Protein AF-A0A5U7RI33-F1 (afdb_monomer)

Organism: Salmonella enterica (NCBI:txid28901)

Mean predicted aligned error: 14.71 Å

Foldseek 3Di:
DPDDPLLVLLLVLVVVLCVVLVHDPDDPVLSVVLSVLLVQQLQLQLVVDCVQVSDSNSCSVPPLQSSLVSLLSNLLSCVVVVNNVSSVVSQVVSCVSRQEHARNQEAEEGNEEEECAHLEHHDNQEYYYEQEYEYYNEYQEFQDPDPDDPDAGTDYEYYNEYYEYNEYGYTHEYEEANEYEYHNHYDPYHDYYDDYHDDDDDDFDDDPNHGPDDLQALLNLLQVLLQQQLVVLVVAVLVVLLVCLLVLCPPPQQAQWEEEEEQCQLVSSVVSSVVNHYVAYEYEHQHPNSVVNNCVVCVPHHYDRDQLLDDPAAFQQGLEYEYRQCLVSRQDNLSSLLSVLRNHHAQRKYKYKDFADCVQFVLVVLLVVLCVVLVQDLVSHHDGDDPCCVVDLVSVLVSQVSNQWDSVPKDKDKDKDKAADPDLQSSVCCQCRNDRRSVVSLVPDDPVSNVSSSVSSSVVCVVVVDRITMTMMMIIMITGHD

Structure (mmCIF, N/CA/C/O backbone):
data_AF-A0A5U7RI33-F1
#
_entry.id   AF-A0A5U7RI33-F1
#
loop_
_atom_site.group_PDB
_atom_site.id
_atom_site.type_symbol
_atom_site.label_atom_id
_atom_site.label_alt_id
_atom_site.label_comp_id
_atom_site.label_asym_id
_atom_site.label_entity_id
_atom_site.label_seq_id
_atom_site.pdbx_PDB_ins_code
_atom_site.Cartn_x
_atom_site.Cartn_y
_atom_site.Cartn_z
_atom_site.occupancy
_atom_site.B_iso_or_equiv
_atom_site.auth_seq_id
_atom_site.auth_comp_id
_atom_site.auth_asym_id
_atom_site.auth_atom_id
_atom_site.pdbx_PDB_model_num
ATOM 1 N N . MET A 1 1 ? 19.772 30.987 -36.806 1.00 50.84 1 MET A N 1
ATOM 2 C CA . MET A 1 1 ? 19.695 29.946 -37.855 1.00 50.84 1 MET A CA 1
ATOM 3 C C . MET A 1 1 ? 18.238 29.815 -38.254 1.00 50.84 1 MET A C 1
ATOM 5 O O . MET A 1 1 ? 17.425 29.581 -37.369 1.00 50.84 1 MET A O 1
ATOM 9 N N . ASN A 1 2 ? 17.891 30.019 -39.528 1.00 52.44 2 ASN A N 1
ATOM 10 C CA . ASN A 1 2 ? 16.552 29.671 -40.018 1.00 52.44 2 ASN A CA 1
ATOM 11 C C . ASN A 1 2 ? 16.287 28.202 -39.658 1.00 52.44 2 ASN A C 1
ATOM 13 O O . ASN A 1 2 ? 17.152 27.362 -39.913 1.00 52.44 2 ASN A O 1
ATOM 17 N N . LYS A 1 3 ? 15.158 27.905 -38.998 1.00 68.94 3 LYS A N 1
ATOM 18 C CA . LYS A 1 3 ? 14.823 26.537 -38.578 1.00 68.94 3 LYS A CA 1
ATOM 19 C C . LYS A 1 3 ? 14.717 25.671 -39.835 1.00 68.94 3 LYS A C 1
ATOM 21 O O . LYS A 1 3 ? 13.776 25.824 -40.606 1.00 68.94 3 LYS A O 1
ATOM 26 N N . MET A 1 4 ? 15.708 24.807 -40.067 1.00 81.38 4 MET A N 1
ATOM 27 C CA . MET A 1 4 ? 15.623 23.794 -41.120 1.00 81.38 4 MET A CA 1
ATOM 28 C C . MET A 1 4 ? 14.381 22.930 -40.863 1.00 81.38 4 MET A C 1
ATOM 30 O O . MET A 1 4 ? 14.074 22.682 -39.689 1.00 81.38 4 MET A O 1
ATOM 34 N N . PRO A 1 5 ? 13.671 22.477 -41.913 1.00 91.50 5 PRO A N 1
ATOM 35 C CA . PRO A 1 5 ? 12.555 21.556 -41.750 1.00 91.50 5 PRO A CA 1
ATOM 36 C C . PRO A 1 5 ? 12.995 20.344 -40.932 1.00 91.50 5 PRO A C 1
ATOM 38 O O . PRO A 1 5 ? 14.024 19.737 -41.223 1.00 91.50 5 PRO A O 1
ATOM 41 N N . ILE A 1 6 ? 12.228 19.979 -39.909 1.00 94.25 6 ILE A N 1
ATOM 42 C CA . ILE A 1 6 ? 12.614 18.887 -39.009 1.00 94.25 6 ILE A CA 1
ATOM 43 C C . ILE A 1 6 ? 12.770 17.546 -39.744 1.00 94.25 6 ILE A C 1
ATOM 45 O O . ILE A 1 6 ? 13.674 16.776 -39.435 1.00 94.25 6 ILE A O 1
ATOM 49 N N . SER A 1 7 ? 11.981 17.311 -40.796 1.00 92.75 7 SER A N 1
ATOM 50 C CA . SER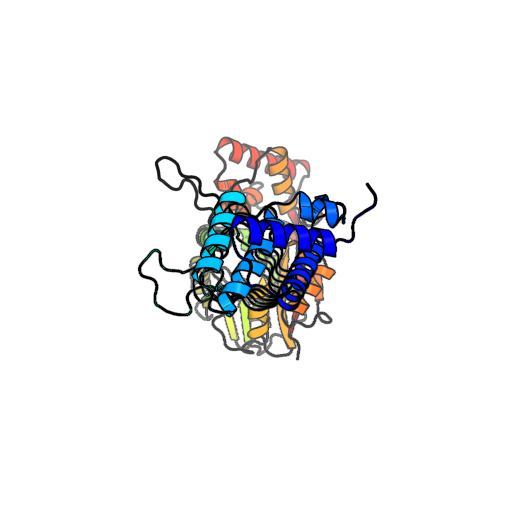 A 1 7 ? 12.137 16.151 -41.681 1.00 92.75 7 SER A CA 1
ATOM 51 C C . SER A 1 7 ? 13.516 16.093 -42.349 1.00 92.75 7 SER A C 1
ATOM 53 O O . SER A 1 7 ? 14.081 15.009 -42.474 1.00 92.75 7 SER A O 1
ATOM 55 N N . PHE A 1 8 ? 14.091 17.244 -42.720 1.00 94.31 8 PHE A N 1
ATOM 56 C CA . PHE A 1 8 ? 15.445 17.336 -43.270 1.00 94.31 8 PHE A CA 1
ATOM 57 C C . PHE A 1 8 ? 16.499 16.959 -42.222 1.00 94.31 8 PHE A C 1
ATOM 59 O O . PHE A 1 8 ? 17.432 16.224 -42.533 1.00 94.31 8 PHE A O 1
ATOM 66 N N . ILE A 1 9 ? 16.330 17.411 -40.974 1.00 96.06 9 ILE A N 1
ATOM 67 C CA . ILE A 1 9 ? 17.240 17.073 -39.867 1.00 96.06 9 ILE A CA 1
ATOM 68 C C . ILE A 1 9 ? 17.204 15.568 -39.587 1.00 96.06 9 ILE A C 1
ATOM 70 O O . ILE A 1 9 ? 18.256 14.937 -39.525 1.00 96.06 9 ILE A O 1
ATOM 74 N N . ILE A 1 10 ? 16.008 14.980 -39.473 1.00 97.88 10 ILE A N 1
ATOM 75 C CA . ILE A 1 10 ? 15.846 13.539 -39.241 1.00 97.88 10 ILE A CA 1
ATOM 76 C C . ILE A 1 10 ? 16.467 12.734 -40.391 1.00 97.88 10 ILE A C 1
ATOM 78 O O . ILE A 1 10 ? 17.224 11.803 -40.129 1.00 97.88 10 ILE A O 1
ATOM 82 N N . ASN A 1 11 ? 16.237 13.123 -41.652 1.00 97.44 11 ASN A N 1
ATOM 83 C CA . ASN A 1 11 ? 16.893 12.486 -42.799 1.00 97.44 11 ASN A CA 1
ATOM 84 C C . ASN A 1 11 ? 18.417 12.583 -42.706 1.00 97.44 11 ASN A C 1
ATOM 86 O O . ASN A 1 11 ? 19.095 11.581 -42.905 1.00 97.44 11 ASN A O 1
ATOM 90 N N . GLY A 1 12 ? 18.962 13.751 -42.361 1.00 97.25 12 GLY A N 1
ATOM 91 C CA . GLY A 1 12 ? 20.401 13.925 -42.160 1.00 97.25 12 GLY A CA 1
ATOM 92 C C . GLY A 1 12 ? 20.972 12.987 -41.092 1.00 97.25 12 GLY A C 1
ATOM 93 O O . GLY A 1 12 ? 22.015 12.374 -41.314 1.00 97.25 12 GLY A O 1
ATOM 94 N N . LEU A 1 13 ? 20.269 12.813 -39.966 1.00 97.88 13 LEU A N 1
ATOM 95 C CA . LEU A 1 13 ? 20.656 11.871 -38.909 1.00 97.88 13 LEU A CA 1
ATOM 96 C C . LEU A 1 13 ? 20.609 10.413 -39.390 1.00 97.88 13 LEU A C 1
ATOM 98 O O . LEU A 1 13 ? 21.551 9.659 -39.139 1.00 97.88 13 LEU A O 1
ATOM 102 N N . ILE A 1 14 ? 19.552 10.030 -40.116 1.00 98.38 14 ILE A N 1
ATOM 103 C CA . ILE A 1 14 ? 19.417 8.693 -40.712 1.00 98.38 14 ILE A CA 1
ATOM 104 C C . ILE A 1 14 ? 20.569 8.433 -41.691 1.00 98.38 14 ILE A C 1
ATOM 106 O O . ILE A 1 14 ? 21.276 7.437 -41.546 1.00 98.38 14 ILE A O 1
ATOM 110 N N . PHE A 1 15 ? 20.813 9.341 -42.640 1.00 97.56 15 PHE A N 1
ATOM 111 C CA . PHE A 1 15 ? 21.903 9.212 -43.610 1.00 97.56 15 PHE A CA 1
ATOM 112 C C . PHE A 1 15 ? 23.268 9.123 -42.936 1.00 97.56 15 PHE A C 1
ATOM 114 O O . PHE A 1 15 ? 24.087 8.312 -43.359 1.00 97.56 15 PHE A O 1
ATOM 121 N N . ASN A 1 16 ? 23.510 9.898 -41.876 1.00 97.44 16 ASN A N 1
ATOM 122 C CA . ASN A 1 16 ? 24.768 9.825 -41.142 1.00 97.44 16 ASN A CA 1
ATOM 123 C C . ASN A 1 16 ? 24.981 8.437 -40.517 1.00 97.44 16 ASN A C 1
ATOM 125 O O . ASN A 1 16 ? 26.052 7.856 -40.674 1.00 97.44 16 ASN A O 1
ATOM 129 N N . ILE A 1 17 ? 23.955 7.866 -39.873 1.00 98.06 17 ILE A N 1
ATOM 130 C CA . ILE A 1 17 ? 24.036 6.509 -39.308 1.00 98.06 17 ILE A CA 1
ATOM 131 C C . ILE A 1 17 ? 24.278 5.477 -40.412 1.00 98.06 17 ILE A C 1
ATOM 133 O O . ILE A 1 17 ? 25.154 4.628 -40.270 1.00 98.06 17 ILE A O 1
ATOM 137 N N . LEU A 1 18 ? 23.541 5.542 -41.521 1.00 97.94 18 LEU A N 1
ATOM 138 C CA . LEU A 1 18 ? 23.709 4.595 -42.626 1.00 97.94 18 LEU A CA 1
ATOM 139 C C . LEU A 1 18 ? 25.110 4.693 -43.249 1.00 97.94 18 LEU A C 1
ATOM 141 O O . LEU A 1 18 ? 25.767 3.673 -43.448 1.00 97.94 18 LEU A O 1
ATOM 145 N N . TYR A 1 19 ? 25.602 5.913 -43.477 1.00 97.44 19 TYR A N 1
ATOM 146 C CA . TYR A 1 19 ? 26.925 6.174 -44.041 1.00 97.44 19 TYR A CA 1
ATOM 147 C C . TYR A 1 19 ? 28.055 5.672 -43.133 1.00 97.44 19 TYR A C 1
ATOM 149 O O . TYR A 1 19 ? 28.943 4.960 -43.605 1.00 97.44 19 TYR A O 1
ATOM 157 N N . GLU A 1 20 ? 28.006 5.975 -41.829 1.00 96.31 20 GLU A N 1
ATOM 158 C CA . GLU A 1 20 ? 28.987 5.492 -40.840 1.00 96.31 20 GLU A CA 1
ATOM 159 C C . GLU A 1 20 ? 29.087 3.959 -40.824 1.00 96.31 20 GLU A C 1
ATOM 161 O O . GLU A 1 20 ? 30.165 3.406 -40.607 1.00 96.31 20 GLU A O 1
ATOM 166 N N . ASN A 1 21 ? 27.975 3.272 -41.100 1.00 95.56 21 ASN A N 1
ATOM 167 C CA . ASN A 1 21 ? 27.889 1.813 -41.124 1.00 95.56 21 ASN A CA 1
ATOM 168 C C . ASN A 1 21 ? 28.003 1.213 -42.540 1.00 95.56 21 ASN A C 1
ATOM 170 O O . ASN A 1 21 ? 27.857 0.005 -42.696 1.00 95.56 21 ASN A O 1
ATOM 174 N N . LYS A 1 22 ? 28.314 2.025 -43.563 1.00 96.38 22 LYS A N 1
ATOM 175 C CA . LYS A 1 22 ? 28.472 1.617 -44.975 1.00 96.38 22 LYS A CA 1
ATOM 176 C C . LYS A 1 22 ? 27.233 0.940 -45.583 1.00 96.38 22 LYS A C 1
ATOM 178 O O . LYS A 1 22 ? 27.353 0.024 -46.397 1.00 96.38 22 LYS A O 1
ATOM 183 N N . ILE A 1 23 ? 26.048 1.409 -45.208 1.00 96.38 23 ILE A N 1
ATOM 184 C CA . ILE A 1 23 ? 24.759 0.910 -45.695 1.00 96.38 23 ILE A CA 1
ATOM 185 C C . ILE A 1 23 ? 24.227 1.860 -46.777 1.00 96.38 23 ILE A C 1
ATOM 187 O O . ILE A 1 23 ? 23.915 3.013 -46.493 1.00 96.38 23 ILE A O 1
ATOM 191 N N . PHE A 1 24 ? 24.109 1.371 -48.018 1.00 94.88 24 PHE A N 1
ATOM 192 C CA . PHE A 1 24 ? 23.787 2.200 -49.200 1.00 94.88 24 PHE A CA 1
ATOM 193 C C . PHE A 1 24 ? 22.656 1.655 -50.081 1.00 94.88 24 PHE A C 1
ATOM 195 O O . PHE A 1 24 ? 22.415 2.166 -51.169 1.00 94.88 24 PHE A O 1
ATOM 202 N N . TYR A 1 25 ? 21.983 0.595 -49.642 1.00 95.12 25 TYR A N 1
ATOM 203 C CA . TYR A 1 25 ? 20.991 -0.128 -50.445 1.00 95.12 25 TYR A CA 1
ATOM 204 C C . TYR A 1 25 ? 19.535 0.226 -50.083 1.00 95.12 25 TYR A C 1
ATOM 206 O O . TYR A 1 25 ? 18.616 -0.360 -50.651 1.00 95.12 25 TYR A O 1
ATOM 214 N N . LEU A 1 26 ? 19.309 1.141 -49.130 1.00 96.12 26 LEU A N 1
ATOM 215 C CA . LEU A 1 26 ? 17.964 1.610 -48.783 1.00 96.12 26 LEU A CA 1
ATOM 216 C C . LEU A 1 26 ? 17.453 2.609 -49.824 1.00 96.12 26 LEU A C 1
ATOM 218 O O . LEU A 1 26 ? 18.189 3.492 -50.261 1.00 96.12 26 LEU A O 1
ATOM 222 N N . THR A 1 27 ? 16.185 2.472 -50.206 1.00 96.81 27 THR A N 1
ATOM 223 C CA . THR A 1 27 ? 15.519 3.372 -51.156 1.00 96.81 27 THR A CA 1
ATOM 224 C C . THR A 1 27 ? 14.996 4.628 -50.460 1.00 96.81 27 THR A C 1
ATOM 226 O O . THR A 1 27 ? 14.758 4.626 -49.252 1.00 96.81 27 THR A O 1
ATOM 229 N N . ASP A 1 28 ? 14.702 5.686 -51.220 1.00 95.44 28 ASP A N 1
ATOM 230 C CA . ASP A 1 28 ? 14.043 6.884 -50.674 1.00 95.44 28 ASP A CA 1
ATOM 231 C C . ASP A 1 28 ? 12.704 6.556 -49.992 1.00 95.44 28 ASP A C 1
ATOM 233 O O . ASP A 1 28 ? 12.331 7.178 -48.998 1.00 95.44 28 ASP A O 1
ATOM 237 N N . GLY A 1 29 ? 11.978 5.552 -50.499 1.00 97.31 29 GLY A N 1
ATOM 238 C CA . GLY A 1 29 ? 10.741 5.064 -49.888 1.00 97.31 29 GLY A CA 1
ATOM 239 C C . GLY A 1 29 ? 10.967 4.479 -48.492 1.00 97.31 29 GLY A C 1
ATOM 240 O O . GLY A 1 29 ? 10.206 4.780 -47.571 1.00 97.31 29 GLY A O 1
ATOM 241 N N . ASP A 1 30 ? 12.044 3.711 -48.322 1.00 97.62 30 ASP A N 1
ATOM 242 C CA . ASP A 1 30 ? 12.437 3.141 -47.030 1.00 97.62 30 ASP A CA 1
ATOM 243 C C . ASP A 1 30 ? 12.826 4.251 -46.042 1.00 97.62 30 ASP A C 1
ATOM 245 O O . ASP A 1 30 ? 12.346 4.278 -44.906 1.00 97.62 30 ASP A O 1
ATOM 249 N N . ILE A 1 31 ? 13.631 5.221 -46.494 1.00 97.81 31 ILE A N 1
ATOM 250 C CA . ILE A 1 31 ? 14.044 6.374 -45.679 1.00 97.81 31 ILE A CA 1
ATOM 251 C C . ILE A 1 31 ? 12.832 7.190 -45.222 1.00 97.81 31 ILE A C 1
ATOM 253 O O . ILE A 1 31 ? 12.743 7.553 -44.049 1.00 97.81 31 ILE A O 1
ATOM 257 N N . ASN A 1 32 ? 11.864 7.433 -46.108 1.00 97.44 32 ASN A N 1
ATOM 258 C CA . ASN A 1 32 ? 10.642 8.164 -45.771 1.00 97.44 32 ASN A CA 1
ATOM 259 C C . ASN A 1 32 ? 9.791 7.438 -44.717 1.00 97.44 32 ASN A C 1
ATOM 261 O O . ASN A 1 32 ? 9.208 8.089 -43.846 1.00 97.44 32 ASN A O 1
ATOM 265 N N . LEU A 1 33 ? 9.728 6.102 -44.760 1.00 97.25 33 LEU A N 1
ATOM 266 C CA . LEU A 1 33 ? 9.005 5.320 -43.757 1.00 97.25 33 LEU A CA 1
ATOM 267 C C . LEU A 1 33 ? 9.669 5.422 -42.378 1.00 97.25 33 LEU A C 1
ATOM 269 O O . LEU A 1 33 ? 8.982 5.673 -41.386 1.00 97.25 33 LEU A O 1
ATOM 273 N N . ILE A 1 34 ? 10.996 5.274 -42.322 1.00 98.38 34 ILE A N 1
ATOM 274 C CA . ILE A 1 34 ? 11.773 5.409 -41.082 1.00 98.38 34 ILE A CA 1
ATOM 275 C C . ILE A 1 34 ? 11.627 6.829 -40.524 1.00 98.38 34 ILE A C 1
ATOM 277 O O . ILE A 1 34 ? 11.328 6.995 -39.342 1.00 98.38 34 ILE A O 1
ATOM 281 N N . ASN A 1 35 ? 11.768 7.850 -41.377 1.00 98.25 35 ASN A N 1
ATOM 282 C CA . ASN A 1 35 ? 11.649 9.256 -40.992 1.00 98.25 35 ASN A CA 1
ATOM 283 C C . ASN A 1 35 ? 10.320 9.543 -40.289 1.00 98.25 35 ASN A C 1
ATOM 285 O O . ASN A 1 35 ? 10.316 10.184 -39.241 1.00 98.25 35 ASN A O 1
ATOM 289 N N . ARG A 1 36 ? 9.209 9.018 -40.822 1.00 97.88 36 ARG A N 1
ATOM 290 C CA . ARG A 1 36 ? 7.880 9.209 -40.234 1.00 97.88 36 ARG A CA 1
ATOM 291 C C . ARG A 1 36 ? 7.793 8.663 -38.808 1.00 97.88 36 ARG A C 1
ATOM 293 O O . ARG A 1 36 ? 7.265 9.347 -37.940 1.00 97.88 36 ARG A O 1
ATOM 300 N N . LEU A 1 37 ? 8.333 7.469 -38.560 1.00 98.12 37 LEU A N 1
ATOM 301 C CA . LEU A 1 37 ? 8.358 6.885 -37.214 1.00 98.12 37 LEU A CA 1
ATOM 302 C C . LEU A 1 37 ? 9.240 7.702 -36.264 1.00 98.12 37 LEU A C 1
ATOM 304 O O . LEU A 1 37 ? 8.819 8.014 -35.154 1.00 98.12 37 LEU A O 1
ATOM 308 N N . CYS A 1 38 ? 10.432 8.102 -36.716 1.00 98.50 38 CYS A N 1
ATOM 309 C CA . CYS A 1 38 ? 11.328 8.946 -35.927 1.00 98.50 38 CYS A CA 1
ATOM 310 C C . CYS A 1 38 ? 10.703 10.308 -35.598 1.00 98.50 38 CYS A C 1
ATOM 312 O O . CYS A 1 38 ? 10.888 10.815 -34.495 1.00 98.50 38 CYS A O 1
ATOM 314 N N . TYR A 1 39 ? 9.946 10.889 -36.529 1.00 98.44 39 TYR A N 1
ATOM 315 C CA . TYR A 1 39 ? 9.216 12.130 -36.300 1.00 98.44 39 TYR A CA 1
ATOM 316 C C . TYR A 1 39 ? 8.152 11.967 -35.209 1.00 98.44 39 TYR A C 1
ATOM 318 O O . TYR A 1 39 ? 8.103 12.794 -34.301 1.00 98.44 39 TYR A O 1
ATOM 326 N N . ASP A 1 40 ? 7.350 10.898 -35.260 1.00 98.38 40 ASP A N 1
ATOM 327 C CA . ASP A 1 40 ? 6.321 10.623 -34.249 1.00 98.38 40 ASP A CA 1
ATOM 328 C C . ASP A 1 40 ? 6.945 10.436 -32.847 1.00 98.38 40 ASP A C 1
ATOM 330 O O . ASP A 1 40 ? 6.427 10.964 -31.861 1.00 98.38 40 ASP A O 1
ATOM 334 N N . ASP A 1 41 ? 8.087 9.743 -32.752 1.00 98.50 41 ASP A N 1
ATOM 335 C CA . ASP A 1 41 ? 8.829 9.562 -31.492 1.00 98.50 41 ASP A CA 1
ATOM 336 C C . ASP A 1 41 ? 9.410 10.885 -30.961 1.00 98.50 41 ASP A C 1
ATOM 338 O O . ASP A 1 41 ? 9.286 11.196 -29.774 1.00 98.50 41 ASP A O 1
ATOM 342 N N . LEU A 1 42 ? 10.012 11.696 -31.841 1.00 97.75 42 LEU A N 1
ATOM 343 C CA . LEU A 1 42 ? 10.561 13.008 -31.489 1.00 97.75 42 LEU A CA 1
ATOM 344 C C . LEU A 1 42 ? 9.473 13.960 -30.995 1.00 97.75 42 LEU A C 1
ATOM 346 O O . LEU A 1 42 ? 9.661 14.674 -30.009 1.00 97.75 42 LEU A O 1
ATOM 350 N N . TYR A 1 43 ? 8.346 13.981 -31.704 1.00 96.75 43 TYR A N 1
ATOM 351 C CA . TYR A 1 43 ? 7.212 14.822 -31.370 1.00 96.75 43 TYR A CA 1
ATOM 352 C C . TYR A 1 43 ? 6.667 14.450 -29.988 1.00 96.75 43 TYR A C 1
ATOM 354 O O . TYR A 1 43 ? 6.547 15.323 -29.129 1.00 96.75 43 TYR A O 1
ATOM 362 N N . ALA A 1 44 ? 6.467 13.155 -29.722 1.00 97.19 44 ALA A N 1
ATOM 363 C CA . ALA A 1 44 ? 6.023 12.672 -28.416 1.00 97.19 44 ALA A CA 1
ATOM 364 C C . ALA A 1 44 ? 6.998 13.022 -27.277 1.00 97.19 44 ALA A C 1
ATOM 366 O O . ALA A 1 44 ? 6.557 13.416 -26.196 1.00 97.19 44 ALA A O 1
ATOM 367 N N . LEU A 1 45 ? 8.314 12.925 -27.507 1.00 95.88 45 LEU A N 1
ATOM 368 C CA . LEU A 1 45 ? 9.319 13.358 -26.529 1.00 95.88 45 LEU A CA 1
ATOM 369 C C . LEU A 1 45 ? 9.217 14.869 -26.261 1.00 95.88 45 LEU A C 1
ATOM 371 O O . LEU A 1 45 ? 9.244 15.284 -25.106 1.00 95.88 45 LEU A O 1
ATOM 375 N N . SER A 1 46 ? 9.020 15.684 -27.301 1.00 95.06 46 SER A N 1
ATOM 376 C CA . SER A 1 46 ? 8.889 17.141 -27.158 1.00 95.06 46 SER A CA 1
ATOM 377 C C . SER A 1 46 ? 7.631 17.598 -26.415 1.00 95.06 46 SER A C 1
ATOM 379 O O . SER A 1 46 ? 7.654 18.648 -25.775 1.00 95.06 46 SER A O 1
ATOM 381 N N . GLU A 1 47 ? 6.543 16.822 -26.484 1.00 94.00 47 GLU A N 1
ATOM 382 C CA . GLU A 1 47 ? 5.313 17.092 -25.730 1.00 94.00 47 GLU A CA 1
ATOM 383 C C . GLU A 1 47 ? 5.484 16.788 -24.237 1.00 94.00 47 GLU A C 1
ATOM 385 O O . GLU A 1 47 ? 4.880 17.459 -23.398 1.00 94.00 47 GLU A O 1
ATOM 390 N N . LYS A 1 48 ? 6.288 15.769 -23.905 1.00 88.50 48 LYS A N 1
ATOM 391 C CA . LYS A 1 48 ? 6.429 15.250 -22.538 1.00 88.50 48 LYS A CA 1
ATOM 392 C C . LYS A 1 48 ? 7.577 15.892 -21.756 1.00 88.50 48 LYS A C 1
ATOM 394 O O . LYS A 1 48 ? 7.453 16.022 -20.541 1.00 88.50 48 LYS A O 1
ATOM 399 N N . ASP A 1 49 ? 8.657 16.308 -22.418 1.00 86.62 49 ASP A N 1
ATOM 400 C CA . ASP A 1 49 ? 9.806 16.927 -21.755 1.00 86.62 49 ASP A CA 1
ATOM 401 C C . ASP A 1 49 ? 9.807 18.471 -21.867 1.00 86.62 49 ASP A C 1
ATOM 403 O O . ASP A 1 49 ? 10.076 19.033 -22.937 1.00 86.62 49 ASP A O 1
ATOM 407 N N . PRO A 1 50 ? 9.573 19.203 -20.758 1.00 84.56 50 PRO A N 1
ATOM 408 C CA . PRO A 1 50 ? 9.628 20.661 -20.758 1.00 84.56 50 PRO A CA 1
ATOM 409 C C . PRO A 1 50 ? 11.047 21.223 -20.955 1.00 84.56 50 PRO A C 1
ATOM 411 O O . PRO A 1 50 ? 11.183 22.370 -21.395 1.00 84.56 50 PRO A O 1
ATOM 414 N N . ALA A 1 51 ? 12.110 20.463 -20.654 1.00 86.69 51 ALA A N 1
ATOM 415 C CA . ALA A 1 51 ? 13.492 20.933 -20.778 1.00 86.69 51 ALA A CA 1
ATOM 416 C C . ALA A 1 51 ? 13.892 21.168 -22.242 1.00 86.69 51 ALA A C 1
ATOM 418 O O . ALA A 1 51 ? 14.643 22.103 -22.540 1.00 86.69 51 ALA A O 1
ATOM 419 N N . GLY A 1 52 ? 13.318 20.392 -23.164 1.00 84.44 52 GLY A N 1
ATOM 420 C CA . GLY A 1 52 ? 13.439 20.578 -24.607 1.00 84.44 52 GLY A CA 1
ATOM 421 C C . GLY A 1 52 ? 12.766 21.840 -25.164 1.00 84.44 52 GLY A C 1
ATOM 422 O O . GLY A 1 52 ? 12.925 22.135 -26.349 1.00 84.44 52 GLY A O 1
ATOM 423 N N . ARG A 1 53 ? 12.028 22.609 -24.342 1.00 87.56 53 ARG A N 1
ATOM 424 C CA . ARG A 1 53 ? 11.332 23.860 -24.725 1.00 87.56 53 ARG A CA 1
ATOM 425 C C . ARG A 1 53 ? 10.396 23.703 -25.932 1.00 87.56 53 ARG A C 1
ATOM 427 O O . ARG A 1 53 ? 10.210 24.659 -26.685 1.00 87.56 53 ARG A O 1
ATOM 434 N N . GLN A 1 54 ? 9.853 22.499 -26.134 1.00 87.19 54 GLN A N 1
ATOM 435 C CA . GLN A 1 54 ? 9.063 22.117 -27.315 1.00 87.19 54 GLN A CA 1
ATOM 436 C C . GLN A 1 54 ? 9.787 22.374 -28.657 1.00 87.19 54 GLN A C 1
ATOM 438 O O . GLN A 1 54 ? 9.158 22.490 -29.710 1.00 87.19 54 GLN A O 1
ATOM 443 N N . ASP A 1 55 ? 11.120 22.481 -28.651 1.00 92.56 55 ASP A N 1
ATOM 444 C CA . ASP A 1 55 ? 11.907 22.708 -29.858 1.00 92.56 55 ASP A CA 1
ATOM 445 C C . ASP A 1 55 ? 12.420 21.376 -30.412 1.00 92.56 55 ASP A C 1
ATOM 447 O O . ASP A 1 55 ? 13.441 20.839 -29.978 1.00 92.56 55 ASP A O 1
ATOM 451 N N . LEU A 1 56 ? 11.709 20.858 -31.418 1.00 94.44 56 LEU A N 1
ATOM 452 C CA . LEU A 1 56 ? 12.055 19.607 -32.098 1.00 94.44 56 LEU A CA 1
ATOM 453 C C . LEU A 1 56 ? 13.501 19.594 -32.616 1.00 94.44 56 LEU A C 1
ATOM 455 O O . LEU A 1 56 ? 14.168 18.568 -32.526 1.00 94.44 56 LEU A O 1
ATOM 459 N N . ASN A 1 57 ? 14.007 20.719 -33.135 1.00 94.00 57 ASN A N 1
ATOM 460 C CA . ASN A 1 57 ? 15.360 20.780 -33.689 1.00 94.00 57 ASN A CA 1
ATOM 461 C C . ASN A 1 57 ? 16.401 20.671 -32.569 1.00 94.00 57 ASN A C 1
ATOM 463 O O . ASN A 1 57 ? 17.409 19.986 -32.730 1.00 94.00 57 ASN A O 1
ATOM 467 N N . TYR A 1 58 ? 16.151 21.329 -31.434 1.00 93.75 58 TYR A N 1
ATOM 468 C CA . TYR A 1 58 ? 17.014 21.241 -30.258 1.00 93.75 58 TYR A CA 1
ATOM 469 C C . TYR A 1 58 ? 17.082 19.807 -29.727 1.00 93.75 58 TYR A C 1
ATOM 471 O O . TYR A 1 58 ? 18.180 19.272 -29.568 1.00 93.75 58 TYR A O 1
ATOM 479 N N . ILE A 1 59 ? 15.928 19.167 -29.521 1.00 95.12 59 ILE A N 1
ATOM 480 C CA . ILE A 1 59 ? 15.848 17.797 -28.998 1.00 95.12 59 ILE A CA 1
ATOM 481 C C . ILE A 1 59 ? 16.522 16.821 -29.968 1.00 95.12 59 ILE A C 1
ATOM 483 O O . ILE A 1 59 ? 17.398 16.061 -29.559 1.00 95.12 59 ILE A O 1
ATOM 487 N N . ALA A 1 60 ? 16.200 16.898 -31.265 1.00 95.94 60 ALA A N 1
ATOM 488 C CA . ALA A 1 60 ? 16.743 15.992 -32.278 1.00 95.94 60 ALA A CA 1
ATOM 489 C C . ALA A 1 60 ? 18.277 15.992 -32.338 1.00 95.94 60 ALA A C 1
ATOM 491 O O . ALA A 1 60 ? 18.883 14.954 -32.596 1.00 95.94 60 ALA A O 1
ATOM 492 N N . ILE A 1 61 ? 18.898 17.154 -32.120 1.00 93.69 61 ILE A N 1
ATOM 493 C CA . ILE A 1 61 ? 20.351 17.331 -32.222 1.00 93.69 61 ILE A CA 1
ATOM 494 C C . ILE A 1 61 ? 21.055 17.010 -30.898 1.00 93.69 61 ILE A C 1
ATOM 496 O O . ILE A 1 61 ? 22.189 16.537 -30.915 1.00 93.69 61 ILE A O 1
ATOM 500 N N . THR A 1 62 ? 20.424 17.292 -29.755 1.00 93.69 62 THR A N 1
ATOM 501 C CA . THR A 1 62 ? 21.117 17.282 -28.454 1.00 93.69 62 THR A CA 1
ATOM 502 C C . THR A 1 62 ? 20.797 16.077 -27.568 1.00 93.69 62 THR A C 1
ATOM 504 O O . THR A 1 62 ? 21.576 15.785 -26.662 1.00 93.69 62 THR A O 1
ATOM 507 N N . TYR A 1 63 ? 19.702 15.346 -27.814 1.00 95.50 63 TYR A N 1
ATOM 508 C CA . TYR A 1 63 ? 19.244 14.289 -26.907 1.00 95.50 63 TYR A CA 1
ATOM 509 C C . TYR A 1 63 ? 19.775 12.930 -27.362 1.00 95.50 63 TYR A C 1
ATOM 511 O O . TYR A 1 63 ? 19.329 12.359 -28.360 1.00 95.50 63 TYR A O 1
ATOM 519 N N . SER A 1 64 ? 20.705 12.367 -26.588 1.00 95.50 64 SER A N 1
ATOM 520 C CA . SER A 1 64 ? 21.246 11.027 -26.845 1.00 95.50 64 SER A CA 1
ATOM 521 C C . SER A 1 64 ? 20.180 9.931 -26.738 1.00 95.50 64 SER A C 1
ATOM 523 O O . SER A 1 64 ? 20.259 8.930 -27.448 1.00 95.50 64 SER A O 1
ATOM 525 N N . SER A 1 65 ? 19.155 10.122 -25.902 1.00 96.06 65 SER A N 1
ATOM 526 C CA . SER A 1 65 ? 18.047 9.173 -25.776 1.00 96.06 65 SER A CA 1
ATOM 527 C C . SER A 1 65 ? 17.186 9.112 -27.039 1.00 96.06 65 SER A C 1
ATOM 529 O O . SER A 1 65 ? 16.826 8.021 -27.480 1.00 96.06 65 SER A O 1
ATOM 531 N N . TYR A 1 66 ? 16.945 10.254 -27.691 1.00 97.94 66 TYR A N 1
ATOM 532 C CA . TYR A 1 66 ? 16.296 10.286 -28.999 1.00 97.94 66 TYR A CA 1
ATOM 533 C C . TYR A 1 66 ? 17.153 9.600 -30.070 1.00 97.94 66 TYR A C 1
ATOM 535 O O . TYR A 1 66 ? 16.640 8.797 -30.848 1.00 97.94 66 TYR A O 1
ATOM 543 N N . PHE A 1 67 ? 18.470 9.840 -30.073 1.00 98.31 67 PHE A N 1
ATOM 544 C CA . PHE A 1 67 ? 19.389 9.153 -30.987 1.00 98.31 67 PHE A CA 1
ATOM 545 C C . PHE A 1 67 ? 19.323 7.619 -30.847 1.00 98.31 67 PHE A C 1
ATOM 547 O O . PHE A 1 67 ? 19.391 6.910 -31.855 1.00 98.31 67 PHE A O 1
ATOM 554 N N . ALA A 1 68 ? 19.140 7.093 -29.628 1.00 98.50 68 ALA A N 1
ATOM 555 C CA . ALA A 1 68 ? 18.952 5.659 -29.397 1.00 98.50 68 ALA A CA 1
ATOM 556 C C . ALA A 1 68 ? 17.663 5.127 -30.046 1.00 98.50 68 ALA A C 1
ATOM 558 O O . ALA A 1 68 ? 17.706 4.118 -30.750 1.00 98.50 68 ALA A O 1
ATOM 559 N N . VAL A 1 69 ? 16.531 5.821 -29.865 1.00 98.69 69 VAL A N 1
ATOM 560 C CA . VAL A 1 69 ? 15.241 5.436 -30.470 1.00 98.69 69 VAL A CA 1
ATOM 561 C C . VAL A 1 69 ? 15.295 5.533 -31.997 1.00 98.69 69 VAL A C 1
ATOM 563 O O . VAL A 1 69 ? 14.878 4.605 -32.688 1.00 98.69 69 VAL A O 1
ATOM 566 N N . LEU A 1 70 ? 15.889 6.598 -32.542 1.00 98.69 70 LEU A N 1
ATOM 567 C CA . LEU A 1 70 ? 16.098 6.765 -33.982 1.00 98.69 70 LEU A CA 1
ATOM 568 C C . LEU A 1 70 ? 16.952 5.628 -34.565 1.00 98.69 70 LEU A C 1
ATOM 570 O O . LEU A 1 70 ? 16.587 5.033 -35.580 1.00 98.69 70 LEU A O 1
ATOM 574 N N . SER A 1 71 ? 18.055 5.272 -33.901 1.00 98.81 71 SER A N 1
ATOM 575 C CA . SER A 1 71 ? 18.904 4.143 -34.309 1.00 98.81 71 SER A CA 1
ATOM 576 C C . SER A 1 71 ? 18.154 2.809 -34.233 1.00 98.81 71 SER A C 1
ATOM 578 O O . SER A 1 71 ? 18.308 1.951 -35.107 1.00 98.81 71 SER A O 1
ATOM 580 N N . TYR A 1 72 ? 17.291 2.641 -33.224 1.00 98.88 72 TYR A N 1
ATOM 581 C CA . TYR A 1 72 ? 16.389 1.499 -33.141 1.00 98.88 72 TYR A CA 1
ATOM 582 C C . TYR A 1 72 ? 15.442 1.436 -34.348 1.00 98.88 72 TYR A C 1
ATOM 584 O O . TYR A 1 72 ? 15.349 0.379 -34.959 1.00 98.88 72 TYR A O 1
ATOM 592 N N . ARG A 1 73 ? 14.808 2.540 -34.771 1.00 98.75 73 ARG A N 1
ATOM 593 C CA . ARG A 1 73 ? 13.915 2.527 -35.950 1.00 98.75 73 ARG A CA 1
ATOM 594 C C . ARG A 1 73 ? 14.621 2.057 -37.220 1.00 98.75 73 ARG A C 1
ATOM 596 O O . ARG A 1 73 ? 14.062 1.244 -37.952 1.00 98.75 73 ARG A O 1
ATOM 603 N N . ILE A 1 74 ? 15.855 2.508 -37.448 1.00 98.81 74 ILE A N 1
ATOM 604 C CA . ILE A 1 74 ? 16.670 2.062 -38.589 1.00 98.81 74 ILE A CA 1
ATOM 605 C C . ILE A 1 74 ? 17.012 0.572 -38.454 1.00 98.81 74 ILE A C 1
ATOM 607 O O . ILE A 1 74 ? 16.800 -0.207 -39.381 1.00 98.81 74 ILE A O 1
ATOM 611 N N . SER A 1 75 ? 17.533 0.161 -37.296 1.00 98.69 75 SER A N 1
ATOM 612 C CA . SER A 1 75 ? 17.947 -1.229 -37.073 1.00 98.69 75 SER A CA 1
ATOM 613 C C . SER A 1 75 ? 16.779 -2.218 -37.114 1.00 98.69 75 SER A C 1
ATOM 615 O O . SER A 1 75 ? 16.920 -3.285 -37.703 1.00 98.69 75 SER A O 1
ATOM 617 N N . HIS A 1 76 ? 15.616 -1.863 -36.568 1.00 98.81 76 HIS A N 1
ATOM 618 C CA . HIS A 1 76 ? 14.398 -2.665 -36.647 1.00 98.81 76 HIS A CA 1
ATOM 619 C C . HIS A 1 76 ? 13.919 -2.813 -38.091 1.00 98.81 76 HIS A C 1
ATOM 621 O O . HIS A 1 76 ? 13.610 -3.920 -38.523 1.00 98.81 76 HIS A O 1
ATOM 627 N N . PHE A 1 77 ? 13.938 -1.724 -38.866 1.00 98.62 77 PHE A N 1
ATOM 628 C CA . PHE A 1 77 ? 13.588 -1.769 -40.283 1.00 98.62 77 PHE A CA 1
ATOM 629 C C . PHE A 1 77 ? 14.492 -2.732 -41.071 1.00 98.62 77 PHE A C 1
ATOM 631 O O . PHE A 1 77 ? 14.009 -3.567 -41.833 1.00 98.62 77 PHE A O 1
ATOM 638 N N . LEU A 1 78 ? 15.809 -2.662 -40.855 1.00 98.62 78 LEU A N 1
ATOM 639 C CA . LEU A 1 78 ? 16.767 -3.591 -41.465 1.00 98.62 78 LEU A CA 1
ATOM 640 C C . LEU A 1 78 ? 16.537 -5.038 -41.010 1.00 98.62 78 LEU A C 1
ATOM 642 O O . LEU A 1 78 ? 16.614 -5.960 -41.821 1.00 98.62 78 LEU A O 1
ATOM 646 N N . TYR A 1 79 ? 16.227 -5.239 -39.728 1.00 98.56 79 TYR A N 1
ATOM 647 C CA . TYR A 1 79 ? 15.934 -6.557 -39.171 1.00 98.56 79 TYR A CA 1
ATOM 648 C C . TYR A 1 79 ? 14.709 -7.191 -39.843 1.00 98.56 79 TYR A C 1
ATOM 650 O O . TYR A 1 79 ? 14.775 -8.349 -40.247 1.00 98.56 79 TYR A O 1
ATOM 658 N N . ASP A 1 80 ? 13.632 -6.426 -40.034 1.00 97.56 80 ASP A N 1
ATOM 659 C CA . ASP A 1 80 ? 12.403 -6.877 -40.705 1.00 97.56 80 ASP A CA 1
ATOM 660 C C . ASP A 1 80 ? 12.637 -7.236 -42.186 1.00 97.56 80 ASP A C 1
ATOM 662 O O . ASP A 1 80 ? 12.034 -8.160 -42.729 1.00 97.56 80 ASP A O 1
ATOM 666 N N . LYS A 1 81 ? 13.610 -6.582 -42.833 1.00 97.00 81 LYS A N 1
ATOM 667 C CA . LYS A 1 81 ? 14.082 -6.917 -44.190 1.00 97.00 81 LYS A CA 1
ATOM 668 C C . LYS A 1 81 ? 15.024 -8.131 -44.244 1.00 97.00 81 LYS A C 1
ATOM 670 O O . LYS A 1 81 ? 15.521 -8.463 -45.319 1.00 97.00 81 LYS A O 1
ATOM 675 N N . GLY A 1 82 ? 15.299 -8.789 -43.116 1.00 97.38 82 GLY A N 1
ATOM 676 C CA . GLY A 1 82 ? 16.214 -9.933 -43.022 1.00 97.38 82 GLY A CA 1
ATOM 677 C C . GLY A 1 82 ? 17.699 -9.556 -42.959 1.00 97.38 82 GLY A C 1
ATOM 678 O O . GLY A 1 82 ? 18.569 -10.422 -43.046 1.00 97.38 82 GLY A O 1
ATOM 679 N N . MET A 1 83 ? 18.020 -8.272 -42.789 1.00 98.00 83 MET A N 1
ATOM 680 C CA . MET A 1 83 ? 19.388 -7.742 -42.785 1.00 98.00 83 MET A CA 1
ATOM 681 C C . MET A 1 83 ? 19.954 -7.730 -41.361 1.00 98.00 83 MET A C 1
ATOM 683 O O . MET A 1 83 ? 20.290 -6.692 -40.791 1.00 98.00 83 MET A O 1
ATOM 687 N N . PHE A 1 84 ? 20.018 -8.915 -40.751 1.00 97.94 84 PHE A N 1
ATOM 688 C CA . PHE A 1 84 ? 20.250 -9.069 -39.312 1.00 97.94 84 PHE A CA 1
ATOM 689 C C . PHE A 1 84 ? 21.610 -8.550 -38.834 1.00 97.94 84 PHE A C 1
ATOM 691 O O . PHE A 1 84 ? 21.698 -7.985 -37.743 1.00 97.94 84 PHE A O 1
ATOM 698 N N . LEU A 1 85 ? 22.665 -8.731 -39.636 1.00 97.88 85 LEU A N 1
ATOM 699 C CA . LEU A 1 85 ? 24.008 -8.263 -39.291 1.00 97.88 85 LEU A CA 1
ATOM 700 C C . LEU A 1 85 ? 24.053 -6.732 -39.216 1.00 97.88 85 LEU A C 1
ATOM 702 O O . LEU A 1 85 ? 24.468 -6.184 -38.197 1.00 97.88 85 LEU A O 1
ATOM 706 N N . ASP A 1 86 ? 23.558 -6.057 -40.252 1.00 98.38 86 ASP A N 1
ATOM 707 C CA . ASP A 1 86 ? 23.546 -4.594 -40.334 1.00 98.38 86 ASP A CA 1
ATOM 708 C C . ASP A 1 86 ? 22.659 -3.984 -39.240 1.00 98.38 86 ASP A C 1
ATOM 710 O O . ASP A 1 86 ? 23.063 -3.044 -38.551 1.00 98.38 86 ASP A O 1
ATOM 714 N N . ALA A 1 87 ? 21.491 -4.588 -38.991 1.00 98.56 87 ALA A N 1
ATOM 715 C CA . ALA A 1 87 ? 20.624 -4.228 -37.874 1.00 98.56 87 ALA A CA 1
ATOM 716 C C . ALA A 1 87 ? 21.355 -4.309 -36.523 1.00 98.56 87 ALA A C 1
ATOM 718 O O . ALA A 1 87 ? 21.264 -3.397 -35.695 1.00 98.56 87 ALA A O 1
ATOM 719 N N . LYS A 1 88 ? 22.108 -5.392 -36.291 1.00 98.25 88 LYS A N 1
ATOM 720 C CA . LYS A 1 88 ? 22.832 -5.596 -35.034 1.00 98.25 88 LYS A CA 1
ATOM 721 C C . LYS A 1 88 ? 24.014 -4.640 -34.886 1.00 98.25 88 LYS A C 1
ATOM 723 O O . LYS A 1 88 ? 24.212 -4.128 -33.789 1.00 98.25 88 LYS A O 1
ATOM 728 N N . ILE A 1 89 ? 24.745 -4.345 -35.962 1.00 98.38 89 ILE A N 1
ATOM 729 C CA . ILE A 1 89 ? 25.843 -3.365 -35.951 1.00 98.38 89 ILE A CA 1
ATOM 730 C C . ILE A 1 89 ? 25.326 -1.981 -35.535 1.00 98.38 89 ILE A C 1
ATOM 732 O O . ILE A 1 89 ? 25.895 -1.365 -34.632 1.00 98.38 89 ILE A O 1
ATOM 736 N N . ILE A 1 90 ? 24.220 -1.508 -36.125 1.00 98.62 90 ILE A N 1
ATOM 737 C CA . ILE A 1 90 ? 23.618 -0.217 -35.745 1.00 98.62 90 ILE A CA 1
ATOM 738 C C . ILE A 1 90 ? 23.186 -0.228 -34.272 1.00 98.62 90 ILE A C 1
ATOM 740 O O . ILE A 1 90 ? 23.479 0.721 -33.545 1.00 98.62 90 ILE A O 1
ATOM 744 N N . SER A 1 91 ? 22.522 -1.299 -33.823 1.00 98.50 91 SER A N 1
ATOM 745 C CA . SER A 1 91 ? 22.072 -1.450 -32.431 1.00 98.50 91 SER A CA 1
ATOM 746 C C . SER A 1 91 ? 23.241 -1.412 -31.430 1.00 98.50 91 SER A C 1
ATOM 748 O O . SER A 1 91 ? 23.179 -0.669 -30.451 1.00 98.50 91 SER A O 1
ATOM 750 N N . GLU A 1 92 ? 24.346 -2.123 -31.691 1.00 98.25 92 GLU A N 1
ATOM 751 C CA . GLU A 1 92 ? 25.539 -2.100 -30.825 1.00 98.25 92 GLU A CA 1
ATOM 752 C C . GLU A 1 92 ? 26.235 -0.731 -30.824 1.00 98.25 92 GLU A C 1
ATOM 754 O O . GLU A 1 92 ? 26.629 -0.229 -29.770 1.00 98.25 92 GLU A O 1
ATOM 759 N N . ASN A 1 93 ? 26.335 -0.074 -31.981 1.00 97.94 93 ASN A N 1
ATOM 760 C CA . ASN A 1 93 ? 26.914 1.266 -32.066 1.00 97.94 93 ASN A CA 1
ATOM 761 C C . ASN A 1 93 ? 26.075 2.299 -31.300 1.00 97.94 93 ASN A C 1
ATOM 763 O O . ASN A 1 93 ? 26.627 3.143 -30.589 1.00 97.94 93 ASN A O 1
ATOM 767 N N . ALA A 1 94 ? 24.745 2.217 -31.389 1.00 98.12 94 ALA A N 1
ATOM 768 C CA . ALA A 1 94 ? 23.841 3.057 -30.611 1.00 98.12 94 ALA A CA 1
ATOM 769 C C . ALA A 1 94 ? 23.991 2.796 -29.106 1.00 98.12 94 ALA A C 1
ATOM 771 O O . ALA A 1 94 ? 24.097 3.748 -28.329 1.00 98.12 94 ALA A O 1
ATOM 772 N N . LYS A 1 95 ? 24.104 1.527 -28.698 1.00 97.94 95 LYS A N 1
ATOM 773 C CA . LYS A 1 95 ? 24.359 1.134 -27.307 1.00 97.94 95 LYS A CA 1
ATOM 774 C C . LYS A 1 95 ? 25.643 1.752 -26.765 1.00 97.94 95 LYS A C 1
ATOM 776 O O . LYS A 1 95 ? 25.615 2.340 -25.688 1.00 97.94 95 LYS A O 1
ATOM 781 N N . ILE A 1 96 ? 26.748 1.680 -27.507 1.00 97.50 96 ILE A N 1
ATOM 782 C CA . ILE A 1 96 ? 28.031 2.263 -27.083 1.00 97.50 96 ILE A CA 1
ATOM 783 C C . ILE A 1 96 ? 27.928 3.789 -26.958 1.00 97.50 96 ILE A C 1
ATOM 785 O O . ILE A 1 96 ? 28.415 4.359 -25.984 1.00 97.50 96 ILE A O 1
ATOM 789 N N . LYS A 1 97 ? 27.278 4.458 -27.920 1.00 96.62 97 LYS A N 1
ATOM 790 C CA . LYS A 1 97 ? 27.162 5.926 -27.941 1.00 96.62 97 LYS A CA 1
ATOM 791 C C . LYS A 1 97 ? 26.225 6.479 -26.862 1.00 96.62 97 LYS A C 1
ATOM 793 O O . LYS A 1 97 ? 26.436 7.594 -26.395 1.00 96.62 97 LYS A O 1
ATOM 798 N N . THR A 1 98 ? 25.178 5.739 -26.499 1.00 97.81 98 THR A N 1
ATOM 799 C CA . THR A 1 98 ? 24.073 6.260 -25.670 1.00 97.81 98 THR A CA 1
ATOM 800 C C . THR A 1 98 ? 23.948 5.598 -24.301 1.00 97.81 98 THR A C 1
ATOM 802 O O . THR A 1 98 ? 23.318 6.160 -23.411 1.00 97.81 98 THR A O 1
ATOM 805 N N . GLY A 1 99 ? 24.522 4.406 -24.116 1.00 98.25 99 GLY A N 1
ATOM 806 C CA . GLY A 1 99 ? 24.305 3.580 -22.928 1.00 98.25 99 GLY A CA 1
ATOM 807 C C . GLY A 1 99 ? 22.908 2.952 -22.851 1.00 98.25 99 GLY A C 1
ATOM 808 O O . GLY A 1 99 ? 22.521 2.497 -21.775 1.00 98.25 99 GLY A O 1
ATOM 809 N N . ILE A 1 100 ? 22.146 2.951 -23.951 1.00 98.69 100 ILE A N 1
ATOM 810 C CA . ILE A 1 100 ? 20.784 2.411 -24.050 1.00 98.69 100 ILE A CA 1
ATOM 811 C C . ILE A 1 100 ? 20.806 1.225 -25.012 1.00 98.69 100 ILE A C 1
ATOM 813 O O . ILE A 1 100 ? 21.182 1.367 -26.174 1.00 98.69 100 ILE A O 1
ATOM 817 N N . GLU A 1 101 ? 20.395 0.052 -24.542 1.00 98.50 101 GLU A N 1
ATOM 818 C CA . GLU A 1 101 ? 20.357 -1.164 -25.349 1.00 98.50 101 GLU A CA 1
ATOM 819 C C . GLU A 1 101 ? 18.924 -1.473 -25.783 1.00 98.50 101 GLU A C 1
ATOM 821 O O . GLU A 1 101 ? 18.062 -1.774 -24.959 1.00 98.50 101 GLU A O 1
ATOM 826 N N . ILE A 1 102 ? 18.670 -1.432 -27.091 1.00 98.75 102 ILE A N 1
ATOM 827 C CA . ILE A 1 102 ? 17.392 -1.839 -27.682 1.00 98.75 102 ILE A CA 1
ATOM 828 C C . ILE A 1 102 ? 17.685 -2.888 -28.746 1.00 98.75 102 ILE A C 1
ATOM 830 O O . ILE A 1 102 ? 18.370 -2.612 -29.735 1.00 98.75 102 ILE A O 1
ATOM 834 N N . HIS A 1 103 ? 17.193 -4.107 -28.534 1.00 98.62 103 HIS A N 1
ATOM 835 C CA . HIS A 1 103 ? 17.396 -5.181 -29.493 1.00 98.62 103 HIS A CA 1
ATOM 836 C C . HIS A 1 103 ? 16.611 -4.906 -30.791 1.00 98.62 103 HIS A C 1
ATOM 838 O O . HIS A 1 103 ? 15.421 -4.598 -30.713 1.00 98.62 103 HIS A O 1
ATOM 844 N N . PRO A 1 104 ? 17.207 -5.079 -31.987 1.00 98.69 104 PRO A N 1
ATOM 845 C CA . PRO A 1 104 ? 16.551 -4.727 -33.252 1.00 98.69 104 PRO A CA 1
ATOM 846 C C . PRO A 1 104 ? 15.288 -5.553 -33.545 1.00 98.69 104 PRO A C 1
ATOM 848 O O . PRO A 1 104 ? 14.368 -5.066 -34.186 1.00 98.69 104 PRO A O 1
ATOM 851 N N . ALA A 1 105 ? 15.212 -6.785 -33.037 1.00 98.50 105 ALA A N 1
ATOM 852 C CA . ALA A 1 105 ? 14.025 -7.640 -33.165 1.00 98.50 105 ALA A CA 1
ATOM 853 C C . ALA A 1 105 ? 12.835 -7.238 -32.268 1.00 98.50 105 ALA A C 1
ATOM 855 O O . ALA A 1 105 ? 11.741 -7.770 -32.450 1.00 98.50 105 ALA A O 1
ATOM 856 N N . ALA A 1 106 ? 13.037 -6.353 -31.282 1.00 98.62 106 ALA A N 1
ATOM 857 C CA . ALA A 1 106 ? 11.943 -5.908 -30.425 1.00 98.62 106 ALA A CA 1
ATOM 858 C C . ALA A 1 106 ? 10.905 -5.158 -31.268 1.00 98.62 106 ALA A C 1
ATOM 860 O O . ALA A 1 106 ? 11.269 -4.406 -32.171 1.00 98.62 106 ALA A O 1
ATOM 861 N N . ILE A 1 107 ? 9.622 -5.337 -30.960 1.00 98.81 107 ILE A N 1
ATOM 862 C CA . ILE A 1 107 ? 8.521 -4.666 -31.659 1.00 98.81 107 ILE A CA 1
ATOM 863 C C . ILE A 1 107 ? 8.048 -3.515 -30.779 1.00 98.81 107 ILE A C 1
ATOM 865 O O . ILE A 1 107 ? 7.568 -3.754 -29.673 1.00 98.81 107 ILE A O 1
ATOM 869 N N . ILE A 1 108 ? 8.193 -2.278 -31.249 1.00 98.81 108 ILE A N 1
ATOM 870 C CA . ILE A 1 108 ? 7.851 -1.075 -30.483 1.00 98.81 108 ILE A CA 1
ATOM 871 C C . ILE A 1 108 ? 6.914 -0.197 -31.317 1.00 98.81 108 ILE A C 1
ATOM 873 O O . ILE A 1 108 ? 7.247 0.176 -32.445 1.00 98.81 108 ILE A O 1
ATOM 877 N N . GLY A 1 109 ? 5.754 0.143 -30.756 1.00 98.62 109 GLY A N 1
ATOM 878 C CA . GLY A 1 109 ? 4.764 1.035 -31.354 1.00 98.62 109 GLY A CA 1
ATOM 879 C C . GLY A 1 109 ? 5.279 2.463 -31.549 1.00 98.62 109 GLY A C 1
ATOM 880 O O . GLY A 1 109 ? 6.413 2.793 -31.200 1.00 98.62 109 GLY A O 1
ATOM 881 N N . LYS A 1 110 ? 4.464 3.321 -32.162 1.00 98.38 110 LYS A N 1
ATOM 882 C CA . LYS A 1 110 ? 4.805 4.731 -32.415 1.00 98.38 110 LYS A CA 1
ATOM 883 C C . LYS A 1 110 ? 4.818 5.552 -31.127 1.00 98.38 110 LYS A C 1
ATOM 885 O O . LYS A 1 110 ? 4.242 5.139 -30.121 1.00 98.38 110 LYS A O 1
ATOM 890 N N . ARG A 1 111 ? 5.405 6.753 -31.198 1.00 98.38 111 ARG A N 1
ATOM 891 C CA . ARG A 1 111 ? 5.432 7.719 -30.087 1.00 98.38 111 ARG A CA 1
ATOM 892 C C . ARG A 1 111 ? 6.126 7.136 -28.847 1.00 98.38 111 ARG A C 1
ATOM 894 O O . ARG A 1 111 ? 5.711 7.382 -27.716 1.00 98.38 111 ARG A O 1
ATOM 901 N N . PHE A 1 112 ? 7.171 6.338 -29.071 1.00 98.69 112 PHE A N 1
ATOM 902 C CA . PHE A 1 112 ? 7.955 5.711 -28.014 1.00 98.69 112 PHE A CA 1
ATOM 903 C C . PHE A 1 112 ? 9.019 6.675 -27.508 1.00 98.69 112 PHE A C 1
ATOM 905 O O . PHE A 1 112 ? 9.876 7.137 -28.263 1.00 98.69 112 PHE A O 1
ATOM 912 N N . VAL A 1 113 ? 8.978 6.950 -26.210 1.00 98.38 113 VAL A N 1
ATOM 913 C CA . VAL A 1 113 ? 9.863 7.917 -25.575 1.00 98.38 113 VAL A CA 1
ATOM 914 C C . VAL A 1 113 ? 10.771 7.226 -24.574 1.00 98.38 113 VAL A C 1
ATOM 916 O O . VAL A 1 113 ? 10.323 6.521 -23.670 1.00 98.38 113 VAL A O 1
ATOM 919 N N . VAL A 1 114 ? 12.064 7.496 -24.717 1.00 97.69 114 VAL A N 1
ATOM 920 C CA . VAL A 1 114 ? 13.076 7.194 -23.714 1.00 97.69 114 VAL A CA 1
ATOM 921 C C . VAL A 1 114 ? 13.609 8.521 -23.196 1.00 97.69 114 VAL A C 1
ATOM 923 O O . VAL A 1 114 ? 14.162 9.307 -23.968 1.00 97.69 114 VAL A O 1
ATOM 926 N N . ASP A 1 115 ? 13.470 8.764 -21.899 1.00 94.31 115 ASP A N 1
ATOM 927 C CA . ASP A 1 115 ? 13.974 9.972 -21.255 1.00 94.31 115 ASP A CA 1
ATOM 928 C C . ASP A 1 115 ? 15.002 9.626 -20.176 1.00 94.31 115 ASP A C 1
ATOM 930 O O . ASP A 1 115 ? 14.860 8.659 -19.425 1.00 94.31 115 ASP A O 1
ATOM 934 N N . HIS A 1 116 ? 16.107 10.369 -20.164 1.00 91.88 116 HIS A N 1
ATOM 935 C CA . HIS A 1 116 ? 17.289 10.071 -19.357 1.00 91.88 116 HIS A CA 1
ATOM 936 C C . HIS A 1 116 ? 17.772 8.609 -19.469 1.00 91.88 116 HIS A C 1
ATOM 938 O O . HIS A 1 116 ? 18.370 8.085 -18.543 1.00 91.88 116 HIS A O 1
ATOM 944 N N . GLY A 1 117 ? 17.540 7.931 -20.597 1.00 94.31 117 GLY A N 1
ATOM 945 C CA . GLY A 1 117 ? 17.490 6.464 -20.696 1.00 94.31 117 GLY A CA 1
ATOM 946 C C . GLY A 1 117 ? 18.712 5.624 -20.309 1.00 94.31 117 GLY A C 1
ATOM 947 O O . GLY A 1 117 ? 18.604 4.399 -20.364 1.00 94.31 117 GLY A O 1
ATOM 948 N N . THR A 1 118 ? 19.851 6.211 -19.943 1.00 96.94 118 THR A N 1
ATOM 949 C CA . THR A 1 118 ? 21.110 5.507 -19.657 1.00 96.94 118 THR A CA 1
ATOM 950 C C . THR A 1 118 ? 20.909 4.277 -18.761 1.00 96.94 118 THR A C 1
ATOM 952 O O . THR A 1 118 ? 20.243 4.327 -17.721 1.00 96.94 118 THR A O 1
ATOM 955 N N . GLY A 1 119 ? 21.495 3.151 -19.173 1.00 97.44 119 GLY A N 1
ATOM 956 C CA . GLY A 1 119 ? 21.414 1.868 -18.475 1.00 97.44 119 GLY A CA 1
ATOM 957 C C . GLY A 1 119 ? 20.149 1.057 -18.767 1.00 97.44 119 GLY A C 1
ATOM 958 O O . GLY A 1 119 ? 19.960 0.013 -18.147 1.00 97.44 119 GLY A O 1
ATOM 959 N N . SER A 1 120 ? 19.270 1.517 -19.664 1.00 98.50 120 SER A N 1
ATOM 960 C CA . SER A 1 120 ? 18.062 0.767 -20.033 1.00 98.50 120 SER A CA 1
ATOM 961 C C . SER A 1 120 ? 18.363 -0.346 -21.036 1.00 98.50 120 SER A C 1
ATOM 963 O O . SER A 1 120 ? 19.203 -0.182 -21.922 1.00 98.50 120 SER A O 1
ATOM 965 N N . VAL A 1 121 ? 17.652 -1.468 -20.904 1.00 98.62 121 VAL A N 1
ATOM 966 C CA . VAL A 1 121 ? 17.817 -2.671 -21.733 1.00 98.62 121 VAL A CA 1
ATOM 967 C C . VAL A 1 121 ? 16.450 -3.189 -22.172 1.00 98.62 121 VAL A C 1
ATOM 969 O O . VAL A 1 121 ? 15.618 -3.530 -21.332 1.00 98.62 121 VAL A O 1
ATOM 972 N N . ILE A 1 122 ? 16.231 -3.303 -23.482 1.00 98.75 122 ILE A N 1
ATOM 973 C CA . ILE A 1 122 ? 15.013 -3.850 -24.090 1.00 98.75 122 ILE A CA 1
ATOM 974 C C . ILE A 1 122 ? 15.368 -5.108 -24.878 1.00 98.75 122 ILE A C 1
ATOM 976 O O . ILE A 1 122 ? 16.053 -5.055 -25.902 1.00 98.75 122 ILE A O 1
ATOM 980 N N . GLY A 1 123 ? 14.906 -6.256 -24.383 1.00 97.75 123 GLY A N 1
ATOM 981 C CA . GLY A 1 123 ? 15.289 -7.558 -24.913 1.00 97.75 123 GLY A CA 1
ATOM 982 C C . GLY A 1 123 ? 14.614 -7.945 -26.230 1.00 97.75 123 GLY A C 1
ATOM 983 O O . GLY A 1 123 ? 13.568 -7.416 -26.600 1.00 97.75 123 GLY A O 1
ATOM 984 N N . GLU A 1 124 ? 15.202 -8.932 -26.909 1.00 97.75 124 GLU A N 1
ATOM 985 C CA . GLU A 1 124 ? 14.867 -9.370 -28.275 1.00 97.75 124 GLU A CA 1
ATOM 986 C C . GLU A 1 124 ? 13.381 -9.576 -28.556 1.00 97.75 124 GLU A C 1
ATOM 988 O O . GLU A 1 124 ? 12.886 -9.123 -29.576 1.00 97.75 124 GLU A O 1
ATOM 993 N N . THR A 1 125 ? 12.672 -10.271 -27.669 1.00 97.94 125 THR A N 1
ATOM 994 C CA . THR A 1 125 ? 11.266 -10.641 -27.897 1.00 97.94 125 THR A CA 1
ATOM 995 C C . THR A 1 125 ? 10.289 -9.698 -27.210 1.00 97.94 125 THR A C 1
ATOM 997 O O . THR A 1 125 ? 9.138 -10.072 -26.989 1.00 97.94 125 THR A O 1
ATOM 1000 N N . SER A 1 126 ? 10.737 -8.501 -26.824 1.00 98.69 126 SER A N 1
ATOM 1001 C CA . SER A 1 126 ? 9.879 -7.485 -26.211 1.00 98.69 126 SER A CA 1
ATOM 1002 C C . SER A 1 126 ? 8.859 -6.975 -27.222 1.00 98.69 126 SER A C 1
ATOM 1004 O O . SER A 1 126 ? 9.174 -6.797 -28.398 1.00 98.69 126 SER A O 1
ATOM 1006 N N . ILE A 1 127 ? 7.637 -6.747 -26.750 1.00 98.88 127 ILE A N 1
ATOM 1007 C CA . ILE A 1 127 ? 6.589 -6.069 -27.516 1.00 98.88 127 ILE A CA 1
ATOM 1008 C C . ILE A 1 127 ? 6.151 -4.876 -26.676 1.00 98.88 127 ILE A C 1
ATOM 1010 O O . ILE A 1 127 ? 5.832 -5.065 -25.505 1.00 98.88 127 ILE A O 1
ATOM 1014 N N . ILE A 1 128 ? 6.169 -3.678 -27.245 1.00 98.88 128 ILE A N 1
ATOM 1015 C CA . ILE A 1 128 ? 5.804 -2.423 -26.585 1.00 98.88 128 ILE A CA 1
ATOM 1016 C C . ILE A 1 128 ? 4.779 -1.713 -27.465 1.00 98.88 128 ILE A C 1
ATOM 1018 O O . ILE A 1 128 ? 5.006 -1.576 -28.667 1.00 98.88 128 ILE A O 1
ATOM 1022 N N . GLY A 1 129 ? 3.655 -1.307 -26.880 1.00 98.81 129 GLY A N 1
ATOM 1023 C CA . GLY A 1 129 ? 2.591 -0.578 -27.561 1.00 98.81 129 GLY A CA 1
ATOM 1024 C C . GLY A 1 129 ? 2.973 0.852 -27.942 1.00 98.81 129 GLY A C 1
ATOM 1025 O O . GLY A 1 129 ? 4.143 1.241 -27.951 1.00 98.81 129 GLY A O 1
ATOM 1026 N N . GLU A 1 130 ? 1.961 1.632 -28.298 1.00 98.75 130 GLU A N 1
ATOM 1027 C CA . GLU A 1 130 ? 2.098 3.045 -28.647 1.00 98.75 130 GLU A CA 1
ATOM 1028 C C . GLU A 1 130 ? 2.091 3.932 -27.392 1.00 98.75 130 GLU A C 1
ATOM 1030 O O . GLU A 1 130 ? 1.603 3.541 -26.328 1.00 98.75 130 GLU A O 1
ATOM 1035 N N . ASP A 1 131 ? 2.637 5.144 -27.506 1.00 98.50 131 ASP A N 1
ATOM 1036 C CA . ASP A 1 131 ? 2.604 6.177 -26.455 1.00 98.50 131 ASP A CA 1
ATOM 1037 C C . ASP A 1 131 ? 3.344 5.843 -25.148 1.00 98.50 131 ASP A C 1
ATOM 1039 O O . ASP A 1 131 ? 3.180 6.523 -24.126 1.00 98.50 131 ASP A O 1
ATOM 1043 N N . CYS A 1 132 ? 4.212 4.833 -25.170 1.00 98.69 132 CYS A N 1
ATOM 1044 C CA . CYS A 1 132 ? 5.007 4.450 -24.011 1.00 98.69 132 CYS A CA 1
ATOM 1045 C C . CYS A 1 132 ? 6.128 5.452 -23.707 1.00 98.69 132 CYS A C 1
ATOM 1047 O O . CYS A 1 132 ? 6.787 5.982 -24.602 1.00 98.69 132 CYS A O 1
ATOM 1049 N N . TYR A 1 133 ? 6.374 5.670 -22.417 1.00 98.50 133 TYR A N 1
ATOM 1050 C CA . TYR A 1 133 ? 7.423 6.551 -21.913 1.00 98.50 133 TYR A CA 1
ATOM 1051 C C . TYR A 1 133 ? 8.220 5.831 -20.827 1.00 98.50 133 TYR A C 1
ATOM 1053 O O . TYR A 1 133 ? 7.646 5.385 -19.831 1.00 98.50 133 TYR A O 1
ATOM 1061 N N . ILE A 1 134 ? 9.534 5.711 -21.005 1.00 98.25 134 ILE A N 1
ATOM 1062 C CA . ILE A 1 134 ? 10.415 5.026 -20.054 1.00 98.25 134 ILE A CA 1
ATOM 1063 C C . ILE A 1 134 ? 11.550 5.935 -19.585 1.00 98.25 134 ILE A C 1
ATOM 1065 O O . ILE A 1 134 ? 12.109 6.705 -20.365 1.00 98.25 134 ILE A O 1
ATOM 1069 N N . LEU A 1 135 ? 11.894 5.816 -18.303 1.00 98.12 135 LEU A N 1
ATOM 1070 C CA . LEU A 1 135 ? 13.013 6.526 -17.685 1.00 98.12 135 LEU A CA 1
ATOM 1071 C C . LEU A 1 135 ? 14.312 5.700 -17.686 1.00 98.12 135 LEU A C 1
ATOM 1073 O O . LEU A 1 135 ? 14.385 4.592 -18.214 1.00 98.12 135 LEU A O 1
ATOM 1077 N N . GLN A 1 136 ? 15.351 6.252 -17.059 1.00 97.38 136 GLN A N 1
ATOM 1078 C CA . GLN A 1 136 ? 16.671 5.640 -16.924 1.00 97.38 136 GLN A CA 1
ATOM 1079 C C . GLN A 1 136 ? 16.669 4.258 -16.257 1.00 97.38 136 GLN A C 1
ATOM 1081 O O . GLN A 1 136 ? 15.919 3.999 -15.307 1.00 97.38 136 GLN A O 1
ATOM 1086 N N . SER A 1 137 ? 17.610 3.410 -16.679 1.00 98.44 137 SER A N 1
ATOM 1087 C CA . SER A 1 137 ? 17.876 2.096 -16.080 1.00 98.44 137 SER A CA 1
ATOM 1088 C C . SER A 1 137 ? 16.647 1.180 -15.999 1.00 98.44 137 SER A C 1
ATOM 1090 O O . SER A 1 137 ? 16.472 0.451 -15.022 1.00 98.44 137 SER A O 1
ATOM 1092 N N . VAL A 1 138 ? 15.776 1.228 -17.010 1.00 98.75 138 VAL A N 1
ATOM 1093 C CA . VAL A 1 138 ? 14.635 0.314 -17.136 1.00 98.75 138 VAL A CA 1
ATOM 1094 C C . VAL A 1 138 ? 15.074 -0.968 -17.839 1.00 98.75 138 VAL A C 1
ATOM 1096 O O . VAL A 1 138 ? 15.630 -0.925 -18.935 1.00 98.75 138 VAL A O 1
ATOM 1099 N N . ILE A 1 139 ? 14.798 -2.123 -17.234 1.00 98.69 139 ILE A N 1
ATOM 1100 C CA . ILE A 1 139 ? 15.099 -3.437 -17.811 1.00 98.69 139 ILE A CA 1
ATOM 1101 C C . ILE A 1 139 ? 13.796 -4.118 -18.221 1.00 98.69 139 ILE A C 1
ATOM 1103 O O . ILE A 1 139 ? 12.972 -4.459 -17.377 1.00 98.69 139 ILE A O 1
ATOM 1107 N N . ILE A 1 140 ? 13.640 -4.372 -19.517 1.00 98.56 140 ILE A N 1
ATOM 1108 C CA . ILE A 1 140 ? 12.585 -5.195 -20.115 1.00 98.56 140 ILE A CA 1
ATOM 1109 C C . ILE A 1 140 ? 13.262 -6.501 -20.552 1.00 98.56 140 ILE A C 1
ATOM 1111 O O . ILE A 1 140 ? 13.760 -6.640 -21.671 1.00 98.56 140 ILE A O 1
ATOM 1115 N N . GLY A 1 141 ? 13.376 -7.426 -19.597 1.00 97.06 141 GLY A N 1
ATOM 1116 C CA . GLY A 1 141 ? 14.327 -8.538 -19.615 1.00 97.06 141 GLY A CA 1
ATOM 1117 C C . GLY A 1 141 ? 13.685 -9.923 -19.508 1.00 97.06 141 GLY A C 1
ATOM 1118 O O . GLY A 1 141 ? 12.499 -10.067 -19.217 1.00 97.06 141 GLY A O 1
ATOM 1119 N N . SER A 1 142 ? 14.482 -10.967 -19.743 1.00 95.56 142 SER A N 1
ATOM 1120 C CA . SER A 1 142 ? 14.084 -12.347 -19.428 1.00 95.56 142 SER A CA 1
ATOM 1121 C C . SER A 1 142 ? 14.091 -12.581 -17.913 1.00 95.56 142 SER A C 1
ATOM 1123 O O . SER A 1 142 ? 14.809 -11.906 -17.177 1.00 95.56 142 SER A O 1
ATOM 1125 N N . SER A 1 143 ? 13.332 -13.567 -17.428 1.00 91.44 143 SER A N 1
ATOM 1126 C CA . SER A 1 143 ? 13.411 -13.996 -16.022 1.00 91.44 143 SER A CA 1
ATOM 1127 C C . SER A 1 143 ? 14.693 -14.769 -15.702 1.00 91.44 143 SER A C 1
ATOM 1129 O O . SER A 1 143 ? 15.115 -14.788 -14.546 1.00 91.44 143 SER A O 1
ATOM 1131 N N . GLY A 1 144 ? 15.276 -15.445 -16.696 1.00 86.12 144 GLY A N 1
ATOM 1132 C CA . GLY A 1 144 ? 16.474 -16.265 -16.536 1.00 86.12 144 GLY A CA 1
ATOM 1133 C C . GLY A 1 144 ? 17.762 -15.486 -16.796 1.00 86.12 144 GLY A C 1
ATOM 1134 O O . GLY A 1 144 ? 17.827 -14.635 -17.685 1.00 86.12 144 GLY A O 1
ATOM 1135 N N . ILE A 1 145 ? 18.804 -15.818 -16.032 1.00 85.19 145 ILE A N 1
ATOM 1136 C CA . ILE A 1 145 ? 20.127 -15.179 -16.111 1.00 85.19 145 ILE A CA 1
ATOM 1137 C C . ILE A 1 145 ? 20.878 -15.615 -17.382 1.00 85.19 145 ILE A C 1
ATOM 1139 O O . ILE A 1 145 ? 21.452 -14.785 -18.078 1.00 85.19 145 ILE A O 1
ATOM 1143 N N . ALA A 1 146 ? 20.850 -16.910 -17.709 1.00 87.19 146 ALA A N 1
ATOM 1144 C CA . ALA A 1 146 ? 21.490 -17.505 -18.885 1.00 87.19 146 ALA A CA 1
ATOM 1145 C C . ALA A 1 146 ? 20.680 -18.719 -19.376 1.00 87.19 146 ALA A C 1
ATOM 1147 O O . ALA A 1 146 ? 19.773 -19.170 -18.678 1.00 87.19 146 ALA A O 1
ATOM 1148 N N . ASN A 1 147 ? 21.008 -19.247 -20.565 1.00 88.12 147 ASN A N 1
ATOM 1149 C CA . ASN A 1 147 ? 20.338 -20.411 -21.176 1.00 88.12 147 ASN A CA 1
ATOM 1150 C C . ASN A 1 147 ? 18.814 -20.253 -21.266 1.00 88.12 147 ASN A C 1
ATOM 1152 O O . ASN A 1 147 ? 18.045 -21.180 -21.016 1.00 88.12 147 ASN A O 1
ATOM 1156 N N . ASN A 1 148 ? 18.383 -19.034 -21.587 1.00 86.50 148 ASN A N 1
ATOM 1157 C CA . ASN A 1 148 ? 16.974 -18.720 -21.722 1.00 86.50 148 ASN A CA 1
ATOM 1158 C C . ASN A 1 148 ? 16.346 -19.519 -22.878 1.00 86.50 148 ASN A C 1
ATOM 1160 O O . ASN A 1 148 ? 17.010 -19.730 -23.897 1.00 86.50 148 ASN A O 1
ATOM 1164 N N . PRO A 1 149 ? 15.073 -19.933 -22.750 1.00 82.00 149 PRO A N 1
ATOM 1165 C CA . PRO A 1 149 ? 14.401 -20.699 -23.787 1.00 82.00 149 PRO A CA 1
ATOM 1166 C C . PRO A 1 149 ? 14.318 -19.905 -25.093 1.00 82.00 149 PRO A C 1
ATOM 1168 O O . PRO A 1 149 ? 14.151 -18.680 -25.095 1.00 82.00 149 PRO A O 1
ATOM 1171 N N . ILE A 1 150 ? 14.401 -20.630 -26.208 1.00 87.62 150 ILE A N 1
ATOM 1172 C CA . ILE A 1 150 ? 14.110 -20.084 -27.533 1.00 87.62 150 ILE A CA 1
ATOM 1173 C C . ILE A 1 150 ? 12.629 -19.677 -27.561 1.00 87.62 150 ILE A C 1
ATOM 1175 O O . ILE A 1 150 ? 11.767 -20.413 -27.085 1.00 87.62 150 ILE A O 1
ATOM 1179 N N . GLY A 1 151 ? 12.338 -18.499 -28.118 1.00 90.31 151 GLY A N 1
ATOM 1180 C CA . GLY A 1 151 ? 10.981 -17.959 -28.228 1.00 90.31 151 GLY A CA 1
ATOM 1181 C C . GLY A 1 151 ? 10.679 -16.796 -27.276 1.00 90.31 151 GLY A C 1
ATOM 1182 O O . GLY A 1 151 ? 11.574 -16.086 -26.795 1.00 90.31 151 GLY A O 1
ATOM 1183 N N . LYS A 1 152 ? 9.379 -16.545 -27.065 1.00 94.75 152 LYS A N 1
ATOM 1184 C CA . LYS A 1 152 ? 8.869 -15.410 -26.283 1.00 94.75 152 LYS A CA 1
ATOM 1185 C C . LYS A 1 152 ? 9.263 -15.546 -24.808 1.00 94.75 152 LYS A C 1
ATOM 1187 O O . LYS A 1 152 ? 8.857 -16.483 -24.130 1.00 94.75 152 LYS A O 1
ATOM 1192 N N . ARG A 1 153 ? 10.049 -14.582 -24.321 1.00 95.38 153 ARG A N 1
ATOM 1193 C CA . ARG A 1 153 ? 10.657 -14.597 -22.975 1.00 95.38 153 ARG A CA 1
ATOM 1194 C C . ARG A 1 153 ? 10.750 -13.227 -22.302 1.00 95.38 153 ARG A C 1
ATOM 1196 O O . ARG A 1 153 ? 11.048 -13.156 -21.116 1.00 95.38 153 ARG A O 1
ATOM 1203 N N . HIS A 1 154 ? 10.498 -12.162 -23.057 1.00 98.06 154 HIS A N 1
ATOM 1204 C CA . HIS A 1 154 ? 10.483 -10.786 -22.571 1.00 98.06 154 HIS A CA 1
ATOM 1205 C C . HIS A 1 154 ? 9.045 -10.261 -22.461 1.00 98.06 154 HIS A C 1
ATOM 1207 O O . HIS A 1 154 ? 8.154 -10.821 -23.114 1.00 98.06 154 HIS A O 1
ATOM 1213 N N . PRO A 1 155 ? 8.816 -9.172 -21.712 1.00 98.62 155 PRO A N 1
ATOM 1214 C CA . PRO A 1 155 ? 7.490 -8.601 -21.510 1.00 98.62 155 PRO A CA 1
ATOM 1215 C C . PRO A 1 155 ? 6.733 -8.205 -22.790 1.00 98.62 155 PRO A C 1
ATOM 1217 O O . PRO A 1 155 ? 7.312 -7.966 -23.856 1.00 98.62 155 PRO A O 1
ATOM 1220 N N . VAL A 1 156 ? 5.409 -8.146 -22.667 1.00 98.81 156 VAL A N 1
ATOM 1221 C CA . VAL A 1 156 ? 4.482 -7.444 -23.564 1.00 98.81 156 VAL A CA 1
ATOM 1222 C C . VAL A 1 156 ? 3.942 -6.241 -22.798 1.00 98.81 156 VAL A C 1
ATOM 1224 O O . VAL A 1 156 ? 3.385 -6.414 -21.718 1.00 98.81 156 VAL A O 1
ATOM 1227 N N . ILE A 1 157 ? 4.110 -5.041 -23.334 1.00 98.88 157 ILE A N 1
ATOM 1228 C CA . ILE A 1 157 ? 3.676 -3.782 -22.729 1.00 98.88 157 ILE A CA 1
ATOM 1229 C C . ILE A 1 157 ? 2.585 -3.191 -23.617 1.00 98.88 157 ILE A C 1
ATOM 1231 O O . ILE A 1 157 ? 2.779 -3.098 -24.828 1.00 98.88 157 ILE A O 1
ATOM 1235 N N . GLY A 1 158 ? 1.445 -2.850 -23.017 1.00 98.75 158 GLY A N 1
ATOM 1236 C CA . GLY A 1 158 ? 0.316 -2.202 -23.679 1.00 98.75 158 GLY A CA 1
ATOM 1237 C C . GLY A 1 158 ? 0.612 -0.767 -24.115 1.00 98.75 158 GLY A C 1
ATOM 1238 O O . GLY A 1 158 ? 1.759 -0.325 -24.149 1.00 98.75 158 GLY A O 1
ATOM 1239 N N . ASN A 1 159 ? -0.442 -0.040 -24.456 1.00 98.81 159 ASN A N 1
ATOM 1240 C CA . ASN A 1 159 ? -0.392 1.347 -24.893 1.00 98.81 159 ASN A CA 1
ATOM 1241 C C . ASN A 1 159 ? -0.444 2.311 -23.705 1.00 98.81 159 ASN A C 1
ATOM 1243 O O . ASN A 1 159 ? -1.026 2.007 -22.659 1.00 98.81 159 ASN A O 1
ATOM 1247 N N . ASN A 1 160 ? 0.117 3.508 -23.890 1.00 98.56 160 ASN A N 1
ATOM 1248 C CA . ASN A 1 160 ? 0.089 4.586 -22.900 1.00 98.56 160 ASN A CA 1
ATOM 1249 C C . ASN A 1 160 ? 0.636 4.144 -21.525 1.00 98.56 160 ASN A C 1
ATOM 1251 O O . ASN A 1 160 ? 0.030 4.377 -20.477 1.00 98.56 160 ASN A O 1
ATOM 1255 N N . VAL A 1 161 ? 1.775 3.445 -21.540 1.00 98.81 161 VAL A N 1
ATOM 1256 C CA . VAL A 1 161 ? 2.446 2.969 -20.321 1.00 98.81 161 VAL A CA 1
ATOM 1257 C C . VAL A 1 161 ? 3.614 3.883 -19.958 1.00 98.81 161 VAL A C 1
ATOM 1259 O O . VAL A 1 161 ? 4.509 4.117 -20.772 1.00 98.81 161 VAL A O 1
ATOM 1262 N N . GLU A 1 162 ? 3.635 4.353 -18.712 1.00 98.69 162 GLU A N 1
ATOM 1263 C CA . GLU A 1 162 ? 4.723 5.154 -18.142 1.00 98.69 162 GLU A CA 1
ATOM 1264 C C . GLU A 1 162 ? 5.536 4.312 -17.149 1.00 98.69 162 GLU A C 1
ATOM 1266 O O . GLU A 1 162 ? 4.993 3.774 -16.180 1.00 98.69 162 GLU A O 1
ATOM 1271 N N . ILE A 1 163 ? 6.848 4.202 -17.368 1.00 98.69 163 ILE A N 1
ATOM 1272 C CA . ILE A 1 163 ? 7.743 3.362 -16.565 1.00 98.69 163 ILE A CA 1
ATOM 1273 C C . ILE A 1 163 ? 8.808 4.221 -15.886 1.00 98.69 163 ILE A C 1
ATOM 1275 O O . ILE A 1 163 ? 9.678 4.806 -16.533 1.00 98.69 163 ILE A O 1
ATOM 1279 N N . GLY A 1 164 ? 8.746 4.260 -14.556 1.00 98.31 164 GLY A N 1
ATOM 1280 C CA . GLY A 1 164 ? 9.685 4.979 -13.709 1.00 98.31 164 GLY A CA 1
ATOM 1281 C C . GLY A 1 164 ? 11.117 4.438 -13.766 1.00 98.31 164 GLY A C 1
ATOM 1282 O O . GLY A 1 164 ? 11.379 3.327 -14.223 1.00 98.31 164 GLY A O 1
ATOM 1283 N N . ALA A 1 165 ? 12.063 5.223 -13.250 1.00 97.81 165 ALA A N 1
ATOM 1284 C CA . ALA A 1 165 ? 13.480 4.867 -13.267 1.00 97.81 165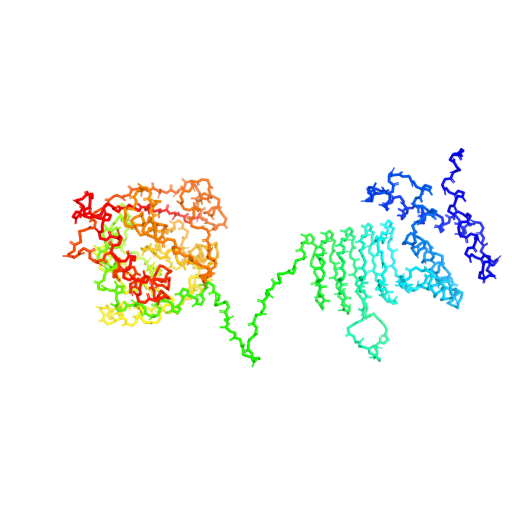 ALA A CA 1
ATOM 1285 C C . ALA A 1 165 ? 13.780 3.591 -12.458 1.00 97.81 165 ALA A C 1
ATOM 1287 O O . ALA A 1 165 ? 13.167 3.349 -11.413 1.00 97.81 165 ALA A O 1
ATOM 1288 N N . PHE A 1 166 ? 14.786 2.820 -12.876 1.00 98.06 166 PHE A N 1
ATOM 1289 C CA . PHE A 1 166 ? 15.241 1.601 -12.184 1.00 98.06 166 PHE A CA 1
ATOM 1290 C C . PHE A 1 166 ? 14.168 0.504 -12.060 1.00 98.06 166 PHE A C 1
ATOM 1292 O O . PHE A 1 166 ? 14.158 -0.253 -11.084 1.00 98.06 166 PHE A O 1
ATOM 1299 N N . VAL A 1 167 ? 13.222 0.448 -12.999 1.00 98.69 167 VAL A N 1
ATOM 1300 C CA . VAL A 1 167 ? 12.186 -0.590 -13.030 1.00 98.69 167 VAL A CA 1
ATOM 1301 C C . VAL A 1 167 ? 12.681 -1.823 -13.780 1.00 98.69 167 VAL A C 1
ATOM 1303 O O . VAL A 1 167 ? 13.231 -1.713 -14.871 1.00 98.69 167 VAL A O 1
ATOM 1306 N N . ASN A 1 168 ? 12.413 -3.006 -13.225 1.00 98.44 168 ASN A N 1
ATOM 1307 C CA . ASN A 1 168 ? 12.704 -4.287 -13.868 1.00 98.44 168 ASN A CA 1
ATOM 1308 C C . ASN A 1 168 ? 11.401 -5.024 -14.193 1.00 98.44 168 ASN A C 1
ATOM 1310 O O . ASN A 1 168 ? 10.689 -5.457 -13.287 1.00 98.44 168 ASN A O 1
ATOM 1314 N N . LEU A 1 169 ? 11.105 -5.207 -15.474 1.00 98.56 169 LEU A N 1
ATOM 1315 C CA . LEU A 1 169 ? 10.023 -6.043 -15.985 1.00 98.56 169 LEU A CA 1
ATOM 1316 C C . LEU A 1 169 ? 10.640 -7.332 -16.528 1.00 98.56 169 LEU A C 1
ATOM 1318 O O . LEU A 1 169 ? 11.342 -7.306 -17.539 1.00 98.56 169 LEU A O 1
ATOM 1322 N N . LEU A 1 170 ? 10.434 -8.450 -15.830 1.00 97.75 170 LEU A N 1
ATOM 1323 C CA . LEU A 1 170 ? 11.200 -9.674 -16.064 1.00 97.75 170 LEU A CA 1
ATOM 1324 C C . LEU A 1 170 ? 10.299 -10.854 -16.427 1.00 97.75 170 LEU A C 1
ATOM 1326 O O . LEU A 1 170 ? 9.496 -11.307 -15.612 1.00 97.75 170 LEU A O 1
ATOM 1330 N N . GLY A 1 171 ? 10.529 -11.420 -17.610 1.00 96.19 171 GLY A N 1
ATOM 1331 C CA . GLY A 1 171 ? 9.840 -12.608 -18.109 1.00 96.19 171 GLY A CA 1
ATOM 1332 C C . GLY A 1 171 ? 8.752 -12.314 -19.126 1.00 96.19 171 GLY A C 1
ATOM 1333 O O . GLY A 1 171 ? 8.482 -11.168 -19.475 1.00 96.19 171 GLY A O 1
ATOM 1334 N N . ASN A 1 172 ? 8.097 -13.377 -19.592 1.00 96.44 172 ASN A N 1
ATOM 1335 C CA . ASN A 1 172 ? 6.927 -13.273 -20.459 1.00 96.44 172 ASN A CA 1
ATOM 1336 C C . ASN A 1 172 ? 5.688 -12.846 -19.649 1.00 96.44 172 ASN A C 1
ATOM 1338 O O . ASN A 1 172 ? 4.795 -13.648 -19.384 1.00 96.44 172 ASN A O 1
ATOM 1342 N N . ILE A 1 173 ? 5.678 -11.587 -19.218 1.00 97.62 173 ILE A N 1
ATOM 1343 C CA . ILE A 1 173 ? 4.578 -10.945 -18.494 1.00 97.62 173 ILE A CA 1
ATOM 1344 C C . ILE A 1 173 ? 3.865 -9.941 -19.394 1.00 97.62 173 ILE A C 1
ATOM 1346 O O . ILE A 1 173 ? 4.466 -9.404 -20.325 1.00 97.62 173 ILE A O 1
ATOM 1350 N N . LYS A 1 174 ? 2.599 -9.655 -19.090 1.00 98.44 174 LYS A N 1
ATOM 1351 C CA . LYS A 1 174 ? 1.817 -8.616 -19.763 1.00 98.44 174 LYS A CA 1
ATOM 1352 C C . LYS A 1 174 ? 1.617 -7.420 -18.836 1.00 98.44 174 LYS A C 1
ATOM 1354 O O . LYS A 1 174 ? 1.108 -7.586 -17.733 1.00 98.44 174 LYS A O 1
ATOM 1359 N N . ILE A 1 175 ? 1.982 -6.230 -19.293 1.00 98.75 175 ILE A N 1
ATOM 1360 C CA . ILE A 1 175 ? 1.575 -4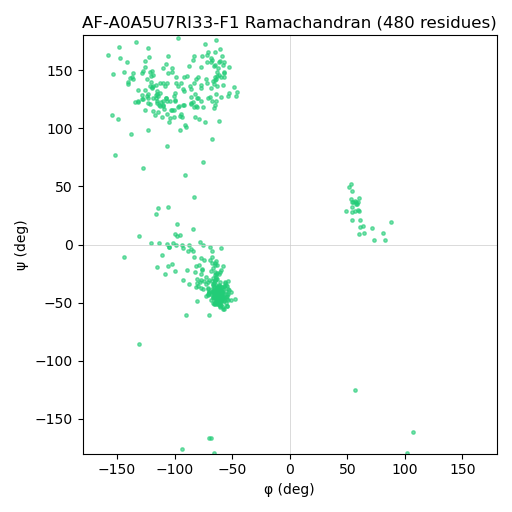.959 -18.692 1.00 98.75 175 ILE A CA 1
ATOM 1361 C C . ILE A 1 175 ? 0.421 -4.417 -19.531 1.00 98.75 175 ILE A C 1
ATOM 1363 O O . ILE A 1 175 ? 0.555 -4.323 -20.750 1.00 98.75 175 ILE A O 1
ATOM 1367 N N . GLY A 1 176 ? -0.709 -4.140 -18.885 1.00 98.44 176 GLY A N 1
ATOM 1368 C CA . GLY A 1 176 ? -1.909 -3.602 -19.516 1.00 98.44 176 GLY A CA 1
ATOM 1369 C C . GLY A 1 176 ? -1.757 -2.188 -20.079 1.00 98.44 176 GLY A C 1
ATOM 1370 O O . GLY A 1 176 ? -0.693 -1.574 -19.989 1.00 98.44 176 GLY A O 1
ATOM 1371 N N . ASP A 1 177 ? -2.845 -1.677 -20.644 1.00 98.62 177 ASP A N 1
ATOM 1372 C CA . ASP A 1 177 ? -2.948 -0.308 -21.154 1.00 98.62 177 ASP A CA 1
ATOM 1373 C C . ASP A 1 177 ? -3.125 0.705 -20.008 1.00 98.62 177 ASP A C 1
ATOM 1375 O O . ASP A 1 177 ? -3.687 0.389 -18.956 1.00 98.62 177 ASP A O 1
ATOM 1379 N N . ASN A 1 178 ? -2.689 1.953 -20.213 1.00 98.00 178 ASN A N 1
ATOM 1380 C CA . ASN A 1 178 ? -2.844 3.056 -19.248 1.00 98.00 178 ASN A CA 1
ATOM 1381 C C . ASN A 1 178 ? -2.229 2.763 -17.866 1.00 98.00 178 ASN A C 1
ATOM 1383 O O . ASN A 1 178 ? -2.796 3.116 -16.826 1.00 98.00 178 ASN A O 1
ATOM 1387 N N . VAL A 1 179 ? -1.080 2.086 -17.842 1.00 98.44 179 VAL A N 1
ATOM 1388 C CA . VAL A 1 179 ? -0.389 1.711 -16.604 1.00 98.44 179 VAL A CA 1
ATOM 1389 C C . VAL A 1 179 ? 0.718 2.708 -16.275 1.00 98.44 179 VAL A C 1
ATOM 1391 O O . VAL A 1 179 ? 1.524 3.066 -17.132 1.00 98.44 179 VAL A O 1
ATOM 1394 N N . LYS A 1 180 ? 0.817 3.099 -15.001 1.00 98.62 180 LYS A N 1
ATOM 1395 C CA . LYS A 1 180 ? 1.959 3.870 -14.483 1.00 98.62 180 LYS A CA 1
ATOM 1396 C C . LYS A 1 180 ? 2.730 3.053 -13.459 1.00 98.62 180 LYS A C 1
ATOM 1398 O O . LYS A 1 180 ? 2.158 2.614 -12.463 1.00 98.62 180 LYS A O 1
ATOM 1403 N N . ILE A 1 181 ? 4.027 2.855 -13.673 1.00 98.44 181 ILE A N 1
ATOM 1404 C CA . ILE A 1 181 ? 4.890 2.079 -12.777 1.00 98.44 181 ILE A CA 1
ATOM 1405 C C . ILE A 1 181 ? 5.862 3.018 -12.072 1.00 98.44 181 ILE A C 1
ATOM 1407 O O . ILE A 1 181 ? 6.681 3.678 -12.707 1.00 98.44 181 ILE A O 1
ATOM 1411 N N . SER A 1 182 ? 5.794 3.057 -10.743 1.00 97.44 182 SER A N 1
ATOM 1412 C CA . SER A 1 182 ? 6.687 3.884 -9.929 1.00 97.44 182 SER A CA 1
ATOM 1413 C C . SER A 1 182 ? 8.147 3.410 -10.018 1.00 97.44 182 SER A C 1
ATOM 1415 O O . SER A 1 182 ? 8.393 2.217 -10.217 1.00 97.44 182 SER A O 1
ATOM 1417 N N . PRO A 1 183 ? 9.133 4.303 -9.811 1.00 96.38 183 PRO A N 1
ATOM 1418 C CA . PRO A 1 183 ? 10.546 3.933 -9.804 1.00 96.38 183 PRO A CA 1
ATOM 1419 C C . PRO A 1 183 ? 10.891 2.778 -8.846 1.00 96.38 183 PRO A C 1
ATOM 1421 O O . PRO A 1 183 ? 10.253 2.598 -7.807 1.00 96.38 183 PRO A O 1
ATOM 1424 N N . ARG A 1 184 ? 11.961 2.028 -9.156 1.00 95.19 184 ARG A N 1
ATOM 1425 C CA . ARG A 1 184 ? 12.519 0.924 -8.335 1.00 95.19 184 ARG A CA 1
ATOM 1426 C C . ARG A 1 184 ? 11.571 -0.258 -8.072 1.00 95.19 184 ARG A C 1
ATOM 1428 O O . ARG A 1 184 ? 11.775 -1.031 -7.125 1.00 95.19 184 ARG A O 1
ATOM 1435 N N . VAL A 1 185 ? 10.549 -0.420 -8.906 1.00 96.06 185 VAL A N 1
ATOM 1436 C CA . VAL A 1 185 ? 9.658 -1.587 -8.916 1.00 96.06 185 VAL A CA 1
ATOM 1437 C C . VAL A 1 185 ? 10.309 -2.741 -9.691 1.00 96.06 185 VAL A C 1
ATOM 1439 O O . VAL A 1 185 ? 10.964 -2.541 -10.707 1.00 96.06 185 VAL A O 1
ATOM 1442 N N . THR A 1 186 ? 10.131 -3.979 -9.226 1.00 96.94 186 THR A N 1
ATOM 1443 C CA . THR A 1 186 ? 10.480 -5.187 -9.991 1.00 96.94 186 THR A CA 1
ATOM 1444 C C . THR A 1 186 ? 9.241 -6.058 -10.129 1.00 96.94 186 THR A C 1
ATOM 1446 O O . THR A 1 186 ? 8.661 -6.451 -9.119 1.00 96.94 186 THR A O 1
ATOM 1449 N N . LEU A 1 187 ? 8.841 -6.357 -11.364 1.00 96.75 187 LEU A N 1
ATOM 1450 C CA . LEU A 1 187 ? 7.676 -7.176 -11.683 1.00 96.75 187 LEU A CA 1
ATOM 1451 C C . LEU A 1 187 ? 8.096 -8.464 -12.382 1.00 96.75 187 LEU A C 1
ATOM 1453 O O . LEU A 1 187 ? 8.859 -8.454 -13.348 1.00 96.75 187 LEU A O 1
ATOM 1457 N N . LYS A 1 188 ? 7.544 -9.571 -11.884 1.00 95.50 188 LYS A N 1
ATOM 1458 C CA . LYS A 1 188 ? 7.607 -10.909 -12.492 1.00 95.50 188 LYS A CA 1
ATOM 1459 C C . LYS A 1 188 ? 6.220 -11.477 -12.812 1.00 95.50 188 LYS A C 1
ATOM 1461 O O . LYS A 1 188 ? 6.123 -12.590 -13.309 1.00 95.50 188 LYS A O 1
ATOM 1466 N N . ASN A 1 189 ? 5.166 -10.707 -12.542 1.00 94.69 189 ASN A N 1
ATOM 1467 C CA . ASN A 1 189 ? 3.776 -11.061 -12.805 1.00 94.69 189 ASN A CA 1
ATOM 1468 C C . ASN A 1 189 ? 3.124 -9.965 -13.654 1.00 94.69 189 ASN A C 1
ATOM 1470 O O . ASN A 1 189 ? 3.535 -8.804 -13.590 1.00 94.69 189 ASN A O 1
ATOM 1474 N N . SER A 1 190 ? 2.111 -10.347 -14.429 1.00 96.94 190 SER A N 1
ATOM 1475 C CA . SER A 1 190 ? 1.331 -9.427 -15.258 1.00 96.94 190 SER A CA 1
ATOM 1476 C C . SER A 1 190 ? 0.537 -8.415 -14.425 1.00 96.94 190 SER A C 1
ATOM 1478 O O . SER A 1 190 ? 0.172 -8.686 -13.281 1.00 96.94 190 SER A O 1
ATOM 1480 N N . VAL A 1 191 ? 0.241 -7.265 -15.029 1.00 95.81 191 VAL A N 1
ATOM 1481 C CA . VAL A 1 191 ? -0.501 -6.147 -14.433 1.00 95.81 191 VAL A CA 1
ATOM 1482 C C . VAL A 1 191 ? -1.682 -5.794 -15.349 1.00 95.81 191 VAL A C 1
ATOM 1484 O O . VAL A 1 191 ? -1.467 -5.714 -16.561 1.00 95.81 191 VAL A O 1
ATOM 1487 N N . PRO A 1 192 ? -2.908 -5.616 -14.818 1.00 95.94 192 PRO A N 1
ATOM 1488 C CA . PRO A 1 192 ? -4.082 -5.266 -15.620 1.00 95.94 192 PRO 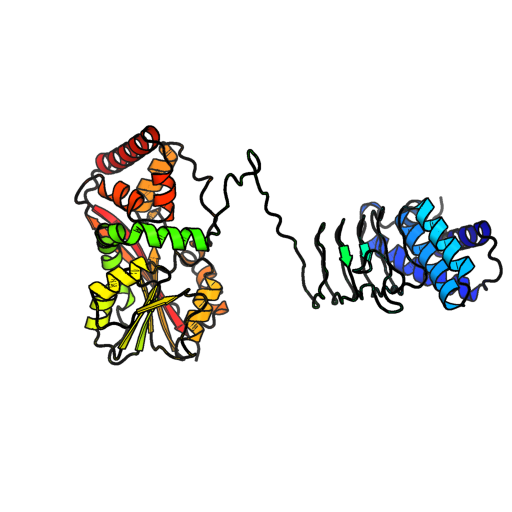A CA 1
ATOM 1489 C C . PRO A 1 192 ? -4.054 -3.805 -16.094 1.00 95.94 192 PRO A C 1
ATOM 1491 O O . PRO A 1 192 ? -3.199 -3.025 -15.681 1.00 95.94 192 PRO A O 1
ATOM 1494 N N . ASP A 1 193 ? -5.004 -3.443 -16.951 1.00 97.19 193 ASP A N 1
ATOM 1495 C CA . ASP A 1 193 ? -5.153 -2.085 -17.481 1.00 97.19 193 ASP A CA 1
ATOM 1496 C C . ASP A 1 193 ? -5.590 -1.082 -16.393 1.00 97.19 193 ASP A C 1
ATOM 1498 O O . ASP A 1 193 ? -6.239 -1.454 -15.414 1.00 97.19 193 ASP A O 1
ATOM 1502 N N . ASN A 1 194 ? -5.318 0.208 -16.611 1.00 95.38 194 ASN A N 1
ATOM 1503 C CA . ASN A 1 194 ? -5.804 1.342 -15.807 1.00 95.38 194 ASN A CA 1
ATOM 1504 C C . ASN A 1 194 ? -5.386 1.315 -14.326 1.00 95.38 194 ASN A C 1
ATOM 1506 O O . ASN A 1 194 ? -6.170 1.667 -13.440 1.00 95.38 194 ASN A O 1
ATOM 1510 N N . VAL A 1 195 ? -4.146 0.913 -14.040 1.00 89.94 195 VAL A N 1
ATOM 1511 C CA . VAL A 1 195 ? -3.623 0.864 -12.666 1.00 89.94 195 VAL A CA 1
ATOM 1512 C C . VAL A 1 195 ? -2.321 1.635 -12.493 1.00 89.94 195 VAL A C 1
ATOM 1514 O O . VAL A 1 195 ? -1.543 1.845 -13.424 1.00 89.94 195 VAL A O 1
ATOM 1517 N N . ILE A 1 196 ? -2.056 2.008 -11.241 1.00 94.19 196 ILE A N 1
ATOM 1518 C CA . ILE A 1 196 ? -0.779 2.571 -10.811 1.00 94.19 196 ILE A CA 1
ATOM 1519 C C . ILE A 1 196 ? -0.081 1.541 -9.925 1.00 94.19 196 ILE A C 1
ATOM 1521 O O . ILE A 1 196 ? -0.596 1.152 -8.878 1.00 94.19 196 ILE A O 1
ATOM 1525 N N . VAL A 1 197 ? 1.111 1.114 -10.332 1.00 93.25 197 VAL A N 1
ATOM 1526 C CA . VAL A 1 197 ? 1.959 0.210 -9.554 1.00 93.25 197 VAL A CA 1
ATOM 1527 C C . VAL A 1 197 ? 2.909 1.041 -8.700 1.00 93.25 197 VAL A C 1
ATOM 1529 O O . VAL A 1 197 ? 3.722 1.811 -9.217 1.00 93.25 197 VAL A O 1
ATOM 1532 N N . THR A 1 198 ? 2.835 0.871 -7.382 1.00 90.75 198 THR A N 1
ATOM 1533 C CA . THR A 1 198 ? 3.709 1.552 -6.420 1.00 90.75 198 THR A CA 1
ATOM 1534 C C . THR A 1 198 ? 4.471 0.534 -5.575 1.00 90.75 198 THR A C 1
ATOM 1536 O O . THR A 1 198 ? 3.991 -0.568 -5.312 1.00 90.75 198 THR A O 1
ATOM 1539 N N . LYS A 1 199 ? 5.691 0.888 -5.156 1.00 84.06 199 LYS A N 1
ATOM 1540 C CA . LYS A 1 199 ? 6.472 0.103 -4.194 1.00 84.06 199 LYS A CA 1
ATOM 1541 C C . LYS A 1 199 ? 6.480 0.827 -2.857 1.00 84.06 199 LYS A C 1
ATOM 1543 O O . LYS A 1 199 ? 7.113 1.874 -2.729 1.00 84.06 199 LYS A O 1
ATOM 1548 N N . LYS A 1 200 ? 5.832 0.248 -1.847 1.00 76.25 200 LYS A N 1
ATOM 1549 C CA . LYS A 1 200 ? 6.007 0.678 -0.458 1.00 76.25 200 LYS A CA 1
ATOM 1550 C C . LYS A 1 200 ? 7.360 0.157 0.027 1.00 76.25 200 LYS A C 1
ATOM 1552 O O . LYS A 1 200 ? 7.602 -1.045 0.002 1.00 76.25 200 LYS A O 1
ATOM 1557 N N . THR A 1 201 ? 8.263 1.064 0.384 1.00 66.75 201 THR A N 1
ATOM 1558 C CA . THR A 1 201 ? 9.565 0.699 0.957 1.00 66.75 201 THR A CA 1
ATOM 1559 C C . THR A 1 201 ? 9.484 0.851 2.468 1.00 66.75 201 THR A C 1
ATOM 1561 O O . THR A 1 201 ? 9.046 1.895 2.949 1.00 66.75 201 THR A O 1
ATOM 1564 N N . GLU A 1 202 ? 9.911 -0.170 3.204 1.00 54.22 202 GLU A N 1
ATOM 1565 C CA . GLU A 1 202 ? 10.062 -0.130 4.659 1.00 54.22 202 GLU A CA 1
ATOM 1566 C C . GLU A 1 202 ? 11.559 -0.216 4.991 1.00 54.22 202 GLU A C 1
ATOM 1568 O O . GLU A 1 202 ? 12.316 -0.900 4.301 1.00 54.22 202 GLU A O 1
ATOM 1573 N N . ILE A 1 203 ? 12.007 0.570 5.973 1.00 56.84 203 ILE A N 1
ATOM 1574 C CA . ILE A 1 203 ? 13.410 0.624 6.401 1.00 56.84 203 ILE A CA 1
ATOM 1575 C C . ILE A 1 203 ? 13.565 -0.307 7.601 1.00 56.84 203 ILE A C 1
ATOM 1577 O O . ILE A 1 203 ? 12.947 -0.073 8.639 1.00 56.84 203 ILE A O 1
ATOM 1581 N N . GLU A 1 204 ? 14.413 -1.323 7.468 1.00 48.88 204 GLU A N 1
ATOM 1582 C CA . GLU A 1 204 ? 14.804 -2.211 8.566 1.00 48.88 204 GLU A CA 1
ATOM 1583 C C . GLU A 1 204 ? 16.075 -1.684 9.249 1.00 48.88 204 GLU A C 1
ATOM 1585 O O . GLU A 1 204 ? 17.054 -1.342 8.581 1.00 48.88 204 GLU A O 1
ATOM 1590 N N . ILE A 1 205 ? 16.074 -1.617 10.587 1.00 53.78 205 ILE A N 1
ATOM 1591 C CA . ILE A 1 205 ? 17.242 -1.223 11.389 1.00 53.78 205 ILE A CA 1
ATOM 1592 C C . ILE A 1 205 ? 17.722 -2.435 12.198 1.00 53.78 205 ILE A C 1
ATOM 1594 O O . ILE A 1 205 ? 17.001 -2.962 13.047 1.00 53.78 205 ILE A O 1
ATOM 1598 N N . LEU A 1 206 ? 18.968 -2.847 11.951 1.00 50.03 206 LEU A N 1
ATOM 1599 C CA . LEU A 1 206 ? 19.633 -3.966 12.623 1.00 50.03 206 LEU A CA 1
ATOM 1600 C C . LEU A 1 206 ? 20.747 -3.449 13.552 1.00 50.03 206 LEU A C 1
ATOM 1602 O O . LEU A 1 206 ? 21.527 -2.583 13.152 1.00 50.03 206 LEU A O 1
ATOM 1606 N N . LYS A 1 207 ? 20.895 -4.020 14.755 1.00 58.97 207 LYS A N 1
ATOM 1607 C CA . LYS A 1 207 ? 22.081 -3.853 15.627 1.00 58.97 207 LYS A CA 1
ATOM 1608 C C . LYS A 1 207 ? 22.637 -5.229 15.915 1.00 58.97 207 LYS A C 1
ATOM 1610 O O . LYS A 1 207 ? 21.899 -6.126 16.286 1.00 58.97 207 LYS A O 1
ATOM 1615 N N . ASN A 1 208 ? 23.941 -5.407 15.712 1.00 68.81 208 ASN A N 1
ATOM 1616 C CA . ASN A 1 208 ? 24.614 -6.702 15.866 1.00 68.81 208 ASN A CA 1
ATOM 1617 C C . ASN A 1 208 ? 23.982 -7.844 15.043 1.00 68.81 208 ASN A C 1
ATOM 1619 O O . ASN A 1 208 ? 24.041 -8.995 15.453 1.00 68.81 208 ASN A O 1
ATOM 1623 N N . LYS A 1 209 ? 23.411 -7.531 13.866 1.00 61.31 209 LYS A N 1
ATOM 1624 C CA . LYS A 1 209 ? 22.642 -8.466 13.014 1.00 61.31 209 LYS A CA 1
ATOM 1625 C C . LYS A 1 209 ? 21.343 -8.996 13.645 1.00 61.31 209 LYS A C 1
ATOM 1627 O O . LYS A 1 209 ? 20.717 -9.871 13.060 1.00 61.31 209 LYS A O 1
ATOM 1632 N N . GLU A 1 210 ? 20.915 -8.438 14.772 1.00 46.00 210 GLU A N 1
ATOM 1633 C CA . GLU A 1 210 ? 19.600 -8.671 15.361 1.00 46.00 210 GLU A CA 1
ATOM 1634 C C . GLU A 1 210 ? 18.666 -7.513 14.995 1.00 46.00 210 GLU A C 1
ATOM 1636 O O . GLU A 1 210 ? 19.065 -6.340 14.977 1.00 46.00 210 GLU A O 1
ATOM 1641 N N . LEU A 1 211 ? 17.420 -7.852 14.663 1.00 47.31 211 LEU A N 1
ATOM 1642 C CA . LEU A 1 211 ? 16.365 -6.869 14.447 1.00 47.31 211 LEU A CA 1
ATOM 1643 C C . LEU A 1 211 ? 16.100 -6.157 15.777 1.00 47.31 211 LEU A C 1
ATOM 1645 O O . LEU A 1 211 ? 15.753 -6.794 16.765 1.00 47.31 211 LEU A O 1
ATOM 1649 N N . ILE A 1 212 ? 16.286 -4.837 15.815 1.00 50.59 212 ILE A N 1
ATOM 1650 C CA . ILE A 1 212 ? 16.125 -4.070 17.062 1.00 50.59 212 ILE A CA 1
ATOM 1651 C C . ILE A 1 212 ? 14.645 -3.835 17.361 1.00 50.59 212 ILE A C 1
ATOM 1653 O O . ILE A 1 212 ? 14.251 -3.766 18.520 1.00 50.59 212 ILE A O 1
ATOM 1657 N N . MET A 1 213 ? 13.828 -3.701 16.316 1.00 45.44 213 MET A N 1
ATOM 1658 C CA . MET A 1 213 ? 12.397 -3.428 16.393 1.00 45.44 213 MET A CA 1
ATOM 1659 C C . MET A 1 213 ? 11.737 -3.975 15.126 1.00 45.44 213 MET A C 1
ATOM 1661 O O . MET A 1 213 ? 11.924 -3.411 14.048 1.00 45.44 213 MET A O 1
ATOM 1665 N N . GLU A 1 214 ? 10.927 -5.029 15.235 1.00 45.53 214 GLU A N 1
ATOM 1666 C CA . GLU A 1 214 ? 9.824 -5.169 14.284 1.00 45.53 214 GLU A CA 1
ATOM 1667 C C . GLU A 1 214 ? 8.894 -3.979 14.539 1.00 45.53 214 GLU A C 1
ATOM 1669 O O . GLU A 1 214 ? 8.427 -3.782 15.665 1.00 45.53 214 GLU A O 1
ATOM 1674 N N . LYS A 1 215 ? 8.607 -3.157 13.521 1.00 54.81 215 LYS A N 1
ATOM 1675 C CA . LYS A 1 215 ? 7.383 -2.354 13.582 1.00 54.81 215 LYS A CA 1
ATOM 1676 C C . LYS A 1 215 ? 6.232 -3.348 13.491 1.00 54.81 215 LYS A C 1
ATOM 1678 O O . LYS A 1 215 ? 5.812 -3.709 12.397 1.00 54.81 215 LYS A O 1
ATOM 1683 N N . ILE A 1 216 ? 5.785 -3.813 14.657 1.00 64.56 216 ILE A N 1
ATOM 1684 C CA . ILE A 1 216 ? 4.601 -4.653 14.823 1.00 64.56 216 ILE A CA 1
ATOM 1685 C C . ILE A 1 216 ? 3.481 -4.009 14.002 1.00 64.56 216 ILE A C 1
ATOM 1687 O O . ILE A 1 216 ? 3.239 -2.801 14.123 1.00 64.56 216 ILE A O 1
ATOM 1691 N N . SER A 1 217 ? 2.834 -4.785 13.127 1.00 81.19 217 SER A N 1
ATOM 1692 C CA . SER A 1 217 ? 1.726 -4.259 12.334 1.00 81.19 217 SER A CA 1
ATOM 1693 C C . SER A 1 217 ? 0.658 -3.700 13.278 1.00 81.19 217 SER A C 1
ATOM 1695 O O . SER A 1 217 ? 0.479 -4.203 14.385 1.00 81.19 217 SER A O 1
ATOM 1697 N N . PHE A 1 218 ? -0.075 -2.662 12.873 1.00 85.44 218 PHE A N 1
ATOM 1698 C CA . PHE A 1 218 ? -1.119 -2.099 13.736 1.00 85.44 218 PHE A CA 1
ATOM 1699 C C . PHE A 1 218 ? -2.127 -3.171 14.199 1.00 85.44 218 PHE A C 1
ATOM 1701 O O . PHE A 1 218 ? -2.566 -3.157 15.346 1.00 85.44 218 PHE A O 1
ATOM 1708 N N . LYS A 1 219 ? -2.429 -4.144 13.327 1.00 88.81 219 LYS A N 1
ATOM 1709 C CA . LYS A 1 219 ? -3.267 -5.300 13.654 1.00 88.81 219 LYS A CA 1
ATOM 1710 C C . LYS A 1 219 ? -2.661 -6.141 14.778 1.00 88.81 219 LYS A C 1
ATOM 1712 O O . LYS A 1 219 ? -3.343 -6.401 15.763 1.00 88.81 219 LYS A O 1
ATOM 1717 N N . ASP A 1 220 ? -1.405 -6.555 14.632 1.00 86.81 220 ASP A N 1
ATOM 1718 C CA . ASP A 1 220 ? -0.732 -7.399 15.626 1.00 86.81 220 ASP A CA 1
ATOM 1719 C C . ASP A 1 220 ? -0.534 -6.641 16.943 1.00 86.81 220 ASP A C 1
ATOM 1721 O O . ASP A 1 220 ? -0.625 -7.222 18.020 1.00 86.81 220 ASP A O 1
ATOM 1725 N N . PHE A 1 221 ? -0.319 -5.327 16.869 1.00 89.38 221 PHE A N 1
ATOM 1726 C CA . PHE A 1 221 ? -0.212 -4.453 18.028 1.00 89.38 221 PHE A CA 1
ATOM 1727 C C . PHE A 1 221 ? -1.531 -4.385 18.808 1.00 89.38 221 PHE A C 1
ATOM 1729 O O . PHE A 1 221 ? -1.524 -4.592 20.021 1.00 89.38 221 PHE A O 1
ATOM 1736 N N . GLU A 1 222 ? -2.661 -4.151 18.130 1.00 91.44 222 GLU A N 1
ATOM 1737 C CA . GLU A 1 222 ? -3.986 -4.171 18.767 1.00 91.44 222 GLU A CA 1
ATOM 1738 C C . GLU A 1 222 ? -4.306 -5.562 19.328 1.00 91.44 222 GLU A C 1
ATOM 1740 O O . GLU A 1 222 ? -4.679 -5.673 20.493 1.00 91.44 222 GLU A O 1
ATOM 1745 N N . TYR A 1 223 ? -4.092 -6.629 18.550 1.00 91.44 223 TYR A N 1
ATOM 1746 C CA . TYR A 1 223 ? -4.345 -8.008 18.982 1.00 91.44 223 TYR A CA 1
ATOM 1747 C C . TYR A 1 223 ? -3.552 -8.378 20.244 1.00 91.44 223 TYR A C 1
ATOM 1749 O O . TYR A 1 223 ? -4.142 -8.747 21.262 1.00 91.44 223 TYR A O 1
ATOM 1757 N N . ASN A 1 224 ? -2.223 -8.222 20.217 1.00 90.19 224 ASN A N 1
ATOM 1758 C CA . ASN A 1 224 ? -1.361 -8.538 21.359 1.00 90.19 224 ASN A CA 1
ATOM 1759 C C . ASN A 1 224 ? -1.672 -7.641 22.565 1.00 90.19 224 ASN A C 1
ATOM 1761 O O . ASN A 1 224 ? -1.667 -8.098 23.711 1.00 90.19 224 ASN A O 1
ATOM 1765 N N . GLY A 1 225 ? -1.987 -6.369 22.310 1.00 91.44 225 GLY A N 1
ATOM 1766 C CA . GLY A 1 225 ? -2.432 -5.429 23.327 1.00 91.44 225 GLY A CA 1
ATOM 1767 C C . GLY A 1 225 ? -3.675 -5.929 24.055 1.00 91.44 225 GLY A C 1
ATOM 1768 O O . GLY A 1 225 ? -3.635 -6.087 25.277 1.00 91.44 225 GLY A O 1
ATOM 1769 N N . TRP A 1 226 ? -4.743 -6.245 23.317 1.00 93.62 226 TRP A N 1
ATOM 1770 C CA . TRP A 1 226 ? -6.003 -6.738 23.879 1.00 93.62 226 TRP A CA 1
ATOM 1771 C C . TRP A 1 226 ? -5.873 -8.098 24.554 1.00 93.62 226 TRP A C 1
ATOM 1773 O O . TRP A 1 226 ? -6.547 -8.349 25.554 1.00 93.62 226 TRP A O 1
ATOM 1783 N N . GLN A 1 227 ? -4.969 -8.954 24.078 1.00 92.31 227 GLN A N 1
ATOM 1784 C CA . GLN A 1 227 ? -4.615 -10.191 24.766 1.00 92.31 227 GLN A CA 1
ATOM 1785 C C . GLN A 1 227 ? -4.024 -9.905 26.162 1.00 92.31 227 GLN A C 1
ATOM 1787 O O . GLN A 1 227 ? -4.341 -10.604 27.122 1.00 92.31 227 GLN A O 1
ATOM 1792 N N . SER A 1 228 ? -3.197 -8.861 26.297 1.00 90.69 228 SER A N 1
ATOM 1793 C CA . SER A 1 228 ? -2.461 -8.549 27.534 1.00 90.69 228 SER A CA 1
ATOM 1794 C C . SER A 1 228 ? -3.247 -7.774 28.600 1.00 90.69 228 SER A C 1
ATOM 1796 O O . SER A 1 228 ? -2.878 -7.820 29.772 1.00 90.69 228 SER A O 1
ATOM 1798 N N . VAL A 1 229 ? -4.301 -7.039 28.220 1.00 92.56 229 VAL A N 1
ATOM 1799 C CA . VAL A 1 229 ? -5.023 -6.126 29.136 1.00 92.56 229 VAL A CA 1
ATOM 1800 C C . VAL A 1 229 ? -6.380 -6.644 29.608 1.00 92.56 229 VAL A C 1
ATOM 1802 O O . VAL A 1 229 ? -7.028 -5.972 30.408 1.00 92.56 229 VAL A O 1
ATOM 1805 N N . ALA A 1 230 ? -6.817 -7.816 29.139 1.00 90.19 230 ALA A N 1
ATOM 1806 C CA . ALA A 1 230 ? -8.175 -8.330 29.336 1.00 90.19 230 ALA A CA 1
ATOM 1807 C C . ALA A 1 230 ? -8.646 -8.313 30.806 1.00 90.19 230 ALA A C 1
ATOM 1809 O O . ALA A 1 230 ? -9.712 -7.773 31.107 1.00 90.19 230 ALA A O 1
ATOM 1810 N N . ASP A 1 231 ? -7.820 -8.806 31.735 1.00 88.56 231 ASP A N 1
ATOM 1811 C CA . ASP A 1 231 ? -8.157 -8.849 33.166 1.00 88.56 231 ASP A CA 1
ATOM 1812 C C . ASP A 1 231 ? -8.316 -7.452 33.784 1.00 88.56 231 ASP A C 1
ATOM 1814 O O . ASP A 1 231 ? -9.204 -7.216 34.605 1.00 88.56 231 ASP A O 1
ATOM 1818 N N . TYR A 1 232 ? -7.465 -6.494 33.402 1.00 89.31 232 TYR A N 1
ATOM 1819 C CA . TYR A 1 232 ? -7.547 -5.142 33.952 1.00 89.31 232 TYR A CA 1
ATOM 1820 C C . TYR A 1 232 ? -8.689 -4.351 33.314 1.00 89.31 232 TYR A C 1
ATOM 1822 O O . TYR A 1 232 ? -9.386 -3.610 34.009 1.00 89.31 232 TYR A O 1
ATOM 1830 N N . TYR A 1 233 ? -8.916 -4.533 32.009 1.00 88.44 233 TYR A N 1
ATOM 1831 C CA . TYR A 1 233 ? -10.039 -3.936 31.289 1.00 88.44 233 TYR A CA 1
ATOM 1832 C C . TYR A 1 233 ? -11.369 -4.274 31.977 1.00 88.44 233 TYR A C 1
ATOM 1834 O O . TYR A 1 233 ? -12.136 -3.357 32.288 1.00 88.44 233 TYR A O 1
ATOM 1842 N N . GLN A 1 234 ? -11.581 -5.552 32.328 1.00 86.62 234 GLN A N 1
ATOM 1843 C CA . GLN A 1 234 ? -12.762 -6.024 33.064 1.00 86.62 234 GLN A CA 1
ATOM 1844 C C . GLN A 1 234 ? -13.013 -5.246 34.364 1.00 86.62 234 GLN A C 1
ATOM 1846 O O . GLN A 1 234 ? -14.155 -4.948 34.704 1.00 86.62 234 GLN A O 1
ATOM 1851 N N . ASN A 1 235 ? -11.948 -4.899 35.084 1.00 83.06 235 ASN A N 1
ATOM 1852 C CA . ASN A 1 235 ? -12.025 -4.267 36.401 1.00 83.06 235 ASN A CA 1
ATOM 1853 C C . ASN A 1 235 ? -11.972 -2.727 36.358 1.00 83.06 235 ASN A C 1
ATOM 1855 O O . ASN A 1 235 ? -12.042 -2.083 37.404 1.00 83.06 235 ASN A O 1
ATOM 1859 N N . SER A 1 236 ? -11.848 -2.124 35.170 1.00 85.31 236 SER A N 1
ATOM 1860 C CA . SER A 1 236 ? -11.714 -0.672 34.987 1.00 85.31 236 SER A CA 1
ATOM 1861 C C . SER A 1 236 ? -12.678 -0.137 33.925 1.00 85.31 236 SER A C 1
ATOM 1863 O O . SER A 1 236 ? -13.788 0.298 34.244 1.00 85.31 236 SER A O 1
ATOM 1865 N N . TRP A 1 237 ? -12.276 -0.190 32.655 1.00 85.19 237 TRP A N 1
ATOM 1866 C CA . TRP A 1 237 ? -12.965 0.419 31.517 1.00 85.19 237 TRP A CA 1
ATOM 1867 C C . TRP A 1 237 ? -14.372 -0.115 31.266 1.00 85.19 237 TRP A C 1
ATOM 1869 O O . TRP A 1 237 ? -15.209 0.621 30.736 1.00 85.19 237 TRP A O 1
ATOM 1879 N N . VAL A 1 238 ? -14.674 -1.346 31.679 1.00 84.50 238 VAL A N 1
ATOM 1880 C CA . VAL A 1 238 ? -16.032 -1.904 31.586 1.00 84.50 238 VAL A CA 1
ATOM 1881 C C . VAL A 1 238 ? -17.060 -1.017 32.289 1.00 84.50 238 VAL A C 1
ATOM 1883 O O . VAL A 1 238 ? -18.131 -0.759 31.741 1.00 84.50 238 VAL A O 1
ATOM 1886 N N . ASN A 1 239 ? -16.723 -0.455 33.453 1.00 85.81 239 ASN A N 1
ATOM 1887 C CA . ASN A 1 239 ? -17.633 0.425 34.191 1.00 85.81 239 ASN A CA 1
ATOM 1888 C C . ASN A 1 239 ? -18.002 1.678 33.390 1.00 85.81 239 ASN A C 1
ATOM 1890 O O . ASN A 1 239 ? -19.135 2.149 33.458 1.00 85.81 239 ASN A O 1
ATOM 1894 N N . VAL A 1 240 ? -17.053 2.200 32.611 1.00 89.00 240 VAL A N 1
ATOM 1895 C CA . VAL A 1 240 ? -17.233 3.419 31.821 1.00 89.00 240 VAL A CA 1
ATOM 1896 C C . VAL A 1 240 ? -17.984 3.118 30.526 1.00 89.00 240 VAL A C 1
ATOM 1898 O O . VAL A 1 240 ? -18.961 3.785 30.188 1.00 89.00 240 VAL A O 1
ATOM 1901 N N . THR A 1 241 ? -17.553 2.086 29.803 1.00 91.12 241 THR A N 1
ATOM 1902 C CA . THR A 1 241 ? -18.133 1.701 28.508 1.00 91.12 241 THR A CA 1
ATOM 1903 C C . THR A 1 241 ? -19.575 1.203 28.651 1.00 91.12 241 THR A C 1
ATOM 1905 O O . THR A 1 241 ? -20.424 1.523 27.812 1.00 91.12 241 THR A O 1
ATOM 1908 N N . ASN A 1 242 ? -19.914 0.528 29.755 1.00 91.38 242 ASN A N 1
ATOM 1909 C CA . ASN A 1 242 ? -21.280 0.071 30.036 1.00 91.38 242 ASN A CA 1
ATOM 1910 C C . ASN A 1 242 ? -22.285 1.208 30.245 1.00 91.38 242 ASN A C 1
ATOM 1912 O O . ASN A 1 242 ? -23.477 1.013 29.994 1.00 91.38 242 ASN A O 1
ATOM 1916 N N . MET A 1 243 ? -21.837 2.411 30.628 1.00 92.38 243 MET A N 1
ATOM 1917 C CA . MET A 1 243 ? -22.728 3.572 30.765 1.00 92.38 243 MET A CA 1
ATOM 1918 C C . MET A 1 243 ? -23.426 3.937 29.446 1.00 92.38 243 MET A C 1
ATOM 1920 O O . MET A 1 243 ? -24.492 4.559 29.470 1.00 92.38 243 MET A O 1
ATOM 1924 N N . PHE A 1 244 ? -22.832 3.555 28.310 1.00 94.62 244 PHE A N 1
ATOM 1925 C CA . PHE A 1 244 ? -23.335 3.825 26.962 1.00 94.62 244 PHE A CA 1
ATOM 1926 C C . PHE A 1 244 ? -24.012 2.613 26.309 1.00 94.62 244 PHE A C 1
ATOM 1928 O O . PHE A 1 244 ? -24.780 2.793 25.368 1.00 94.62 244 PHE A O 1
ATOM 1935 N N . GLY A 1 245 ? -23.799 1.390 26.811 1.00 90.88 245 GLY A N 1
ATOM 1936 C CA . GLY A 1 245 ? -24.263 0.163 26.148 1.00 90.88 245 GLY A CA 1
ATOM 1937 C C . GLY A 1 245 ? -25.780 0.112 25.916 1.00 90.88 245 GLY A C 1
ATOM 1938 O O . GLY A 1 245 ? -26.238 -0.286 24.848 1.00 90.88 245 GLY A O 1
ATOM 1939 N N . LYS A 1 246 ? -26.586 0.606 26.867 1.00 91.94 246 LYS A N 1
ATOM 1940 C CA . LYS A 1 246 ? -28.055 0.688 26.709 1.00 91.94 246 LYS A CA 1
ATOM 1941 C C . LYS A 1 246 ? -28.494 1.647 25.598 1.00 91.94 246 LYS A C 1
ATOM 1943 O O . LYS A 1 246 ? -29.574 1.461 25.041 1.00 91.94 246 LYS A O 1
ATOM 1948 N N . GLU A 1 247 ? -27.684 2.654 25.285 1.00 94.00 247 GLU A N 1
ATOM 1949 C CA . GLU A 1 247 ? -28.009 3.670 24.281 1.00 94.00 247 GLU A CA 1
ATOM 1950 C C . GLU A 1 247 ? -27.886 3.117 22.857 1.00 94.00 247 GLU A C 1
ATOM 1952 O O . GLU A 1 247 ? -28.680 3.493 21.998 1.00 94.00 247 GLU A O 1
ATOM 1957 N N . ILE A 1 248 ? -26.968 2.166 22.629 1.00 92.88 248 ILE A N 1
ATOM 1958 C CA . ILE A 1 248 ? -26.790 1.446 21.350 1.00 92.88 248 ILE A CA 1
ATOM 1959 C C . ILE A 1 248 ? -28.114 0.824 20.893 1.00 92.88 248 ILE A C 1
ATOM 1961 O O . ILE A 1 248 ? -28.505 0.908 19.734 1.00 92.88 248 ILE A O 1
ATOM 1965 N N . ILE A 1 249 ? -28.848 0.236 21.834 1.00 92.19 249 ILE A N 1
ATOM 1966 C CA . ILE A 1 249 ? -30.086 -0.497 21.556 1.00 92.19 249 ILE A CA 1
ATOM 1967 C C . ILE A 1 249 ? -31.351 0.319 21.842 1.00 92.19 249 ILE A C 1
ATOM 1969 O O . ILE A 1 249 ? -32.470 -0.209 21.855 1.00 92.19 249 ILE A O 1
ATOM 1973 N N . ASN A 1 250 ? -31.200 1.614 22.117 1.00 91.62 250 ASN A N 1
ATOM 1974 C CA . ASN A 1 250 ? -32.322 2.471 22.456 1.00 91.62 250 ASN A CA 1
ATOM 1975 C C . ASN A 1 250 ? -33.200 2.729 21.219 1.00 91.62 250 ASN A C 1
ATOM 1977 O O . ASN A 1 250 ? -32.729 3.149 20.165 1.00 91.62 250 ASN A O 1
ATOM 1981 N N . GLY A 1 251 ? -34.500 2.451 21.342 1.00 86.00 251 GLY A N 1
ATOM 1982 C CA . GLY A 1 251 ? -35.446 2.519 20.224 1.00 86.00 251 GLY A CA 1
ATOM 1983 C C . GLY A 1 251 ? -35.337 1.384 19.195 1.00 86.00 251 GLY A C 1
ATOM 1984 O O . GLY A 1 251 ? -36.069 1.415 18.207 1.00 86.00 251 GLY A O 1
ATOM 1985 N N . LEU A 1 252 ? -34.478 0.378 19.406 1.00 89.44 252 LEU A N 1
ATOM 1986 C CA . LEU A 1 252 ? -34.413 -0.816 18.557 1.00 89.44 252 LEU A CA 1
ATOM 1987 C C . LEU A 1 252 ? -35.312 -1.929 19.116 1.00 89.44 252 LEU A C 1
ATOM 1989 O O . LEU A 1 252 ? -35.290 -2.224 20.314 1.00 89.44 252 LEU A O 1
ATOM 1993 N N . ASN A 1 253 ? -36.098 -2.565 18.241 1.00 92.88 253 ASN A N 1
ATOM 1994 C CA . ASN A 1 253 ? -36.875 -3.754 18.587 1.00 92.88 253 ASN A CA 1
ATOM 1995 C C . ASN A 1 253 ? -36.046 -5.016 18.322 1.00 92.88 253 ASN A C 1
ATOM 1997 O O . ASN A 1 253 ? -35.931 -5.464 17.181 1.00 92.88 253 ASN A O 1
ATOM 2001 N N . LEU A 1 254 ? -35.486 -5.568 19.394 1.00 94.69 254 LEU A N 1
ATOM 2002 C CA . LEU A 1 254 ? -34.606 -6.737 19.360 1.00 94.69 254 LEU A CA 1
ATOM 2003 C C . LEU A 1 254 ? -35.321 -8.052 19.701 1.00 94.69 254 LEU A C 1
ATOM 2005 O O . LEU A 1 254 ? -34.690 -9.106 19.687 1.00 94.69 254 LEU A O 1
ATOM 2009 N N . LYS A 1 255 ? -36.623 -8.006 20.002 1.00 96.12 255 LYS A N 1
ATOM 2010 C CA . LYS A 1 255 ? -37.378 -9.181 20.438 1.00 96.12 255 LYS A CA 1
ATOM 2011 C C . LYS A 1 255 ? -37.435 -10.239 19.332 1.00 96.12 255 LYS A C 1
ATOM 2013 O O . LYS A 1 255 ? -37.801 -9.916 18.202 1.00 96.12 255 LYS A O 1
ATOM 2018 N N . GLU A 1 256 ? -37.100 -11.487 19.662 1.00 96.12 256 GLU A N 1
ATOM 2019 C CA . GLU A 1 256 ? -37.014 -12.618 18.719 1.00 96.12 256 GLU A CA 1
ATOM 2020 C C . GLU A 1 256 ? -36.048 -12.388 17.532 1.00 96.12 256 GLU A C 1
ATOM 2022 O O . GLU A 1 256 ? -36.242 -12.924 16.441 1.00 96.12 256 GLU A O 1
ATOM 2027 N N . LYS A 1 257 ? -34.999 -11.573 17.710 1.00 97.62 257 LYS A N 1
ATOM 2028 C CA . LYS A 1 257 ? -34.007 -11.280 16.659 1.00 97.62 257 LYS A CA 1
ATOM 2029 C C . LYS A 1 257 ? -32.698 -12.043 16.834 1.00 97.62 257 LYS A C 1
ATOM 2031 O O . LYS A 1 257 ? -32.321 -12.370 17.959 1.00 97.62 257 LYS A O 1
ATOM 2036 N N . LEU A 1 258 ? -32.009 -12.305 15.719 1.00 98.25 258 LEU A N 1
ATOM 2037 C CA . LEU A 1 258 ? -30.646 -12.843 15.711 1.00 98.25 258 LEU A CA 1
ATOM 2038 C C . LEU A 1 258 ? -29.648 -11.687 15.816 1.00 98.25 258 LEU A C 1
ATOM 2040 O O . LEU A 1 258 ? -29.643 -10.802 14.955 1.00 98.25 258 LEU A O 1
ATOM 2044 N N . ILE A 1 259 ? -28.810 -11.699 16.851 1.00 98.38 259 ILE A N 1
ATOM 2045 C CA . ILE A 1 259 ? -27.861 -10.619 17.140 1.00 98.38 259 ILE A CA 1
ATOM 2046 C C . ILE A 1 259 ? -26.432 -11.157 17.152 1.00 98.38 259 ILE A C 1
ATOM 2048 O O . ILE A 1 259 ? -26.177 -12.201 17.755 1.00 98.38 259 ILE A O 1
ATOM 2052 N N . LEU A 1 260 ? -25.512 -10.423 16.526 1.00 98.62 260 LEU A N 1
ATOM 2053 C CA . LEU A 1 260 ? -24.071 -10.601 16.700 1.00 98.62 260 LEU A CA 1
ATOM 2054 C C . LEU A 1 260 ? -23.475 -9.388 17.423 1.00 98.62 260 LEU A C 1
ATOM 2056 O O . LEU A 1 260 ? -23.573 -8.268 16.931 1.00 98.62 260 LEU A O 1
ATOM 2060 N N . ASP A 1 261 ? -22.817 -9.608 18.554 1.00 98.50 261 ASP A N 1
ATOM 2061 C CA . ASP A 1 261 ? -22.002 -8.584 19.213 1.00 98.50 261 ASP A CA 1
ATOM 2062 C C . ASP A 1 261 ? -20.538 -8.735 18.773 1.00 98.50 261 ASP A C 1
ATOM 2064 O O . ASP A 1 261 ? -19.902 -9.750 19.064 1.00 98.50 261 ASP A O 1
ATOM 2068 N N . VAL A 1 262 ? -20.020 -7.767 18.013 1.00 98.31 262 VAL A N 1
ATOM 2069 C CA . VAL A 1 262 ? -18.644 -7.776 17.491 1.00 98.31 262 VAL A CA 1
ATOM 2070 C C . VAL A 1 262 ? -17.727 -6.926 18.359 1.00 98.31 262 VAL A C 1
ATOM 2072 O O . VAL A 1 262 ? -18.142 -5.884 18.863 1.00 98.31 262 VAL A O 1
ATOM 2075 N N . ALA A 1 263 ? -16.474 -7.370 18.505 1.00 97.06 263 ALA A N 1
ATOM 2076 C CA . ALA A 1 263 ? -15.542 -6.832 19.498 1.00 97.06 263 ALA A CA 1
ATOM 2077 C C . ALA A 1 263 ? -16.191 -6.824 20.895 1.00 97.06 263 ALA A C 1
ATOM 2079 O O . ALA A 1 263 ? -16.236 -5.806 21.587 1.00 97.06 263 ALA A O 1
ATOM 2080 N N . THR A 1 264 ? -16.764 -7.976 21.264 1.00 97.25 264 THR A N 1
ATOM 2081 C CA . THR A 1 264 ? -17.565 -8.148 22.484 1.00 97.25 264 THR A CA 1
ATOM 2082 C C . THR A 1 264 ? -16.748 -7.952 23.769 1.00 97.25 264 THR A C 1
ATOM 2084 O O . THR A 1 264 ? -17.309 -7.748 24.853 1.00 97.25 264 THR A O 1
ATOM 2087 N N . GLY A 1 265 ? -15.415 -8.018 23.672 1.00 96.00 265 GLY A N 1
ATOM 2088 C CA . GLY A 1 265 ? -14.505 -7.990 24.804 1.00 96.00 265 GLY A CA 1
ATOM 2089 C C . GLY A 1 265 ? -14.838 -9.110 25.783 1.00 96.00 265 GLY A C 1
ATOM 2090 O O . GLY A 1 265 ? -14.949 -10.281 25.424 1.00 96.00 265 GLY A O 1
ATOM 2091 N N . THR A 1 266 ? -15.055 -8.740 27.037 1.00 95.81 266 THR A N 1
ATOM 2092 C CA . THR A 1 266 ? -15.447 -9.663 28.106 1.00 95.81 266 THR A CA 1
ATOM 2093 C C . THR A 1 266 ? -16.957 -9.944 28.159 1.00 95.81 266 THR A C 1
ATOM 2095 O O . THR A 1 266 ? -17.450 -10.516 29.129 1.00 95.81 266 THR A O 1
ATOM 2098 N N . GLY A 1 267 ? -17.714 -9.576 27.115 1.00 95.62 267 GLY A N 1
ATOM 2099 C CA . GLY A 1 267 ? -19.132 -9.917 26.969 1.00 95.62 267 GLY A CA 1
ATOM 2100 C C . GLY A 1 267 ? -20.106 -8.932 27.620 1.00 95.62 267 GLY A C 1
ATOM 2101 O O . GLY A 1 267 ? -21.256 -9.276 27.879 1.00 95.62 267 GLY A O 1
ATOM 2102 N N . ASN A 1 268 ? -19.689 -7.698 27.905 1.00 92.00 268 ASN A N 1
ATOM 2103 C CA . ASN A 1 268 ? -20.471 -6.775 28.744 1.00 92.00 268 ASN A CA 1
ATOM 2104 C C . ASN A 1 268 ? -21.803 -6.315 28.131 1.00 92.00 268 ASN A C 1
ATOM 2106 O O . ASN A 1 268 ? -22.711 -5.895 28.850 1.00 92.00 268 ASN A O 1
ATOM 2110 N N . MET A 1 269 ? -21.945 -6.417 26.809 1.00 95.06 269 MET A N 1
ATOM 2111 C CA . MET A 1 269 ? -23.205 -6.138 26.120 1.00 95.06 269 MET A CA 1
ATOM 2112 C C . MET A 1 269 ? -24.238 -7.259 26.279 1.00 95.06 269 MET A C 1
ATOM 2114 O O . MET A 1 269 ? -25.432 -6.997 26.150 1.00 95.06 269 MET A O 1
ATOM 2118 N N . ILE A 1 270 ? -23.828 -8.487 26.607 1.00 96.62 270 ILE A N 1
ATOM 2119 C CA . ILE A 1 270 ? -24.714 -9.658 26.707 1.00 96.62 270 ILE A CA 1
ATOM 2120 C C . ILE A 1 270 ? -25.906 -9.433 27.649 1.00 96.62 270 ILE A C 1
ATOM 2122 O O . ILE A 1 270 ? -27.033 -9.646 27.195 1.00 96.62 270 ILE A O 1
ATOM 2126 N N . PRO A 1 271 ? -25.741 -8.995 28.916 1.00 94.94 271 PRO A N 1
ATOM 2127 C CA . PRO A 1 271 ? -26.887 -8.759 29.797 1.00 94.94 271 PRO A CA 1
ATOM 2128 C C . PRO A 1 271 ? -27.826 -7.677 29.243 1.00 94.94 271 PRO A C 1
ATOM 2130 O O . PRO A 1 271 ? -29.042 -7.852 29.247 1.00 94.94 271 PRO A O 1
ATOM 2133 N N . ILE A 1 272 ? -27.265 -6.607 28.669 1.00 94.56 272 ILE A N 1
ATOM 2134 C CA . ILE A 1 272 ? -28.021 -5.493 28.080 1.00 94.56 272 ILE A CA 1
ATOM 2135 C C . ILE A 1 272 ? -28.862 -5.963 26.881 1.00 94.56 272 ILE A C 1
ATOM 2137 O O . ILE A 1 272 ? -30.008 -5.541 26.716 1.00 94.56 272 ILE A O 1
ATOM 2141 N N . LEU A 1 273 ? -28.302 -6.841 26.047 1.00 96.19 273 LEU A N 1
ATOM 2142 C CA . LEU A 1 273 ? -28.987 -7.433 24.900 1.00 96.19 273 LEU A CA 1
ATOM 2143 C C . LEU A 1 273 ? -30.056 -8.435 25.342 1.00 96.19 273 LEU A C 1
ATOM 2145 O O . LEU A 1 273 ? -31.173 -8.405 24.825 1.00 96.19 273 LEU A O 1
ATOM 2149 N N . LYS A 1 274 ? -29.743 -9.291 26.321 1.00 95.12 274 LYS A N 1
ATOM 2150 C CA . LYS A 1 274 ? -30.649 -10.325 26.838 1.00 95.12 274 LYS A CA 1
ATOM 2151 C C . LYS A 1 274 ? -31.928 -9.732 27.429 1.00 95.12 274 LYS A C 1
ATOM 2153 O O . LYS A 1 274 ? -33.003 -10.289 27.207 1.00 95.12 274 LYS A O 1
ATOM 2158 N N . ASP A 1 275 ? -31.836 -8.571 28.078 1.00 93.62 275 ASP A N 1
ATOM 2159 C CA . ASP A 1 275 ? -32.989 -7.826 28.605 1.00 93.62 275 ASP A CA 1
ATOM 2160 C C . ASP A 1 275 ? -34.028 -7.468 27.524 1.00 93.62 275 ASP A C 1
ATOM 2162 O O . ASP A 1 275 ? -35.182 -7.175 27.840 1.00 93.62 275 ASP A O 1
ATOM 2166 N N . ARG A 1 276 ? -33.657 -7.504 26.235 1.00 94.69 276 ARG A N 1
ATOM 2167 C CA . ARG A 1 276 ? -34.573 -7.265 25.107 1.00 94.69 276 ARG A CA 1
ATOM 2168 C C . ARG A 1 276 ? -35.168 -8.528 24.485 1.00 94.69 276 ARG A C 1
ATOM 2170 O O . ARG A 1 276 ? -35.846 -8.417 23.466 1.00 94.69 276 ARG A O 1
ATOM 2177 N N . GLN A 1 277 ? -34.957 -9.691 25.101 1.00 95.38 277 GLN A N 1
ATOM 2178 C CA . GLN A 1 277 ? -35.511 -10.982 24.674 1.00 95.38 277 GLN A CA 1
ATOM 2179 C C . GLN A 1 277 ? -35.219 -11.329 23.195 1.00 95.38 277 GLN A C 1
ATOM 2181 O O . GLN A 1 277 ? -36.150 -11.606 22.433 1.00 95.38 277 GLN A O 1
ATOM 2186 N N . PRO A 1 278 ? -33.950 -11.282 22.744 1.00 96.94 278 PRO A N 1
ATOM 2187 C CA . PRO A 1 278 ? -33.593 -11.729 21.404 1.00 96.94 278 PRO A CA 1
ATOM 2188 C C . PRO A 1 278 ? -33.779 -13.240 21.258 1.00 96.94 278 PRO A C 1
ATOM 2190 O O . PRO A 1 278 ? -33.749 -13.973 22.244 1.00 96.94 278 PRO A O 1
ATOM 2193 N N . HIS A 1 279 ? -33.916 -13.703 20.015 1.00 97.12 279 HIS A N 1
ATOM 2194 C CA . HIS A 1 279 ? -33.982 -15.135 19.722 1.00 97.12 279 HIS A CA 1
ATOM 2195 C C . HIS A 1 279 ? -32.646 -15.815 20.039 1.00 97.12 279 HIS A C 1
ATOM 2197 O O . HIS A 1 279 ? -32.603 -16.865 20.673 1.00 97.12 279 HIS A O 1
ATOM 2203 N N . SER A 1 280 ? -31.540 -15.195 19.617 1.00 97.12 280 SER A N 1
ATOM 2204 C CA . SER A 1 280 ? -30.194 -15.665 19.934 1.00 97.12 280 SER A CA 1
ATOM 2205 C C . SER A 1 280 ? -29.191 -14.520 19.921 1.00 97.12 280 SER A C 1
ATOM 2207 O O . SER A 1 280 ? -29.283 -13.619 19.082 1.00 97.12 280 SER A O 1
ATOM 2209 N N . ILE A 1 281 ? -28.183 -14.616 20.783 1.00 98.25 281 ILE A N 1
ATOM 2210 C CA . ILE A 1 281 ? -27.016 -13.736 20.786 1.00 98.25 281 ILE A CA 1
ATOM 2211 C C . ILE A 1 281 ? -25.795 -14.600 20.483 1.00 98.25 281 ILE A C 1
ATOM 2213 O O . ILE A 1 281 ? -25.554 -15.593 21.170 1.00 98.25 281 ILE A O 1
ATOM 2217 N N . LYS A 1 282 ? -25.027 -14.203 19.473 1.00 98.50 282 LYS A N 1
ATOM 2218 C CA . LYS A 1 282 ? -23.662 -14.674 19.241 1.00 98.50 282 LYS A CA 1
ATOM 2219 C C . LYS A 1 282 ? -22.708 -13.523 19.520 1.00 98.50 282 LYS A C 1
ATOM 2221 O O . LYS A 1 282 ? -23.085 -12.362 19.367 1.00 98.50 282 LYS A O 1
ATOM 2226 N N . ALA A 1 283 ? -21.487 -13.831 19.927 1.00 98.44 283 ALA A N 1
ATOM 2227 C CA . ALA A 1 283 ? -20.515 -12.808 20.278 1.00 98.44 283 ALA A CA 1
ATOM 2228 C C . ALA A 1 283 ? -19.126 -13.168 19.745 1.00 98.44 283 ALA A C 1
ATOM 2230 O O . ALA A 1 283 ? -18.753 -14.341 19.700 1.00 98.44 283 ALA A O 1
ATOM 2231 N N . ILE A 1 284 ? -18.371 -12.171 19.296 1.00 98.38 284 ILE A N 1
ATOM 2232 C CA . ILE A 1 284 ? -17.069 -12.379 18.664 1.00 98.38 284 ILE A CA 1
ATOM 2233 C C . ILE A 1 284 ? -16.067 -11.319 19.100 1.00 98.38 284 ILE A C 1
ATOM 2235 O O . ILE A 1 284 ? -16.395 -10.138 19.208 1.00 98.38 284 ILE A O 1
ATOM 2239 N N . ASP A 1 285 ? -14.834 -11.747 19.329 1.00 98.19 285 ASP A N 1
ATOM 2240 C CA . ASP A 1 285 ? -13.696 -10.873 19.580 1.00 98.19 285 ASP A CA 1
ATOM 2241 C C . ASP A 1 285 ? -12.460 -11.440 18.882 1.00 98.19 285 ASP A C 1
ATOM 2243 O O . ASP A 1 285 ? -12.395 -12.635 18.589 1.00 98.19 285 ASP A O 1
ATOM 2247 N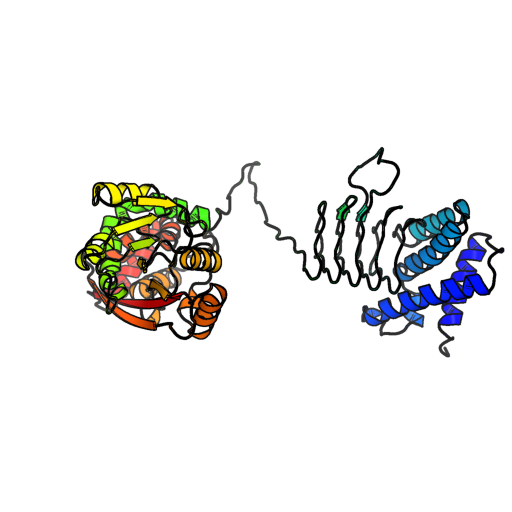 N . ILE A 1 286 ? -11.478 -10.588 18.609 1.00 96.25 286 ILE A N 1
ATOM 2248 C CA . ILE A 1 286 ? -10.206 -11.047 18.059 1.00 96.25 286 ILE A CA 1
ATOM 2249 C C . ILE A 1 286 ? -9.340 -11.682 19.155 1.00 96.25 286 ILE A C 1
ATOM 2251 O O . ILE A 1 286 ? -8.578 -12.591 18.855 1.00 96.25 286 ILE A O 1
ATOM 2255 N N . SER A 1 287 ? -9.468 -11.236 20.412 1.00 96.75 287 SER A N 1
ATOM 2256 C CA . SER A 1 287 ? -8.660 -11.680 21.553 1.00 96.75 287 SER A CA 1
ATOM 2257 C C . SER A 1 287 ? -9.232 -12.936 22.206 1.00 96.75 287 SER A C 1
ATOM 2259 O O . SER A 1 287 ? -10.350 -12.951 22.728 1.00 96.75 287 SER A O 1
ATOM 2261 N N . GLU A 1 288 ? -8.427 -13.995 22.261 1.00 96.44 288 GLU A N 1
ATOM 2262 C CA . GLU A 1 288 ? -8.813 -15.235 22.934 1.00 96.44 288 GLU A CA 1
ATOM 2263 C C . GLU A 1 288 ? -8.949 -15.036 24.452 1.00 96.44 288 GLU A C 1
ATOM 2265 O O . GLU A 1 288 ? -9.845 -15.605 25.076 1.00 96.44 288 GLU A O 1
ATOM 2270 N N . ASN A 1 289 ? -8.118 -14.178 25.058 1.00 96.44 289 ASN A N 1
ATOM 2271 C CA . ASN A 1 289 ? -8.202 -13.892 26.494 1.00 96.44 289 ASN A CA 1
ATOM 2272 C C . ASN A 1 289 ? -9.504 -13.172 26.855 1.00 96.44 289 ASN A C 1
ATOM 2274 O O . ASN A 1 289 ? -10.122 -13.512 27.864 1.00 96.44 289 ASN A O 1
ATOM 2278 N N . MET A 1 290 ? -9.952 -12.234 26.015 1.00 96.44 290 MET A N 1
ATOM 2279 C CA . MET A 1 290 ? -11.244 -11.564 26.190 1.00 96.44 290 MET A CA 1
ATOM 2280 C C . MET A 1 290 ? -12.394 -12.577 26.169 1.00 96.44 290 MET A C 1
ATOM 2282 O O . MET A 1 290 ? -13.195 -12.637 27.106 1.00 96.44 290 MET A O 1
ATOM 2286 N N . ILE A 1 291 ? -12.407 -13.453 25.160 1.00 97.75 291 ILE A N 1
ATOM 2287 C CA . ILE A 1 291 ? -13.417 -14.506 25.025 1.00 97.75 291 ILE A CA 1
ATOM 2288 C C . ILE A 1 291 ? -13.372 -15.508 26.183 1.00 97.75 291 ILE A C 1
ATOM 2290 O O . ILE A 1 291 ? -14.419 -15.962 26.643 1.00 97.75 291 ILE A O 1
ATOM 2294 N N . ASN A 1 292 ? -12.191 -15.849 26.697 1.00 96.88 292 ASN A N 1
ATOM 2295 C CA . ASN A 1 292 ? -12.064 -16.766 27.828 1.00 96.88 292 ASN A CA 1
ATOM 2296 C C . ASN A 1 292 ? -12.661 -16.194 29.120 1.00 96.88 292 ASN A C 1
ATOM 2298 O O . ASN A 1 292 ? -13.247 -16.950 29.897 1.00 96.88 292 ASN A O 1
ATOM 2302 N N . ILE A 1 293 ? -12.556 -14.882 29.350 1.00 95.62 293 ILE A N 1
ATOM 2303 C CA . ILE A 1 293 ? -13.249 -14.211 30.461 1.00 95.62 293 ILE A CA 1
ATOM 2304 C C . ILE A 1 293 ? -14.762 -14.216 30.203 1.00 95.62 293 ILE A C 1
ATOM 2306 O O . ILE A 1 293 ? -15.528 -14.645 31.066 1.00 95.62 293 ILE A O 1
ATOM 2310 N N . ALA A 1 294 ? -15.190 -13.834 28.996 1.00 96.69 294 ALA A N 1
ATOM 2311 C CA . ALA A 1 294 ? -16.604 -13.762 28.630 1.00 96.69 294 ALA A CA 1
ATOM 2312 C C . ALA A 1 294 ? -17.325 -15.119 28.746 1.00 96.69 294 ALA A C 1
ATOM 2314 O O . ALA A 1 294 ? -18.434 -15.194 29.270 1.00 96.69 294 ALA A O 1
ATOM 2315 N N . ARG A 1 295 ? -16.684 -16.214 28.314 1.00 97.19 295 ARG A N 1
ATOM 2316 C CA . ARG A 1 295 ? -17.219 -17.585 28.403 1.00 97.19 295 ARG A CA 1
ATOM 2317 C C . ARG A 1 295 ? -17.417 -18.058 29.839 1.00 97.19 295 ARG A C 1
ATOM 2319 O O . ARG A 1 295 ? -18.354 -18.809 30.093 1.00 97.19 295 ARG A O 1
ATOM 2326 N N . LYS A 1 296 ? -16.542 -17.650 30.764 1.00 96.06 296 LYS A N 1
ATOM 2327 C CA . LYS A 1 296 ? -16.685 -17.986 32.189 1.00 96.06 296 LYS A CA 1
ATOM 2328 C C . LYS A 1 296 ? -17.912 -17.306 32.791 1.00 96.06 296 LYS A C 1
ATOM 2330 O O . LYS A 1 296 ? -18.638 -17.946 33.542 1.00 96.06 296 LYS A O 1
ATOM 2335 N N . GLU A 1 297 ? -18.143 -16.046 32.429 1.00 95.25 297 GLU A N 1
ATOM 2336 C CA . GLU A 1 297 ? -19.277 -15.259 32.923 1.00 95.25 297 GLU A CA 1
ATOM 2337 C C . GLU A 1 297 ? -20.604 -15.671 32.256 1.00 95.25 297 GLU A C 1
ATOM 2339 O O . GLU A 1 297 ? -21.645 -15.758 32.907 1.00 95.25 297 GLU A O 1
ATOM 2344 N N . TYR A 1 298 ? -20.573 -15.988 30.957 1.00 96.62 298 TYR A N 1
ATOM 2345 C CA . TYR A 1 298 ? -21.759 -16.269 30.143 1.00 96.62 298 TYR A CA 1
ATOM 2346 C C . TYR A 1 298 ? -21.659 -17.618 29.402 1.00 96.62 298 TYR A C 1
ATOM 2348 O O . TYR A 1 298 ? -21.662 -17.649 28.170 1.00 96.62 298 TYR A O 1
ATOM 2356 N N . PRO A 1 299 ? -21.643 -18.764 30.109 1.00 95.12 299 PRO A N 1
ATOM 2357 C CA . PRO A 1 299 ? -21.377 -20.080 29.509 1.00 95.12 299 PRO A CA 1
ATOM 2358 C C . PRO A 1 299 ? -22.427 -20.550 28.487 1.00 95.12 299 PRO A C 1
ATOM 2360 O O . PRO A 1 299 ? -22.186 -21.499 27.748 1.00 95.12 299 PRO A O 1
ATOM 2363 N N . PHE A 1 300 ? -23.592 -19.900 28.438 1.00 93.88 300 PHE A N 1
ATOM 2364 C CA . PHE A 1 300 ? -24.689 -20.225 27.520 1.00 93.88 300 PHE A CA 1
ATOM 2365 C C . PHE A 1 300 ? -24.656 -19.430 26.206 1.00 93.88 300 PHE A C 1
ATOM 2367 O O . PHE A 1 300 ? -25.530 -19.622 25.363 1.00 93.88 300 PHE A O 1
ATOM 2374 N N . ILE A 1 301 ? -23.704 -18.507 26.047 1.00 97.56 301 ILE A N 1
ATOM 2375 C CA . ILE A 1 301 ? -23.550 -17.703 24.833 1.00 97.56 301 ILE A CA 1
ATOM 2376 C C . ILE A 1 301 ? -22.534 -18.359 23.905 1.00 97.56 301 ILE A C 1
ATOM 2378 O O . ILE A 1 301 ? -21.491 -18.854 24.332 1.00 97.56 301 ILE A O 1
ATOM 2382 N N . GLU A 1 302 ? -22.838 -18.348 22.611 1.00 97.56 302 GLU A N 1
ATOM 2383 C CA . GLU A 1 302 ? -21.929 -18.850 21.592 1.00 97.56 302 GLU A CA 1
ATOM 2384 C C . GLU A 1 302 ? -20.890 -17.775 21.242 1.00 97.56 302 GLU A C 1
ATOM 2386 O O . GLU A 1 302 ? -21.210 -16.751 20.629 1.00 97.56 302 GLU A O 1
ATOM 2391 N N . PHE A 1 303 ? -19.642 -18.017 21.651 1.00 98.25 303 PHE A N 1
ATOM 2392 C CA . PHE A 1 303 ? -18.519 -17.106 21.440 1.00 98.25 303 PHE A CA 1
ATOM 2393 C C . PHE A 1 303 ? -17.544 -17.600 20.374 1.00 98.25 303 PHE A C 1
ATOM 2395 O O . PHE A 1 303 ? -17.121 -18.761 20.407 1.00 98.25 303 PHE A O 1
ATOM 2402 N N . TYR A 1 304 ? -17.078 -16.679 19.536 1.00 98.19 304 TYR A N 1
ATOM 2403 C CA . TYR A 1 304 ? -16.102 -16.915 18.476 1.00 98.19 304 TYR A CA 1
ATOM 2404 C C . TYR A 1 304 ? -14.838 -16.083 18.702 1.00 98.19 304 TYR A C 1
ATOM 2406 O O . TYR A 1 304 ? -14.911 -14.948 19.170 1.00 98.19 304 TYR A O 1
ATOM 2414 N N . VAL A 1 305 ? -13.688 -16.644 18.327 1.00 97.62 305 VAL A N 1
ATOM 2415 C CA . VAL A 1 305 ? -12.431 -15.896 18.200 1.00 97.62 305 VAL A CA 1
ATOM 2416 C C . VAL A 1 305 ? -12.182 -15.699 16.711 1.00 97.62 305 VAL A C 1
ATOM 2418 O O . VAL A 1 305 ? -11.872 -16.668 16.017 1.00 97.62 305 VAL A O 1
ATOM 2421 N N . ALA A 1 306 ? -12.387 -14.487 16.196 1.00 96.19 306 ALA A N 1
ATOM 2422 C CA . ALA A 1 306 ? -12.092 -14.189 14.796 1.00 96.19 306 ALA A CA 1
ATOM 2423 C C . ALA A 1 306 ? -11.878 -12.695 14.533 1.00 96.19 306 ALA A C 1
ATOM 2425 O O . ALA A 1 306 ? -12.273 -11.821 15.302 1.00 96.19 306 ALA A O 1
ATOM 2426 N N . ASP A 1 307 ? -11.270 -12.423 13.384 1.00 95.44 307 ASP A N 1
ATOM 2427 C CA . ASP A 1 307 ? -11.084 -11.083 12.847 1.00 95.44 307 ASP A CA 1
ATOM 2428 C C . ASP A 1 307 ? -12.381 -10.591 12.184 1.00 95.44 307 ASP A C 1
ATOM 2430 O O . ASP A 1 307 ? -12.907 -11.241 11.283 1.00 95.44 307 ASP A O 1
ATOM 2434 N N . ILE A 1 308 ? -12.876 -9.417 12.581 1.00 97.12 308 ILE A N 1
ATOM 2435 C CA . ILE A 1 308 ? -14.097 -8.809 12.020 1.00 97.12 308 ILE A CA 1
ATOM 2436 C C . ILE A 1 308 ? -13.941 -8.493 10.527 1.00 97.12 308 ILE A C 1
ATOM 2438 O O . ILE A 1 308 ? -14.919 -8.480 9.788 1.00 97.12 308 ILE A O 1
ATOM 2442 N N . ALA A 1 309 ? -12.713 -8.309 10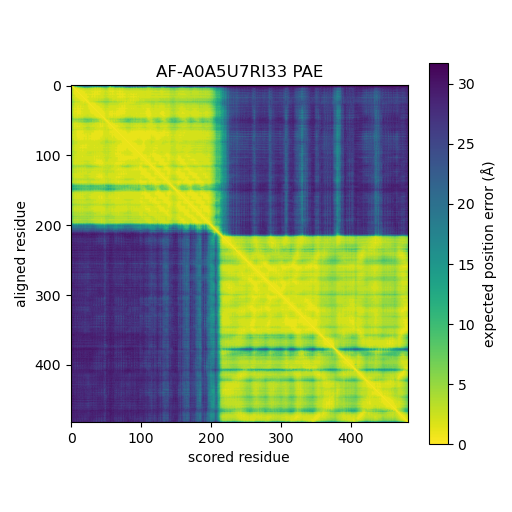.043 1.00 95.94 309 ALA A N 1
ATOM 2443 C CA . ALA A 1 309 ? -12.445 -8.157 8.620 1.00 95.94 309 ALA A CA 1
ATOM 2444 C C . ALA A 1 309 ? -12.532 -9.483 7.831 1.00 95.94 309 ALA A C 1
ATOM 2446 O O . ALA A 1 309 ? -12.280 -9.465 6.625 1.00 95.94 309 ALA A O 1
ATOM 2447 N N . ASN A 1 310 ? -12.825 -10.619 8.481 1.00 96.31 310 ASN A N 1
ATOM 2448 C CA . ASN A 1 310 ? -13.111 -11.926 7.873 1.00 96.31 310 ASN A CA 1
ATOM 2449 C C . ASN A 1 310 ? -14.052 -12.747 8.789 1.00 96.31 310 ASN A C 1
ATOM 2451 O O . ASN A 1 310 ? -13.60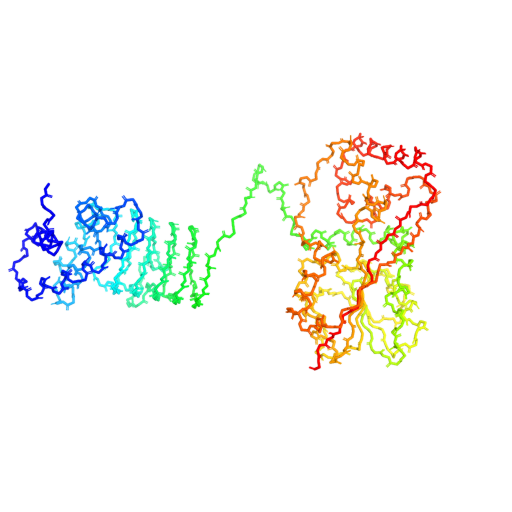9 -13.651 9.504 1.00 96.31 310 ASN A O 1
ATOM 2455 N N . LEU A 1 311 ? -15.349 -12.429 8.797 1.00 97.56 311 LEU A N 1
ATOM 2456 C CA . LEU A 1 311 ? -16.302 -13.032 9.735 1.00 97.56 311 LEU A CA 1
ATOM 2457 C C . LEU A 1 311 ? -16.700 -14.463 9.322 1.00 97.56 311 LEU A C 1
ATOM 2459 O O . LEU A 1 311 ? -17.075 -14.681 8.166 1.00 97.56 311 LEU A O 1
ATOM 2463 N N . PRO A 1 312 ? -16.727 -15.436 10.257 1.00 97.50 312 PRO A N 1
ATOM 2464 C CA . PRO A 1 312 ? -17.002 -16.847 9.968 1.00 97.50 312 PRO A CA 1
ATOM 2465 C C . PRO A 1 312 ? -18.509 -17.152 9.878 1.00 97.50 312 PRO A C 1
ATOM 2467 O O . PRO A 1 312 ? -18.982 -18.160 10.398 1.00 97.50 312 PRO A O 1
ATOM 2470 N N . PHE A 1 313 ? -19.281 -16.260 9.259 1.00 98.19 313 PHE A N 1
ATOM 2471 C CA . PHE A 1 313 ? -20.731 -16.386 9.133 1.00 98.19 313 PHE A CA 1
ATOM 2472 C C . PHE A 1 313 ? -21.168 -16.239 7.685 1.00 98.19 313 PHE A C 1
ATOM 2474 O O . PHE A 1 313 ? -20.572 -15.477 6.918 1.00 98.19 313 PHE A O 1
ATOM 2481 N N . ASP A 1 314 ? -22.250 -16.926 7.336 1.00 98.25 314 ASP A N 1
ATOM 2482 C CA . ASP A 1 314 ? -22.864 -16.824 6.021 1.00 98.25 314 ASP A CA 1
ATOM 2483 C C . ASP A 1 314 ? -23.509 -15.450 5.808 1.00 98.25 314 ASP A C 1
ATOM 2485 O O . ASP A 1 314 ? -23.816 -14.703 6.747 1.00 98.25 314 ASP A O 1
ATOM 2489 N N . ASN A 1 315 ? -23.738 -15.116 4.542 1.00 98.19 315 ASN A N 1
ATOM 2490 C CA . ASN A 1 315 ? -24.406 -13.877 4.163 1.00 98.19 315 ASN A CA 1
ATOM 2491 C C . ASN A 1 315 ? -25.817 -13.817 4.767 1.00 98.19 315 ASN A C 1
ATOM 2493 O O . ASN A 1 315 ? -26.527 -14.820 4.795 1.00 98.19 315 ASN A O 1
ATOM 2497 N N . ASN A 1 316 ? -26.259 -12.623 5.171 1.00 98.12 316 ASN A N 1
ATOM 2498 C CA . ASN A 1 316 ? -27.621 -12.386 5.669 1.00 98.12 316 ASN A CA 1
ATOM 2499 C C . ASN A 1 316 ? -28.028 -13.256 6.884 1.00 98.12 316 ASN A C 1
ATOM 2501 O O . ASN A 1 316 ? -29.190 -13.640 7.027 1.00 98.12 316 ASN A O 1
ATOM 2505 N N . SER A 1 317 ? -27.084 -13.554 7.775 1.00 98.12 317 SER A N 1
ATOM 2506 C CA . SER A 1 317 ? -27.301 -14.379 8.969 1.00 98.12 317 SER A CA 1
ATOM 2507 C C . SER A 1 317 ? -27.941 -13.625 10.142 1.00 98.12 317 SER A C 1
ATOM 2509 O O . SER A 1 317 ? -28.669 -14.231 10.926 1.00 98.12 317 SER A O 1
ATOM 2511 N N . PHE A 1 318 ? -27.718 -12.312 10.276 1.00 98.56 318 PHE A N 1
ATOM 2512 C CA . PHE A 1 318 ? -28.109 -11.555 11.476 1.00 98.56 318 PHE A CA 1
ATOM 2513 C C . PHE A 1 318 ? -29.083 -10.414 11.186 1.00 98.56 318 PHE A C 1
ATOM 2515 O O . PHE A 1 318 ? -29.001 -9.748 10.158 1.00 98.56 318 PHE A O 1
ATOM 2522 N N . ASP A 1 319 ? -30.006 -10.169 12.116 1.00 98.31 319 ASP A N 1
ATOM 2523 C CA . ASP A 1 319 ? -30.911 -9.016 12.070 1.00 98.31 319 ASP A CA 1
ATOM 2524 C C . ASP A 1 319 ? -30.219 -7.747 12.600 1.00 98.31 319 ASP A C 1
ATOM 2526 O O . ASP A 1 319 ? -30.447 -6.648 12.087 1.00 98.31 319 ASP A O 1
ATOM 2530 N N . PHE A 1 320 ? -29.371 -7.904 13.623 1.00 98.19 320 PHE A N 1
ATOM 2531 C CA . PHE A 1 320 ? -28.639 -6.814 14.263 1.00 98.19 320 PHE A CA 1
ATOM 2532 C C . PHE A 1 320 ? -27.179 -7.187 14.508 1.00 98.19 320 PHE A C 1
ATOM 2534 O O . PHE A 1 320 ? -26.872 -8.309 14.911 1.00 98.19 320 PHE A O 1
ATOM 2541 N N . VAL A 1 321 ? -26.297 -6.207 14.331 1.00 98.44 321 VAL A N 1
ATOM 2542 C CA . VAL A 1 321 ? -24.908 -6.264 14.787 1.00 98.44 321 VAL A CA 1
ATOM 2543 C C . VAL A 1 321 ? -24.683 -5.126 15.781 1.00 98.44 321 VAL A C 1
ATOM 2545 O O . VAL A 1 321 ? -25.110 -3.997 15.524 1.00 98.44 321 VAL A O 1
ATOM 2548 N N . THR A 1 322 ? -24.036 -5.403 16.912 1.00 98.19 322 THR A N 1
ATOM 2549 C CA . THR A 1 322 ? -23.660 -4.388 17.908 1.00 98.19 322 THR A CA 1
ATOM 2550 C C . THR A 1 322 ? -22.154 -4.328 18.117 1.00 98.19 322 THR A C 1
ATOM 2552 O O . THR A 1 322 ? -21.473 -5.332 17.954 1.00 98.19 322 THR A O 1
ATOM 2555 N N . SER A 1 323 ? -21.624 -3.150 18.452 1.00 97.88 323 SER A N 1
ATOM 2556 C CA . SER A 1 323 ? -20.230 -2.982 18.888 1.00 97.88 323 SER A CA 1
ATOM 2557 C C . SER A 1 323 ? -20.112 -1.820 19.870 1.00 97.88 323 SER A C 1
ATOM 2559 O O . SER A 1 323 ? -20.171 -0.655 19.467 1.00 97.88 323 SER A O 1
ATOM 2561 N N . ASN A 1 324 ? -19.881 -2.107 21.150 1.00 97.00 324 ASN A N 1
ATOM 2562 C CA . ASN A 1 324 ? -19.665 -1.065 22.153 1.00 97.00 324 ASN A CA 1
ATOM 2563 C C . ASN A 1 324 ? -18.169 -0.724 22.279 1.00 97.00 324 ASN A C 1
ATOM 2565 O O . ASN A 1 324 ? -17.416 -1.472 22.889 1.00 97.00 324 ASN A O 1
ATOM 2569 N N . PHE A 1 325 ? -17.741 0.401 21.700 1.00 94.62 325 PHE A N 1
ATOM 2570 C CA . PHE A 1 325 ? -16.364 0.914 21.681 1.00 94.62 325 PHE A CA 1
ATOM 2571 C C . PHE A 1 325 ? -15.325 0.001 21.008 1.00 94.62 325 PHE A C 1
ATOM 2573 O O . PHE A 1 325 ? -14.128 0.242 21.124 1.00 94.62 325 PHE A O 1
ATOM 2580 N N . GLY A 1 326 ? -15.760 -1.001 20.240 1.00 94.75 326 GLY A N 1
ATOM 2581 C CA . GLY A 1 326 ? -14.877 -1.876 19.465 1.00 94.75 326 GLY A CA 1
ATOM 2582 C C . GLY A 1 326 ? -14.388 -1.283 18.139 1.00 94.75 326 GLY A C 1
ATOM 2583 O O . GLY A 1 326 ? -13.234 -1.478 17.763 1.00 94.75 326 GLY A O 1
ATOM 2584 N N . VAL A 1 327 ? -15.227 -0.503 17.443 1.00 95.06 327 VAL A N 1
ATOM 2585 C CA . VAL A 1 327 ? -14.942 0.028 16.089 1.00 95.06 327 VAL A CA 1
ATOM 2586 C C . VAL A 1 327 ? -13.634 0.819 16.022 1.00 95.06 327 VAL A C 1
ATOM 2588 O O . VAL A 1 327 ? -12.900 0.744 15.038 1.00 95.06 327 VAL A O 1
ATOM 2591 N N . GLN A 1 328 ? -13.299 1.534 17.095 1.00 91.75 328 GLN A N 1
ATOM 2592 C CA . GLN A 1 328 ? -12.070 2.323 17.189 1.00 91.75 328 GLN A CA 1
ATOM 2593 C C . GLN A 1 328 ? -10.781 1.492 17.269 1.00 91.75 328 GLN A C 1
ATOM 2595 O O . GLN A 1 328 ? -9.696 2.064 17.320 1.00 91.75 328 GLN A O 1
ATOM 2600 N N . HIS A 1 329 ? -10.892 0.164 17.294 1.00 93.12 329 HIS A N 1
ATOM 2601 C CA . HIS A 1 329 ? -9.778 -0.784 17.313 1.00 93.12 329 HIS A CA 1
ATOM 2602 C C . HIS A 1 329 ? -9.693 -1.612 16.026 1.00 93.12 329 HIS A C 1
ATOM 2604 O O . HIS A 1 329 ? -8.799 -2.442 15.877 1.00 93.12 329 HIS A O 1
ATOM 2610 N N . PHE A 1 330 ? -10.582 -1.380 15.055 1.00 94.19 330 PHE A N 1
ATOM 2611 C CA . PHE A 1 330 ? -10.515 -2.073 13.770 1.00 94.19 330 PHE A CA 1
ATOM 2612 C C . PHE A 1 330 ? -9.298 -1.581 12.990 1.00 94.19 330 PHE A C 1
ATOM 2614 O O . PHE A 1 330 ? -9.157 -0.379 12.777 1.00 94.19 330 PHE A O 1
ATOM 2621 N N . TYR A 1 331 ? -8.443 -2.501 12.532 1.00 90.88 331 TYR A N 1
ATOM 2622 C CA . TYR A 1 331 ? -7.263 -2.170 11.718 1.00 90.88 331 TYR A CA 1
ATOM 2623 C C . TYR A 1 331 ? -7.598 -1.847 10.261 1.00 90.88 331 TYR A C 1
ATOM 2625 O O . TYR A 1 331 ? -6.814 -1.192 9.580 1.00 90.88 331 TYR A O 1
ATOM 2633 N N . ASN A 1 332 ? -8.747 -2.318 9.773 1.00 92.31 332 ASN A N 1
ATOM 2634 C CA . ASN A 1 332 ? -9.261 -2.014 8.446 1.00 92.31 332 ASN A CA 1
ATOM 2635 C C . ASN A 1 332 ? -10.766 -1.751 8.551 1.00 92.31 332 ASN A C 1
ATOM 2637 O O . ASN A 1 332 ? -11.568 -2.687 8.579 1.00 92.31 332 ASN A O 1
ATOM 2641 N N . ILE A 1 333 ? -11.126 -0.471 8.664 1.00 94.19 333 ILE A N 1
ATOM 2642 C CA . ILE A 1 333 ? -12.503 -0.026 8.905 1.00 94.19 333 ILE A CA 1
ATOM 2643 C C . ILE A 1 333 ? -13.407 -0.417 7.727 1.00 94.19 333 ILE A C 1
ATOM 2645 O O . ILE A 1 333 ? -14.415 -1.078 7.949 1.00 94.19 333 ILE A O 1
ATOM 2649 N N . GLU A 1 334 ? -13.025 -0.090 6.488 1.00 94.44 334 GLU A N 1
ATOM 2650 C CA . GLU A 1 334 ? -13.829 -0.369 5.285 1.00 94.44 334 GLU A CA 1
ATOM 2651 C C . GLU A 1 334 ? -14.113 -1.866 5.114 1.00 94.44 334 GLU A C 1
ATOM 2653 O O . GLU A 1 334 ? -15.264 -2.274 4.942 1.00 94.44 334 GLU A O 1
ATOM 2658 N N . LYS A 1 335 ? -13.084 -2.716 5.240 1.00 96.00 335 LYS A N 1
ATOM 2659 C CA . LYS A 1 335 ? -13.263 -4.168 5.120 1.00 96.00 335 LYS A CA 1
ATOM 2660 C C . LYS A 1 335 ? -14.129 -4.735 6.246 1.00 96.00 335 LYS A C 1
ATOM 2662 O O . LYS A 1 335 ? -14.980 -5.578 5.988 1.00 96.00 335 LYS A O 1
ATOM 2667 N N . SER A 1 336 ? -13.941 -4.258 7.478 1.00 97.31 336 SER A N 1
ATOM 2668 C CA . SER A 1 336 ? -14.749 -4.688 8.628 1.00 97.31 336 SER A CA 1
ATOM 2669 C C . SER A 1 336 ? -16.218 -4.295 8.457 1.00 97.31 336 SER A C 1
ATOM 2671 O O . SER A 1 336 ? -17.105 -5.102 8.713 1.00 97.31 336 SER A O 1
ATOM 2673 N N . PHE A 1 337 ? -16.493 -3.080 7.974 1.00 97.62 337 PHE A N 1
ATOM 2674 C CA . PHE A 1 337 ? -17.857 -2.625 7.694 1.00 97.62 337 PHE A CA 1
ATOM 2675 C C . PHE A 1 337 ? -18.487 -3.413 6.541 1.00 97.62 337 PHE A C 1
ATOM 2677 O O . PHE A 1 337 ? -19.645 -3.808 6.649 1.00 97.62 337 PHE A O 1
ATOM 2684 N N . SER A 1 338 ? -17.726 -3.710 5.486 1.00 97.81 338 SER A N 1
ATOM 2685 C CA . SER A 1 338 ? -18.187 -4.547 4.370 1.00 97.81 338 SER A CA 1
ATOM 2686 C C . SER A 1 338 ? -18.549 -5.964 4.828 1.00 97.81 338 SER A C 1
ATOM 2688 O O . SER A 1 338 ? -19.600 -6.483 4.464 1.00 97.81 338 SER A O 1
ATOM 2690 N N . GLU A 1 339 ? -17.734 -6.577 5.690 1.00 98.38 339 GLU A N 1
ATOM 2691 C CA . GLU A 1 339 ? -18.033 -7.888 6.280 1.00 98.38 339 GLU A CA 1
ATOM 2692 C C . GLU A 1 339 ? -19.267 -7.855 7.188 1.00 98.38 339 GLU A C 1
ATOM 2694 O O . GLU A 1 339 ? -20.112 -8.747 7.107 1.00 98.38 339 GLU A O 1
ATOM 2699 N N . ILE A 1 340 ? -19.422 -6.811 8.009 1.00 98.50 340 ILE A N 1
ATOM 2700 C CA . ILE A 1 340 ? -20.623 -6.609 8.834 1.00 98.50 340 ILE A CA 1
ATOM 2701 C C . ILE A 1 340 ? -21.866 -6.455 7.947 1.00 98.50 340 ILE A C 1
ATOM 2703 O O . ILE A 1 340 ? -22.893 -7.082 8.210 1.00 98.50 340 ILE A O 1
ATOM 2707 N N . SER A 1 341 ? -21.781 -5.666 6.873 1.00 98.12 341 SER A N 1
ATOM 2708 C CA . SER A 1 341 ? -22.865 -5.524 5.897 1.00 98.12 341 SER A CA 1
ATOM 2709 C C . SER A 1 341 ? -23.197 -6.865 5.243 1.00 98.12 341 SER A C 1
ATOM 2711 O O . SER A 1 341 ? -24.362 -7.262 5.188 1.00 98.12 341 SER A O 1
ATOM 2713 N N . ARG A 1 342 ? -22.187 -7.638 4.828 1.00 98.19 342 ARG A N 1
ATOM 2714 C CA . ARG A 1 342 ? -22.358 -8.962 4.211 1.00 98.19 342 ARG A CA 1
ATOM 2715 C C . ARG A 1 342 ? -23.192 -9.907 5.082 1.00 98.19 342 ARG A C 1
ATOM 2717 O O . ARG A 1 342 ? -24.122 -10.540 4.574 1.00 98.19 342 ARG A O 1
ATOM 2724 N N . ILE A 1 343 ? -22.897 -9.986 6.380 1.00 98.56 343 ILE A N 1
ATOM 2725 C CA . ILE A 1 343 ? -23.585 -10.901 7.307 1.00 98.56 343 ILE A CA 1
ATOM 2726 C C . ILE A 1 343 ? -24.939 -10.374 7.805 1.00 98.56 343 ILE A C 1
ATOM 2728 O O . ILE A 1 343 ? -25.753 -11.159 8.292 1.00 98.56 343 ILE A O 1
ATOM 2732 N N . LEU A 1 344 ? -25.208 -9.072 7.698 1.00 98.56 344 LEU A N 1
ATOM 2733 C CA . LEU A 1 344 ? -26.512 -8.504 8.027 1.00 98.56 344 LEU A CA 1
ATOM 2734 C C . LEU A 1 344 ? -27.548 -8.887 6.969 1.00 98.56 344 LEU A C 1
ATOM 2736 O O . LEU A 1 344 ? -27.271 -8.866 5.772 1.00 98.56 344 LEU A O 1
ATOM 2740 N N . LYS A 1 345 ? -28.766 -9.218 7.401 1.00 98.12 345 LYS A N 1
ATOM 2741 C CA . LYS A 1 345 ? -29.932 -9.354 6.515 1.00 98.12 345 LYS A CA 1
ATOM 2742 C C . LYS A 1 345 ? -30.230 -8.016 5.824 1.00 98.12 345 LYS A C 1
ATOM 2744 O O . LYS A 1 345 ? -29.867 -6.972 6.372 1.00 98.12 345 LYS A O 1
ATOM 2749 N N . PRO A 1 346 ? -30.923 -8.009 4.670 1.00 96.50 346 PRO A N 1
ATOM 2750 C CA . PRO A 1 346 ? -31.470 -6.779 4.102 1.00 96.50 346 PRO A CA 1
ATOM 2751 C C . PRO A 1 346 ? -32.239 -5.967 5.148 1.00 96.50 346 PRO A C 1
ATOM 2753 O O . PRO A 1 346 ? -32.995 -6.538 5.936 1.00 96.50 346 PRO A O 1
ATOM 2756 N N . GLU A 1 347 ? -32.018 -4.649 5.184 1.00 94.19 347 GLU A N 1
ATOM 2757 C CA . GLU A 1 347 ? -32.543 -3.733 6.219 1.00 94.19 347 GLU A CA 1
ATOM 2758 C C . GLU A 1 347 ? -32.101 -4.041 7.669 1.00 94.19 347 GLU A C 1
ATOM 2760 O O . GLU A 1 347 ? -32.591 -3.420 8.621 1.00 94.19 347 GLU A O 1
ATOM 2765 N N . GLY A 1 348 ? -31.157 -4.967 7.857 1.00 96.56 348 GLY A N 1
ATOM 2766 C CA . GLY A 1 348 ? -30.497 -5.239 9.128 1.00 96.56 348 GLY A CA 1
ATOM 2767 C C . GLY A 1 348 ? -29.716 -4.022 9.622 1.00 96.56 348 GLY A C 1
ATOM 2768 O O . GLY A 1 348 ? -29.293 -3.171 8.837 1.00 96.56 348 GLY A O 1
ATOM 2769 N N . THR A 1 349 ? -29.558 -3.900 10.939 1.00 96.88 349 THR A N 1
ATOM 2770 C CA . THR A 1 349 ? -28.967 -2.702 11.561 1.00 96.88 349 THR A CA 1
ATOM 2771 C C . THR A 1 349 ? -27.618 -3.018 12.194 1.00 96.88 349 THR A C 1
ATOM 2773 O O . THR A 1 349 ? -27.518 -3.941 13.000 1.00 96.88 349 THR A O 1
ATOM 2776 N N . PHE A 1 350 ? -26.604 -2.208 11.894 1.00 97.81 350 PHE A N 1
ATOM 2777 C CA . PHE A 1 350 ? -25.370 -2.146 12.670 1.00 97.81 350 PHE A CA 1
ATOM 2778 C C . PHE A 1 350 ? -25.424 -0.935 13.604 1.00 97.81 350 PHE A C 1
ATOM 2780 O O . PHE A 1 350 ? -25.630 0.193 13.150 1.00 97.81 350 PHE A O 1
ATOM 2787 N N . SER A 1 351 ? -25.270 -1.169 14.907 1.00 97.12 351 SER A N 1
ATOM 2788 C CA . SER A 1 351 ? -25.284 -0.124 15.929 1.00 97.12 351 SER A CA 1
ATOM 2789 C C . SER A 1 351 ? -24.016 -0.153 16.771 1.00 97.12 351 SER A C 1
ATOM 2791 O O . SER A 1 351 ? -23.639 -1.195 17.309 1.00 97.12 351 SER A O 1
ATOM 2793 N N . PHE A 1 352 ? -23.339 0.983 16.897 1.00 97.00 352 PHE A N 1
ATOM 2794 C CA . PHE A 1 352 ? -22.059 1.044 17.591 1.00 97.00 352 PHE A CA 1
ATOM 2795 C C . PHE A 1 352 ? -21.824 2.373 18.302 1.00 97.00 352 PHE A C 1
ATOM 2797 O O . PHE A 1 352 ? -22.452 3.392 18.001 1.00 97.00 352 PHE A O 1
ATOM 2804 N N . THR A 1 353 ? -20.898 2.351 19.258 1.00 96.50 353 THR A N 1
ATOM 2805 C CA . THR A 1 353 ? -20.388 3.545 19.941 1.00 96.50 353 THR A CA 1
ATOM 2806 C C . THR A 1 353 ? -18.983 3.900 19.477 1.00 96.50 353 THR A C 1
ATOM 2808 O O . THR A 1 353 ? -18.164 3.033 19.164 1.00 96.50 353 THR A O 1
ATOM 2811 N N . ILE A 1 354 ? -18.700 5.199 19.473 1.00 94.56 354 ILE A N 1
ATOM 2812 C CA . ILE A 1 354 ? -17.376 5.771 19.233 1.00 94.56 354 ILE A CA 1
ATOM 2813 C C . ILE A 1 354 ? -17.176 6.957 20.179 1.00 94.56 354 ILE A C 1
ATOM 2815 O O . ILE A 1 354 ? -18.108 7.740 20.394 1.00 94.56 354 ILE A O 1
ATOM 2819 N N . TRP A 1 355 ? -15.988 7.096 20.770 1.00 92.75 355 TRP A N 1
ATOM 2820 C CA . TRP A 1 355 ? -15.690 8.252 21.619 1.00 92.75 355 TRP A CA 1
ATOM 2821 C C . TRP A 1 355 ? -15.854 9.565 20.842 1.00 92.75 355 TRP A C 1
ATOM 2823 O O . TRP A 1 355 ? -15.440 9.676 19.688 1.00 92.75 355 TRP A O 1
ATOM 2833 N N . ALA A 1 356 ? -16.471 10.562 21.477 1.00 91.44 356 ALA A N 1
ATOM 2834 C CA . ALA A 1 356 ? -16.510 11.918 20.943 1.00 91.44 356 ALA A CA 1
ATOM 2835 C C . ALA A 1 356 ? -15.115 12.577 21.061 1.00 91.44 356 ALA A C 1
ATOM 2837 O O . ALA A 1 356 ? -14.290 12.092 21.840 1.00 91.44 356 ALA A O 1
ATOM 2838 N N . PRO A 1 357 ? -14.838 13.673 20.326 1.00 86.56 357 PRO A N 1
ATOM 2839 C CA . PRO A 1 357 ? -13.538 14.336 20.372 1.00 86.56 357 PRO A CA 1
ATOM 2840 C C . PRO A 1 357 ? -13.184 14.847 21.776 1.00 86.56 357 PRO A C 1
ATOM 2842 O O . PRO A 1 357 ? -14.068 15.108 22.594 1.00 86.56 357 PRO A O 1
ATOM 2845 N N . ASP A 1 358 ? -11.888 15.037 22.032 1.00 82.38 358 ASP A N 1
ATOM 2846 C CA . ASP A 1 358 ? -11.326 15.364 23.354 1.00 82.38 358 ASP A CA 1
ATOM 2847 C C . ASP A 1 358 ? -11.964 16.581 24.035 1.00 82.38 358 ASP A C 1
ATOM 2849 O O . ASP A 1 358 ? -12.091 16.614 25.255 1.00 82.38 358 ASP A O 1
ATOM 2853 N N . ASN A 1 359 ? -12.432 17.571 23.271 1.00 83.38 359 ASN A N 1
ATOM 2854 C CA . ASN A 1 359 ? -13.119 18.737 23.834 1.00 83.38 359 ASN A CA 1
ATOM 2855 C C . ASN A 1 359 ? -14.459 18.390 24.517 1.00 83.38 359 ASN A C 1
ATOM 2857 O O . ASN A 1 359 ? -14.990 19.207 25.265 1.00 83.38 359 ASN A O 1
ATOM 2861 N N . LEU A 1 360 ? -15.006 17.199 24.263 1.00 86.81 360 LEU A N 1
ATOM 2862 C CA . LEU A 1 360 ? -16.215 16.656 24.887 1.00 86.81 360 LEU A CA 1
ATOM 2863 C C . LEU A 1 360 ? -15.924 15.464 25.813 1.00 86.81 360 LEU A C 1
ATOM 2865 O O . LEU A 1 360 ? -16.824 15.015 26.527 1.00 86.81 360 LEU A O 1
ATOM 2869 N N . ASN A 1 361 ? -14.694 14.944 25.800 1.00 87.94 361 ASN A N 1
ATOM 2870 C CA . ASN A 1 361 ? -14.274 13.779 26.568 1.00 87.94 361 ASN A CA 1
ATOM 2871 C C . ASN A 1 361 ? -13.089 14.133 27.472 1.00 87.94 361 ASN A C 1
ATOM 2873 O O . ASN A 1 361 ? -11.928 14.151 27.054 1.00 87.94 361 ASN A O 1
ATOM 2877 N N . LEU A 1 362 ? -13.396 14.408 28.740 1.00 88.06 362 LEU A N 1
ATOM 2878 C CA . LEU A 1 362 ? -12.428 15.008 29.644 1.00 88.06 362 LEU A CA 1
ATOM 2879 C C . LEU A 1 362 ? -11.290 14.056 30.025 1.00 88.06 362 LEU A C 1
ATOM 2881 O O . LEU A 1 362 ? -10.173 14.514 30.242 1.00 88.06 362 LEU A O 1
ATOM 2885 N N . ALA A 1 363 ? -11.540 12.746 30.072 1.00 87.69 363 ALA A N 1
ATOM 2886 C CA . ALA A 1 363 ? -10.496 11.758 30.343 1.00 87.69 363 ALA A CA 1
ATOM 2887 C C . ALA A 1 363 ? -9.379 11.814 29.285 1.00 87.69 363 ALA A C 1
ATOM 2889 O O . ALA A 1 363 ? -8.202 11.919 29.638 1.00 87.69 363 ALA A O 1
ATOM 2890 N N . GLY A 1 364 ? -9.759 11.838 28.001 1.00 86.88 364 GLY A N 1
ATOM 2891 C CA . GLY A 1 364 ? -8.820 11.973 26.884 1.00 86.88 364 GLY A CA 1
ATOM 2892 C C . GLY A 1 364 ? -8.066 13.303 26.924 1.00 86.88 364 GLY A C 1
ATOM 2893 O O . GLY A 1 364 ? -6.839 13.320 26.838 1.00 86.88 364 GLY A O 1
ATOM 2894 N N . TYR A 1 365 ? -8.779 14.410 27.168 1.00 88.62 365 TYR A N 1
ATOM 2895 C CA . TYR A 1 365 ? -8.161 15.731 27.320 1.00 88.62 365 TYR A CA 1
ATOM 2896 C C . TYR A 1 365 ? -7.110 15.770 28.437 1.00 88.62 365 TYR A C 1
ATOM 2898 O O . TYR A 1 365 ? -6.004 16.261 28.216 1.00 88.62 365 TYR A O 1
ATOM 2906 N N . VAL A 1 366 ? -7.431 15.254 29.629 1.00 91.62 366 VAL A N 1
ATOM 2907 C CA . VAL A 1 366 ? -6.510 15.264 30.777 1.00 91.62 366 VAL A CA 1
ATOM 2908 C C . VAL A 1 366 ? -5.245 14.474 30.465 1.00 91.62 366 VAL A C 1
ATOM 2910 O O . VAL A 1 366 ? -4.148 14.971 30.719 1.00 91.62 366 VAL A O 1
ATOM 2913 N N . LEU A 1 367 ? -5.383 13.278 29.886 1.00 91.00 367 LEU A N 1
ATOM 2914 C CA . LEU A 1 367 ? -4.238 12.459 29.500 1.00 91.00 367 LEU A CA 1
ATOM 2915 C C . LEU A 1 367 ? -3.375 13.163 28.443 1.00 91.00 367 LEU A C 1
ATOM 2917 O O . LEU A 1 367 ? -2.167 13.298 28.632 1.00 91.00 367 LEU A O 1
ATOM 2921 N N . ASN A 1 368 ? -3.988 13.649 27.361 1.00 89.88 368 ASN A N 1
ATOM 2922 C CA . ASN A 1 368 ? -3.275 14.285 26.251 1.00 89.88 368 ASN A CA 1
ATOM 2923 C C . ASN A 1 368 ? -2.579 15.577 26.689 1.00 89.88 368 ASN A C 1
ATOM 2925 O O . ASN A 1 368 ? -1.420 15.810 26.338 1.00 89.88 368 ASN A O 1
ATOM 2929 N N . LYS A 1 369 ? -3.241 16.383 27.527 1.00 90.88 369 LYS A N 1
ATOM 2930 C CA . LYS A 1 369 ? -2.631 17.567 28.131 1.00 90.88 369 LYS A CA 1
ATOM 2931 C C . LYS A 1 369 ? -1.447 17.195 29.019 1.00 90.88 369 LYS A C 1
ATOM 2933 O O . LYS A 1 369 ? -0.402 17.825 28.909 1.00 90.88 369 LYS A O 1
ATOM 2938 N N . ALA A 1 370 ? -1.578 16.177 29.868 1.00 93.12 370 ALA A N 1
ATOM 2939 C CA . ALA A 1 370 ? -0.490 15.759 30.746 1.00 93.12 370 ALA A CA 1
ATOM 2940 C C . ALA A 1 370 ? 0.724 15.238 29.955 1.00 93.12 370 ALA A C 1
ATOM 2942 O O . ALA A 1 370 ? 1.856 15.579 30.292 1.00 93.12 370 ALA A O 1
ATOM 2943 N N . ILE A 1 371 ? 0.498 14.467 28.883 1.00 90.81 371 ILE A N 1
ATOM 2944 C CA . ILE A 1 371 ? 1.550 13.997 27.964 1.00 90.81 371 ILE A CA 1
ATOM 2945 C C . ILE A 1 371 ? 2.275 15.188 27.330 1.00 90.81 371 ILE A C 1
ATOM 2947 O O . ILE A 1 371 ? 3.507 15.226 27.341 1.00 90.81 371 ILE A O 1
ATOM 2951 N N . SER A 1 372 ? 1.516 16.170 26.832 1.00 90.19 372 SER A N 1
ATOM 2952 C CA . SER A 1 372 ? 2.057 17.392 26.232 1.00 90.19 372 SER A CA 1
ATOM 2953 C C . SER A 1 372 ? 2.863 18.215 27.237 1.00 90.19 372 SER A C 1
ATOM 2955 O O . SER A 1 372 ? 4.001 18.573 26.954 1.00 90.19 372 SER A O 1
ATOM 2957 N N . ASP A 1 373 ? 2.304 18.489 28.418 1.00 92.38 373 ASP A N 1
ATOM 2958 C CA . ASP A 1 373 ? 2.955 19.280 29.468 1.00 92.38 373 ASP A CA 1
ATOM 2959 C C . ASP A 1 373 ? 4.224 18.582 30.008 1.00 92.38 373 ASP A C 1
ATOM 2961 O O . ASP A 1 373 ? 5.130 19.239 30.518 1.00 92.38 373 ASP A O 1
ATOM 2965 N N . CYS A 1 374 ? 4.304 17.248 29.913 1.00 91.94 374 CYS A N 1
ATOM 2966 C CA . CYS A 1 374 ? 5.483 16.477 30.314 1.00 91.94 374 CYS A CA 1
ATOM 2967 C C . CYS A 1 374 ? 6.527 16.298 29.202 1.00 91.94 374 CYS A C 1
ATOM 2969 O O . CYS A 1 374 ? 7.587 15.750 29.510 1.00 91.94 374 CYS A O 1
ATOM 2971 N N . GLU A 1 375 ? 6.238 16.746 27.974 1.00 89.69 375 GLU A N 1
ATOM 2972 C CA . GLU A 1 375 ? 7.060 16.568 26.764 1.00 89.69 375 GLU A CA 1
ATOM 2973 C C . GLU A 1 375 ? 7.323 15.092 26.406 1.00 89.69 375 GLU A C 1
ATOM 2975 O O . GLU A 1 375 ? 8.379 14.716 25.897 1.00 89.69 375 GLU A O 1
ATOM 2980 N N . ILE A 1 376 ? 6.342 14.223 26.665 1.00 84.62 376 ILE A N 1
ATOM 2981 C CA . ILE A 1 376 ? 6.452 12.790 26.382 1.00 84.62 376 ILE A CA 1
ATOM 2982 C C . ILE A 1 376 ? 6.114 12.529 24.911 1.00 84.62 376 ILE A C 1
ATOM 2984 O O . ILE A 1 376 ? 4.999 12.780 24.455 1.00 84.62 376 ILE A O 1
ATOM 2988 N N . SER A 1 377 ? 7.078 11.994 24.159 1.00 72.44 377 SER A N 1
ATOM 2989 C CA . SER A 1 377 ? 6.894 11.677 22.738 1.00 72.44 377 SER A CA 1
ATOM 2990 C C . SER A 1 377 ? 6.354 10.258 22.515 1.00 72.44 377 SER A C 1
ATOM 2992 O O . SER A 1 377 ? 6.719 9.323 23.224 1.00 72.44 377 SER A O 1
ATOM 2994 N N . ASN A 1 378 ? 5.516 10.089 21.487 1.00 64.19 378 ASN A N 1
ATOM 2995 C CA . ASN A 1 378 ? 4.824 8.832 21.180 1.00 64.19 378 ASN A CA 1
ATOM 2996 C C . ASN A 1 378 ? 5.407 8.093 19.954 1.00 64.19 378 ASN A C 1
ATOM 2998 O O . ASN A 1 378 ? 4.681 7.474 19.179 1.00 64.19 378 ASN A O 1
ATOM 3002 N N . GLN A 1 379 ? 6.721 8.204 19.721 1.00 59.41 379 GLN A N 1
ATOM 3003 C CA . GLN A 1 379 ? 7.348 7.849 18.432 1.00 59.41 379 GLN A CA 1
ATOM 3004 C C . GLN A 1 379 ? 7.334 6.345 18.086 1.00 59.41 379 GLN A C 1
ATOM 3006 O O . GLN A 1 379 ? 7.628 5.984 16.947 1.00 59.41 379 GLN A O 1
ATOM 3011 N N . ASN A 1 380 ? 6.968 5.476 19.033 1.00 66.12 380 ASN A N 1
ATOM 3012 C CA . ASN A 1 380 ? 7.087 4.022 18.890 1.00 66.12 380 ASN A CA 1
ATOM 3013 C C . ASN A 1 380 ? 5.763 3.285 18.630 1.00 66.12 380 ASN A C 1
ATOM 3015 O O . ASN A 1 380 ? 5.791 2.069 18.450 1.00 66.12 380 ASN A O 1
ATOM 3019 N N . LEU A 1 381 ? 4.614 3.970 18.599 1.00 75.38 381 LEU A N 1
ATOM 3020 C CA . LEU A 1 381 ? 3.341 3.307 18.295 1.00 75.38 381 LEU A CA 1
ATOM 3021 C C . LEU A 1 381 ? 3.128 3.165 16.779 1.00 75.38 381 LEU A C 1
ATOM 3023 O O . LEU A 1 381 ? 3.411 4.104 16.028 1.00 75.38 381 LEU A O 1
ATOM 3027 N N . PRO A 1 382 ? 2.604 2.021 16.301 1.00 78.88 382 PRO A N 1
ATOM 3028 C CA . PRO A 1 382 ? 2.244 1.879 14.898 1.00 78.88 382 PRO A CA 1
ATOM 3029 C C . PRO A 1 382 ? 1.096 2.831 14.541 1.00 78.88 382 PRO A C 1
ATOM 3031 O O . PRO A 1 382 ? 0.157 3.025 15.314 1.00 78.88 382 PRO A O 1
ATOM 3034 N N . THR A 1 383 ? 1.157 3.417 13.346 1.00 80.81 383 THR A N 1
ATOM 3035 C CA . THR A 1 383 ? 0.079 4.267 12.827 1.00 80.81 383 THR A CA 1
ATOM 3036 C C . THR A 1 383 ? -1.161 3.418 12.546 1.00 80.81 383 THR A C 1
ATOM 3038 O O . THR A 1 383 ? -1.086 2.447 11.792 1.00 80.81 383 THR A O 1
ATOM 3041 N N . GLY A 1 384 ? -2.288 3.785 13.156 1.00 81.88 384 GLY A N 1
ATOM 3042 C CA . GLY A 1 384 ? -3.588 3.154 12.935 1.00 81.88 384 GLY A CA 1
ATOM 3043 C C . GLY A 1 384 ? -4.472 3.901 11.935 1.00 81.88 384 GLY A C 1
ATOM 3044 O O . GLY A 1 384 ? -4.084 4.964 11.447 1.00 81.88 384 GLY A O 1
ATOM 3045 N N . PRO A 1 385 ? -5.667 3.363 11.640 1.00 83.69 385 PRO A N 1
ATOM 3046 C CA . PRO A 1 385 ? -6.676 4.038 10.829 1.00 83.69 385 PRO A CA 1
ATOM 3047 C C . PRO A 1 385 ? -7.101 5.393 11.402 1.00 83.69 385 PRO A C 1
ATOM 3049 O O . PRO A 1 385 ? -7.034 5.626 12.609 1.00 83.69 385 PRO A O 1
ATOM 3052 N N . ASP A 1 386 ? -7.574 6.276 10.524 1.00 80.06 386 ASP A N 1
ATOM 3053 C CA . ASP A 1 386 ? -8.083 7.585 10.920 1.00 80.06 386 ASP A CA 1
ATOM 3054 C C . ASP A 1 386 ? -9.511 7.476 11.482 1.00 80.06 386 ASP A C 1
ATOM 3056 O O . ASP A 1 386 ? -10.479 7.265 10.751 1.00 80.06 386 ASP A O 1
ATOM 3060 N N . TYR A 1 387 ? -9.646 7.649 12.797 1.00 80.12 387 TYR A N 1
ATOM 3061 C CA . TYR A 1 387 ? -10.936 7.622 13.490 1.00 80.12 387 TYR A CA 1
ATOM 3062 C C . TYR A 1 387 ? -11.679 8.966 13.453 1.00 80.12 387 TYR A C 1
ATOM 3064 O O . TYR A 1 387 ? -12.844 9.027 13.855 1.00 80.12 387 TYR A O 1
ATOM 3072 N N . HIS A 1 388 ? -11.077 10.036 12.914 1.00 81.69 388 HIS A N 1
ATOM 3073 C CA . HIS A 1 388 ? -11.779 11.299 12.666 1.00 81.69 388 HIS A CA 1
ATOM 3074 C C . HIS A 1 388 ? -12.917 11.142 11.649 1.00 81.69 388 HIS A C 1
ATOM 3076 O O . HIS A 1 388 ? -13.840 11.960 11.651 1.00 81.69 388 HIS A O 1
ATOM 3082 N N . ILE A 1 389 ? -12.922 10.056 10.864 1.00 85.56 389 ILE A N 1
ATOM 3083 C CA . ILE A 1 389 ? -14.029 9.688 9.974 1.00 85.56 389 ILE A CA 1
ATOM 3084 C C . ILE A 1 389 ? -15.381 9.679 10.690 1.00 85.56 389 ILE A C 1
ATOM 3086 O O . ILE A 1 389 ? -16.353 10.214 10.171 1.00 85.56 389 ILE A O 1
ATOM 3090 N N . PHE A 1 390 ? -15.436 9.167 11.922 1.00 89.00 390 PHE A N 1
ATOM 3091 C CA . PHE A 1 390 ? -16.675 9.088 12.698 1.00 89.00 390 PHE A CA 1
ATOM 3092 C C . PHE A 1 390 ? -17.092 10.424 13.315 1.00 89.00 390 PHE A C 1
ATOM 3094 O O . PHE A 1 390 ? -18.207 10.556 13.819 1.00 89.00 390 PHE A O 1
ATOM 3101 N N . ASN A 1 391 ? -16.198 11.415 13.288 1.00 85.44 391 ASN A N 1
ATOM 3102 C CA . ASN A 1 391 ? -16.472 12.755 13.779 1.00 85.44 391 ASN A CA 1
ATOM 3103 C C . ASN A 1 391 ? -17.057 13.673 12.696 1.00 85.44 391 ASN A C 1
ATOM 3105 O O . ASN A 1 391 ? -17.754 14.628 13.044 1.00 85.44 391 ASN A O 1
ATOM 3109 N N . SER A 1 392 ? -16.847 13.353 11.417 1.00 88.38 392 SER A N 1
ATOM 3110 C CA . SER A 1 392 ? -17.337 14.105 10.260 1.00 88.38 392 SER A CA 1
ATOM 3111 C C . SER A 1 392 ? -18.531 13.410 9.612 1.00 88.38 392 SER A C 1
ATOM 3113 O O . SER A 1 392 ? -18.410 12.270 9.173 1.00 88.38 392 SER A O 1
ATOM 3115 N N . ASP A 1 393 ? -19.662 14.108 9.485 1.00 86.88 393 ASP A N 1
ATOM 3116 C CA . ASP A 1 393 ? -20.852 13.546 8.828 1.00 86.88 393 ASP A CA 1
ATOM 3117 C C . ASP A 1 393 ? -20.556 13.164 7.371 1.00 86.88 393 ASP A C 1
ATOM 3119 O O . ASP A 1 393 ? -20.864 12.055 6.948 1.00 86.88 393 ASP A O 1
ATOM 3123 N N . HIS A 1 394 ? -19.838 14.022 6.639 1.00 88.50 394 HIS A N 1
ATOM 3124 C CA . HIS A 1 394 ? -19.470 13.764 5.247 1.00 88.50 394 HIS A CA 1
ATOM 3125 C C . HIS A 1 394 ? -18.577 12.524 5.077 1.00 88.50 394 HIS A C 1
ATOM 3127 O O . HIS A 1 394 ? -18.798 11.707 4.180 1.00 88.50 394 HIS A O 1
ATOM 3133 N N . LEU A 1 395 ? -17.548 12.372 5.921 1.00 90.12 395 LEU A N 1
ATOM 3134 C CA . LEU A 1 395 ? -16.644 11.223 5.817 1.00 90.12 395 LEU A CA 1
ATOM 3135 C C . LEU A 1 395 ? -17.336 9.929 6.265 1.00 90.12 395 LEU A C 1
ATOM 3137 O O . LEU A 1 395 ? -17.134 8.888 5.637 1.00 90.12 395 LEU A O 1
ATOM 3141 N N . LEU A 1 396 ? -18.179 9.998 7.301 1.00 90.88 396 LEU A N 1
ATOM 3142 C CA . LEU A 1 396 ? -19.006 8.878 7.736 1.00 90.88 396 LEU A CA 1
ATOM 3143 C C . LEU A 1 396 ? -19.953 8.432 6.616 1.00 90.88 396 LEU A C 1
ATOM 3145 O O . LEU A 1 396 ? -19.952 7.258 6.264 1.00 90.88 396 LEU A O 1
ATOM 3149 N N . GLU A 1 397 ? -20.706 9.346 6.003 1.00 91.25 397 GLU A N 1
ATOM 3150 C CA . GLU A 1 397 ? -21.598 9.042 4.875 1.00 91.25 397 GLU A CA 1
ATOM 3151 C C . GLU A 1 397 ? -20.864 8.347 3.726 1.00 91.25 397 GLU A C 1
ATOM 3153 O O . GLU A 1 397 ? -21.369 7.367 3.173 1.00 91.25 397 GLU A O 1
ATOM 3158 N N . LYS A 1 398 ? -19.652 8.811 3.397 1.00 90.81 398 LYS A N 1
ATOM 3159 C CA . LYS A 1 398 ? -18.814 8.208 2.356 1.00 90.81 398 LYS A CA 1
ATOM 3160 C C . LYS A 1 398 ? -18.408 6.771 2.700 1.00 90.81 398 LYS A C 1
ATOM 3162 O O . LYS A 1 398 ? -18.522 5.897 1.841 1.00 90.81 398 LYS A O 1
ATOM 3167 N N . LEU A 1 399 ? -17.972 6.519 3.939 1.00 92.38 399 LEU A N 1
ATOM 3168 C CA . LEU A 1 399 ? -17.647 5.170 4.420 1.00 92.38 399 LEU A CA 1
ATOM 3169 C C . LEU A 1 399 ? -18.866 4.249 4.328 1.00 92.38 399 LEU A C 1
ATOM 3171 O O . LEU A 1 399 ? -18.784 3.175 3.739 1.00 92.38 399 LEU A O 1
ATOM 3175 N N . ILE A 1 400 ? -19.998 4.687 4.878 1.00 92.75 400 ILE A N 1
ATOM 3176 C CA . ILE A 1 400 ? -21.241 3.911 4.925 1.00 92.75 400 ILE A CA 1
ATOM 3177 C C . ILE A 1 400 ? -21.714 3.552 3.512 1.00 92.75 400 ILE A C 1
ATOM 3179 O O . ILE A 1 400 ? -21.987 2.382 3.247 1.00 92.75 400 ILE A O 1
ATOM 3183 N N . PHE A 1 401 ? -21.709 4.517 2.586 1.00 90.31 401 PHE A N 1
ATOM 3184 C CA . PHE A 1 401 ? -22.075 4.281 1.189 1.00 90.31 401 PHE A CA 1
ATOM 3185 C C . PHE A 1 401 ? -21.159 3.258 0.500 1.00 90.31 401 PHE A C 1
ATOM 3187 O O . PHE A 1 401 ? -21.638 2.401 -0.234 1.00 90.31 401 PHE A O 1
ATOM 3194 N N . SER A 1 402 ? -19.848 3.308 0.759 1.00 91.94 402 SER A N 1
ATOM 3195 C CA . SER A 1 402 ? -18.883 2.368 0.164 1.00 91.94 402 SER A CA 1
ATOM 3196 C C . SER A 1 402 ? -18.999 0.922 0.670 1.00 91.94 402 SER A C 1
ATOM 3198 O O . SER A 1 402 ? -18.404 0.030 0.074 1.00 91.94 402 SER A O 1
ATOM 3200 N N . CYS A 1 403 ? -19.744 0.691 1.757 1.00 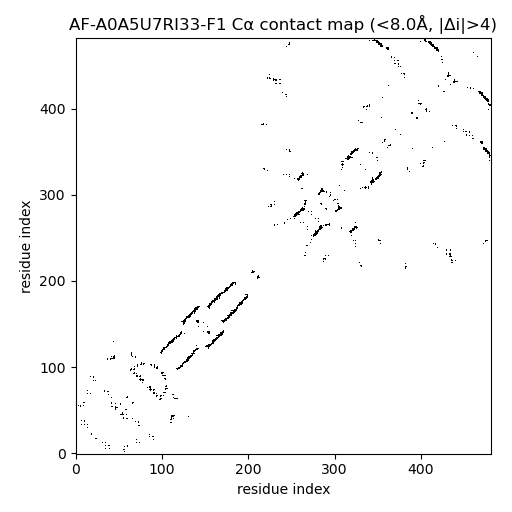93.69 403 CYS A N 1
ATOM 3201 C CA . CYS A 1 403 ? -19.853 -0.597 2.449 1.00 93.69 403 CYS A CA 1
ATOM 3202 C C . CYS A 1 403 ? -21.281 -1.182 2.404 1.00 93.69 403 CYS A C 1
ATOM 3204 O O . CYS A 1 403 ? -21.677 -1.917 3.310 1.00 93.69 403 CYS A O 1
ATOM 3206 N N . ASP A 1 404 ? -22.077 -0.837 1.387 1.00 92.25 404 ASP A N 1
ATOM 3207 C CA . ASP A 1 404 ? -23.453 -1.327 1.176 1.00 92.25 404 ASP A CA 1
ATOM 3208 C C . ASP A 1 404 ? -24.438 -1.019 2.324 1.00 92.25 404 ASP A C 1
ATOM 3210 O O . ASP A 1 404 ? -25.412 -1.741 2.568 1.00 92.25 404 ASP A O 1
ATOM 3214 N N . PHE A 1 405 ? -24.210 0.084 3.036 1.00 93.94 405 PHE A N 1
ATOM 3215 C CA . PHE A 1 405 ? -25.175 0.637 3.978 1.00 93.94 405 PHE A CA 1
ATOM 3216 C C . PHE A 1 405 ? -25.905 1.841 3.367 1.00 93.94 405 PHE A C 1
ATOM 3218 O O . PHE A 1 405 ? -25.365 2.607 2.570 1.00 93.94 405 PHE A O 1
ATOM 3225 N N . ASP A 1 406 ? -27.157 2.023 3.774 1.00 89.62 406 ASP A N 1
ATOM 3226 C CA . ASP A 1 406 ? -28.028 3.112 3.351 1.00 89.62 406 ASP A CA 1
ATOM 3227 C C . ASP A 1 406 ? -27.598 4.427 4.023 1.00 89.62 406 ASP A C 1
ATOM 3229 O O . ASP A 1 406 ? -27.836 4.654 5.216 1.00 89.62 406 ASP A O 1
ATOM 3233 N N . ASN A 1 407 ? -26.960 5.305 3.246 1.00 81.00 407 ASN A N 1
ATOM 3234 C CA . ASN A 1 407 ? -26.472 6.597 3.725 1.00 81.00 407 ASN A CA 1
ATOM 3235 C C . ASN A 1 407 ? -27.598 7.578 4.102 1.00 81.00 407 ASN A C 1
ATOM 3237 O O . ASN A 1 407 ? -27.344 8.521 4.847 1.00 81.00 407 ASN A O 1
ATOM 3241 N N . GLN A 1 408 ? -28.845 7.343 3.676 1.00 79.31 408 GLN A N 1
ATOM 3242 C CA . GLN A 1 408 ? -29.999 8.154 4.081 1.00 79.31 408 GLN A CA 1
ATOM 3243 C C . GLN A 1 408 ? -30.568 7.727 5.440 1.00 79.31 408 GLN A C 1
ATOM 3245 O O . GLN A 1 408 ? -31.403 8.427 6.015 1.00 79.31 408 GLN A O 1
ATOM 3250 N N . LYS A 1 409 ? -30.128 6.582 5.976 1.00 81.12 409 LYS A N 1
ATOM 3251 C CA . LYS A 1 409 ? -30.606 6.013 7.245 1.00 81.12 409 LYS A CA 1
ATOM 3252 C C . LYS A 1 409 ? -29.524 5.973 8.325 1.00 81.12 409 LYS A C 1
ATOM 3254 O O . LYS A 1 409 ? -29.551 5.097 9.192 1.00 81.12 409 LYS A O 1
ATOM 3259 N N . ILE A 1 410 ? -28.590 6.923 8.307 1.00 88.69 410 ILE A N 1
ATOM 3260 C CA . ILE A 1 410 ? -27.609 7.093 9.383 1.00 88.69 410 ILE A CA 1
ATOM 3261 C C . ILE A 1 410 ? -28.260 7.877 10.525 1.00 88.69 410 ILE A C 1
ATOM 3263 O O . ILE A 1 410 ? -28.663 9.027 10.361 1.00 88.69 410 ILE A O 1
ATOM 3267 N N . LYS A 1 411 ? -28.342 7.273 11.714 1.00 91.12 411 LYS A N 1
ATOM 3268 C CA . LYS A 1 411 ? -28.737 7.979 12.941 1.00 91.12 411 LYS A CA 1
ATOM 3269 C C . LYS A 1 411 ? -27.538 8.094 13.867 1.00 91.12 411 LYS A C 1
ATOM 3271 O O . LYS A 1 411 ? -27.137 7.100 14.470 1.00 91.12 411 LYS A O 1
ATOM 3276 N N . ARG A 1 412 ? -27.024 9.314 14.022 1.00 92.62 412 ARG A N 1
ATOM 3277 C CA . ARG A 1 412 ? -25.938 9.665 14.943 1.00 92.62 412 ARG A CA 1
ATOM 3278 C C . ARG A 1 412 ? -26.493 10.462 16.122 1.00 92.62 412 ARG A C 1
ATOM 3280 O O . ARG A 1 412 ? -27.198 11.448 15.938 1.00 92.62 412 ARG A O 1
ATOM 3287 N N . THR A 1 413 ? -26.220 10.028 17.347 1.00 93.38 413 THR A N 1
ATOM 3288 C CA . THR A 1 413 ? -26.703 10.682 18.573 1.00 93.38 413 THR A CA 1
ATOM 3289 C C . THR A 1 413 ? -25.549 10.867 19.544 1.00 93.38 413 THR A C 1
ATOM 3291 O O . THR A 1 413 ? -24.894 9.896 19.905 1.00 93.38 413 THR A O 1
ATOM 3294 N N . LEU A 1 414 ? -25.291 12.105 19.966 1.00 94.69 414 LEU A N 1
ATOM 3295 C CA . LEU A 1 414 ? -24.291 12.403 20.989 1.00 94.69 414 LEU A CA 1
ATOM 3296 C C . LEU A 1 414 ? -24.883 12.143 22.377 1.00 94.69 414 LEU A C 1
ATOM 3298 O O . LEU A 1 414 ? -25.936 12.681 22.718 1.00 94.69 414 LEU A O 1
ATOM 3302 N N . VAL A 1 415 ? -24.199 11.332 23.178 1.00 95.69 415 VAL A N 1
ATOM 3303 C CA . VAL A 1 415 ? -24.596 11.010 24.550 1.00 95.69 415 VAL A CA 1
ATOM 3304 C C . VAL A 1 415 ? -23.510 11.463 25.511 1.00 95.69 415 VAL A C 1
ATOM 3306 O O . VAL A 1 415 ? -22.331 11.200 25.285 1.00 95.69 415 VAL A O 1
ATOM 3309 N N . HIS A 1 416 ? -23.925 12.081 26.617 1.00 95.38 416 HIS A N 1
ATOM 3310 C CA . HIS A 1 416 ? -23.050 12.467 27.719 1.00 95.38 416 HIS A CA 1
ATOM 3311 C C . HIS A 1 416 ? -23.289 11.574 28.939 1.00 95.38 416 HIS A C 1
ATOM 3313 O O . HIS A 1 416 ? -24.429 11.305 29.324 1.00 95.38 416 HIS A O 1
ATOM 3319 N N . LYS A 1 417 ? -22.201 11.137 29.567 1.00 94.75 417 LYS A N 1
ATOM 3320 C CA . LYS A 1 417 ? -22.179 10.415 30.842 1.00 94.75 417 LYS A CA 1
ATOM 3321 C C . LYS A 1 417 ? -21.106 11.036 31.736 1.00 94.75 417 LYS A C 1
ATOM 3323 O O . LYS A 1 417 ? -20.365 11.926 31.320 1.00 94.75 417 LYS A O 1
ATOM 3328 N N . LYS A 1 418 ? -21.033 10.583 32.982 1.00 92.38 418 LYS A N 1
ATOM 3329 C CA . LYS A 1 418 ? -20.032 11.041 33.943 1.00 92.38 418 LYS A CA 1
ATOM 3330 C C . LYS A 1 418 ? -19.338 9.844 34.559 1.00 92.38 418 LYS A C 1
ATOM 3332 O O . LYS A 1 418 ? -20.003 8.966 35.099 1.00 92.38 418 LYS A O 1
ATOM 3337 N N . TRP A 1 419 ? -18.017 9.822 34.480 1.00 91.25 419 TRP A N 1
ATOM 3338 C CA . TRP A 1 419 ? -17.208 8.803 35.122 1.00 91.25 419 TRP A CA 1
ATOM 3339 C C . TRP A 1 419 ? -16.766 9.288 36.499 1.00 91.25 419 TRP A C 1
ATOM 3341 O O . TRP A 1 419 ? -15.954 10.203 36.621 1.00 91.25 419 TRP A O 1
ATOM 3351 N N . LYS A 1 420 ? -17.321 8.681 37.547 1.00 89.62 420 LYS A N 1
ATOM 3352 C CA . LYS A 1 420 ? -16.904 8.927 38.927 1.00 89.62 420 LYS A CA 1
ATOM 3353 C C . LYS A 1 420 ? -15.595 8.194 39.217 1.00 89.62 420 LYS A C 1
ATOM 3355 O O . LYS A 1 420 ? -15.536 6.974 39.069 1.00 89.62 420 LYS A O 1
ATOM 3360 N N . LEU A 1 421 ? -14.580 8.935 39.651 1.00 86.75 421 LEU A N 1
ATOM 3361 C CA . LEU A 1 421 ? -13.300 8.368 40.073 1.00 86.75 421 LEU A CA 1
ATOM 3362 C C . LEU A 1 421 ? -13.420 7.887 41.526 1.00 86.75 421 LEU A C 1
ATOM 3364 O O . LEU A 1 421 ? -13.875 8.634 42.394 1.00 86.75 421 LEU A O 1
ATOM 3368 N N . ASN A 1 422 ? -13.023 6.646 41.802 1.00 85.06 422 ASN A N 1
ATOM 3369 C CA . ASN A 1 422 ? -12.918 6.117 43.164 1.00 85.06 422 ASN A CA 1
ATOM 3370 C C . ASN A 1 422 ? -11.606 6.566 43.819 1.00 85.06 422 ASN A C 1
ATOM 3372 O O . ASN A 1 422 ? -11.552 6.807 45.024 1.00 85.06 422 ASN A O 1
ATOM 3376 N N . ASN A 1 423 ? -10.558 6.699 43.010 1.00 87.62 423 ASN A N 1
ATOM 3377 C CA . ASN A 1 423 ? -9.263 7.251 43.369 1.00 87.62 423 ASN A CA 1
ATOM 3378 C C . ASN A 1 423 ? -8.791 8.201 42.257 1.00 87.62 423 ASN A C 1
ATOM 3380 O O . ASN A 1 423 ? -9.042 7.990 41.075 1.00 87.62 423 ASN A O 1
ATOM 3384 N N . ILE A 1 424 ? -8.057 9.245 42.633 1.00 88.88 424 ILE A N 1
ATOM 3385 C CA . ILE A 1 424 ? -7.485 10.230 41.710 1.00 88.88 424 ILE A CA 1
ATOM 3386 C C . ILE A 1 424 ? -6.522 9.607 40.679 1.00 88.88 424 ILE A C 1
ATOM 3388 O O . ILE A 1 424 ? -6.316 10.171 39.610 1.00 88.88 424 ILE A O 1
ATOM 3392 N N . ASP A 1 425 ? -5.956 8.430 40.974 1.00 91.44 425 ASP A N 1
ATOM 3393 C CA . ASP A 1 425 ? -5.109 7.677 40.038 1.00 91.44 425 ASP A CA 1
ATOM 3394 C C . ASP A 1 425 ? -5.894 6.769 39.075 1.00 91.44 425 ASP A C 1
ATOM 3396 O O . ASP A 1 425 ? -5.280 6.134 38.218 1.00 91.44 425 ASP A O 1
ATOM 3400 N N . ASP A 1 426 ? -7.222 6.671 39.193 1.00 90.56 426 ASP A N 1
ATOM 3401 C CA . ASP A 1 426 ? -8.017 5.721 38.403 1.00 90.56 426 ASP A CA 1
ATOM 3402 C C . ASP A 1 426 ? -7.874 5.958 36.903 1.00 90.56 426 ASP A C 1
ATOM 3404 O O . ASP A 1 426 ? -7.747 4.991 36.154 1.00 90.56 426 ASP A O 1
ATOM 3408 N N . LEU A 1 427 ? -7.827 7.221 36.462 1.00 91.75 427 LEU A N 1
ATOM 3409 C CA . LEU A 1 427 ? -7.599 7.550 35.056 1.00 91.75 427 LEU A CA 1
ATOM 3410 C C . LEU A 1 427 ? -6.242 7.013 34.583 1.00 91.75 427 LEU A C 1
ATOM 3412 O O . LEU A 1 427 ? -6.182 6.254 33.620 1.00 91.75 427 LEU A O 1
ATOM 3416 N N . PHE A 1 428 ? -5.160 7.346 35.293 1.00 93.88 428 PHE A N 1
ATOM 3417 C CA . PHE A 1 428 ? -3.812 6.902 34.931 1.00 93.88 428 PHE A CA 1
ATOM 3418 C C . PHE A 1 428 ? -3.699 5.374 34.919 1.00 93.88 428 PHE A C 1
ATOM 3420 O O . PHE A 1 428 ? -3.131 4.803 33.991 1.00 93.88 428 PHE A O 1
ATOM 3427 N N . ASN A 1 429 ? -4.256 4.703 35.927 1.00 93.38 429 ASN A N 1
ATOM 3428 C CA . ASN A 1 429 ? -4.187 3.251 36.030 1.00 93.38 429 ASN A CA 1
ATOM 3429 C C . ASN A 1 429 ? -5.043 2.556 34.958 1.00 93.38 429 ASN A C 1
ATOM 3431 O O . ASN A 1 429 ? -4.579 1.597 34.342 1.00 93.38 429 ASN A O 1
ATOM 3435 N N . SER A 1 430 ? -6.251 3.061 34.686 1.00 91.88 430 SER A N 1
ATOM 3436 C CA . SER A 1 430 ? -7.127 2.537 33.626 1.00 91.88 430 SER A CA 1
ATOM 3437 C C . SER A 1 430 ? -6.487 2.683 32.252 1.00 91.88 430 SER A C 1
ATOM 3439 O O . SER A 1 430 ? -6.520 1.751 31.452 1.00 91.88 430 SER A O 1
ATOM 3441 N N . GLU A 1 431 ? -5.839 3.814 31.985 1.00 91.94 431 GLU A N 1
ATOM 3442 C CA . GLU A 1 431 ? -5.091 4.021 30.747 1.00 91.94 431 GLU A CA 1
ATOM 3443 C C . GLU A 1 431 ? -3.868 3.103 30.683 1.00 91.94 431 GLU A C 1
ATOM 3445 O O . GLU A 1 431 ? -3.699 2.364 29.716 1.00 91.94 431 GLU A O 1
ATOM 3450 N N . LYS A 1 432 ? -3.038 3.065 31.731 1.00 92.62 432 LYS A N 1
ATOM 3451 C CA . LYS A 1 432 ? -1.788 2.292 31.729 1.00 92.62 432 LYS A CA 1
ATOM 3452 C C . LYS A 1 432 ? -2.025 0.790 31.601 1.00 92.62 432 LYS A C 1
ATOM 3454 O O . LYS A 1 432 ? -1.301 0.115 30.869 1.00 92.62 432 LYS A O 1
ATOM 3459 N N . PHE A 1 433 ? -3.007 0.255 32.320 1.00 92.50 433 PHE A N 1
ATOM 3460 C CA . PHE A 1 433 ? -3.187 -1.189 32.460 1.00 92.50 433 PHE A CA 1
ATOM 3461 C C . PHE A 1 433 ? -4.395 -1.741 31.703 1.00 92.50 433 PHE A C 1
ATOM 3463 O O . PHE A 1 433 ? -4.356 -2.909 31.332 1.00 92.50 433 PHE A O 1
ATOM 3470 N N . GLY A 1 434 ? -5.419 -0.925 31.441 1.00 90.25 434 GLY A N 1
ATOM 3471 C CA . GLY A 1 434 ? -6.674 -1.347 30.812 1.00 90.25 434 GLY A CA 1
ATOM 3472 C C . GLY A 1 434 ? -6.858 -0.912 29.358 1.00 90.25 434 GLY A C 1
ATOM 3473 O O . GLY A 1 434 ? -7.892 -1.226 28.777 1.00 90.25 434 GLY A O 1
ATOM 3474 N N . SER A 1 435 ? -5.898 -0.201 28.765 1.00 90.50 435 SER A N 1
ATOM 3475 C CA . SER A 1 435 ? -5.944 0.221 27.361 1.00 90.50 435 SER A CA 1
ATOM 3476 C C . SER A 1 435 ? -4.736 -0.296 26.573 1.00 90.50 435 SER A C 1
ATOM 3478 O O . SER A 1 435 ? -3.706 -0.662 27.148 1.00 90.50 435 SER A O 1
ATOM 3480 N N . VAL A 1 436 ? -4.851 -0.304 25.243 1.00 91.25 436 VAL A N 1
ATOM 3481 C CA . VAL A 1 436 ? -3.785 -0.782 24.354 1.00 91.25 436 VAL A CA 1
ATOM 3482 C C . VAL A 1 436 ? -2.825 0.336 23.949 1.00 91.25 436 VAL A C 1
ATOM 3484 O O . VAL A 1 436 ? -1.639 0.261 24.257 1.00 91.25 436 VAL A O 1
ATOM 3487 N N . ARG A 1 437 ? -3.313 1.388 23.279 1.00 89.06 437 ARG A N 1
ATOM 3488 C CA . ARG A 1 437 ? -2.450 2.437 22.698 1.00 89.06 437 ARG A CA 1
ATOM 3489 C C . ARG A 1 437 ? -1.800 3.319 23.758 1.00 89.06 437 ARG A C 1
ATOM 3491 O O . ARG A 1 437 ? -0.576 3.362 23.858 1.00 89.06 437 ARG A O 1
ATOM 3498 N N . SER A 1 438 ? -2.615 4.001 24.559 1.00 89.00 438 SER A N 1
ATOM 3499 C CA . SER A 1 438 ? -2.146 4.800 25.694 1.00 89.00 438 SER A CA 1
ATOM 3500 C C . SER A 1 438 ? -1.422 3.909 26.700 1.00 89.00 438 SER A C 1
ATOM 3502 O O . SER A 1 438 ? -0.344 4.269 27.160 1.00 89.00 438 SER A O 1
ATOM 3504 N N . GLY A 1 439 ? -1.919 2.698 26.955 1.00 90.88 439 GLY A N 1
ATOM 3505 C CA . GLY A 1 439 ? -1.254 1.723 27.817 1.00 90.88 439 GLY A CA 1
ATOM 3506 C C . GLY A 1 439 ? 0.165 1.373 27.371 1.00 90.88 439 GLY A C 1
ATOM 3507 O O . GLY A 1 439 ? 1.076 1.375 28.197 1.00 90.88 439 GLY A O 1
ATOM 3508 N N . ALA A 1 440 ? 0.388 1.124 26.078 1.00 89.81 440 ALA A N 1
ATOM 3509 C CA . ALA A 1 440 ? 1.715 0.844 25.534 1.00 89.81 440 ALA A CA 1
ATOM 3510 C C . ALA A 1 440 ? 2.675 2.030 25.712 1.00 89.81 440 ALA A C 1
ATOM 3512 O O . ALA A 1 440 ? 3.798 1.828 26.177 1.00 89.81 440 ALA A O 1
ATOM 3513 N N . LEU A 1 441 ? 2.221 3.261 25.441 1.00 89.50 441 LEU A N 1
ATOM 3514 C CA . LEU A 1 441 ? 3.006 4.466 25.724 1.00 89.50 441 LEU A CA 1
ATOM 3515 C C . LEU A 1 441 ? 3.373 4.536 27.213 1.00 89.50 441 LEU A C 1
ATOM 3517 O O . LEU A 1 441 ? 4.550 4.598 27.558 1.00 89.50 441 LEU A O 1
ATOM 3521 N N . LEU A 1 442 ? 2.382 4.449 28.102 1.00 90.75 442 LEU A N 1
ATOM 3522 C CA . LEU A 1 442 ? 2.557 4.587 29.551 1.00 90.75 442 LEU A CA 1
ATOM 3523 C C . LEU A 1 442 ? 3.414 3.477 30.177 1.00 90.75 442 LEU A C 1
ATOM 3525 O O . LEU A 1 442 ? 4.084 3.707 31.185 1.00 90.75 442 LEU A O 1
ATOM 3529 N N . LYS A 1 443 ? 3.386 2.266 29.611 1.00 90.44 443 LYS A N 1
ATOM 3530 C CA . LYS A 1 443 ? 4.236 1.136 30.018 1.00 90.44 443 LYS A CA 1
ATOM 3531 C C . LYS A 1 443 ? 5.671 1.267 29.509 1.00 90.44 443 LYS A C 1
ATOM 3533 O O . LYS A 1 443 ? 6.560 0.705 30.137 1.00 90.44 443 LYS A O 1
ATOM 3538 N N . SER A 1 444 ? 5.896 1.991 28.410 1.00 88.56 444 SER A N 1
ATOM 3539 C CA . SER A 1 444 ? 7.240 2.205 27.853 1.00 88.56 444 SER A CA 1
ATOM 3540 C C . SER A 1 444 ? 8.055 3.270 28.591 1.00 88.56 444 SER A C 1
ATOM 3542 O O . SER A 1 444 ? 9.274 3.314 28.444 1.00 88.56 444 SER A O 1
ATOM 3544 N N . LEU A 1 445 ? 7.394 4.122 29.382 1.00 89.12 445 LEU A N 1
ATOM 3545 C CA . LEU A 1 445 ? 8.056 5.149 30.181 1.00 89.12 445 LEU A CA 1
ATOM 3546 C C . LEU A 1 445 ? 8.920 4.517 31.274 1.00 89.12 445 LEU A C 1
ATOM 3548 O O . LEU A 1 445 ? 8.485 3.597 31.974 1.00 89.12 445 LEU A O 1
ATOM 3552 N N . ASP A 1 446 ? 10.114 5.074 31.475 1.00 89.69 446 ASP A N 1
ATOM 3553 C CA . ASP A 1 446 ? 10.875 4.824 32.694 1.00 89.69 446 ASP A CA 1
ATOM 3554 C C . ASP A 1 446 ? 10.093 5.289 33.938 1.00 89.69 446 ASP A C 1
ATOM 3556 O O . ASP A 1 446 ? 9.062 5.969 33.865 1.00 89.69 446 ASP A O 1
ATOM 3560 N N . LYS A 1 447 ? 10.575 4.885 35.116 1.00 91.88 447 LYS A N 1
ATOM 3561 C CA . LYS A 1 447 ? 9.891 5.172 36.379 1.00 91.88 447 LYS A CA 1
ATOM 3562 C C . LYS A 1 447 ? 9.709 6.676 36.612 1.00 91.88 447 LYS A C 1
ATOM 3564 O O . LYS A 1 447 ? 8.640 7.081 37.055 1.00 91.88 447 LYS A O 1
ATOM 3569 N N . GLU A 1 448 ? 10.718 7.484 36.295 1.00 92.62 448 GLU A N 1
ATOM 3570 C CA . GLU A 1 448 ? 10.697 8.932 36.513 1.00 92.62 448 GLU A CA 1
ATOM 3571 C C . GLU A 1 448 ? 9.629 9.606 35.647 1.00 92.62 448 GLU A C 1
ATOM 3573 O O . GLU A 1 448 ? 8.761 10.310 36.163 1.00 92.62 448 GLU A O 1
ATOM 3578 N N . ASN A 1 449 ? 9.623 9.321 34.345 1.00 91.88 449 ASN A N 1
ATOM 3579 C CA . ASN A 1 449 ? 8.648 9.852 33.400 1.00 91.88 449 ASN A CA 1
ATOM 3580 C C . ASN A 1 449 ? 7.231 9.337 33.681 1.00 91.88 449 ASN A C 1
ATOM 3582 O O . ASN A 1 449 ? 6.263 10.095 33.580 1.00 91.88 449 ASN A O 1
ATOM 3586 N N . SER A 1 450 ? 7.094 8.072 34.089 1.00 93.44 450 SER A N 1
ATOM 3587 C CA . SER A 1 450 ? 5.813 7.505 34.516 1.00 93.44 450 SER A CA 1
ATOM 3588 C C . SER A 1 450 ? 5.259 8.223 35.753 1.00 93.44 450 SER A C 1
ATOM 3590 O O . SER A 1 450 ? 4.067 8.531 35.792 1.00 93.44 450 SER A O 1
ATOM 3592 N N . ASP A 1 451 ? 6.090 8.481 36.766 1.00 94.38 451 ASP A N 1
ATOM 3593 C CA . ASP A 1 451 ? 5.672 9.164 37.995 1.00 94.38 451 ASP A CA 1
ATOM 3594 C C . ASP A 1 451 ? 5.371 10.648 37.735 1.00 94.38 451 ASP A C 1
ATOM 3596 O O . ASP A 1 451 ? 4.346 11.154 38.198 1.00 94.38 451 ASP A O 1
ATOM 3600 N N . LYS A 1 452 ? 6.193 11.326 36.920 1.00 94.75 452 LYS A N 1
ATOM 3601 C CA . LYS A 1 452 ? 5.963 12.708 36.469 1.00 94.75 452 LYS A CA 1
ATOM 3602 C C . LYS A 1 452 ? 4.599 12.850 35.794 1.00 94.75 452 LYS A C 1
ATOM 3604 O O . LYS A 1 452 ? 3.808 13.712 36.177 1.00 94.75 452 LYS A O 1
ATOM 3609 N N . LEU A 1 453 ? 4.292 11.973 34.838 1.00 94.88 453 LEU A N 1
ATOM 3610 C CA . LEU A 1 453 ? 3.026 12.012 34.112 1.00 94.88 453 LEU A CA 1
ATOM 3611 C C . LEU A 1 453 ? 1.827 11.730 35.025 1.00 94.88 453 LEU A C 1
ATOM 3613 O O . LEU A 1 453 ? 0.820 12.435 34.965 1.00 94.88 453 LEU A O 1
ATOM 3617 N N . ARG A 1 454 ? 1.944 10.733 35.911 1.00 96.38 454 ARG A N 1
ATOM 3618 C CA . ARG A 1 454 ? 0.908 10.422 36.902 1.00 96.38 454 ARG A CA 1
ATOM 3619 C C . ARG A 1 454 ? 0.623 11.619 37.810 1.00 96.38 454 ARG A C 1
ATOM 3621 O O . ARG A 1 454 ? -0.540 11.953 38.026 1.00 96.38 454 ARG A O 1
ATOM 3628 N N . LEU A 1 455 ? 1.659 12.280 38.330 1.00 95.88 455 LEU A N 1
ATOM 3629 C CA . LEU A 1 455 ? 1.503 13.478 39.158 1.00 95.88 455 LEU A CA 1
ATOM 3630 C C . LEU A 1 455 ? 0.854 14.621 38.377 1.00 95.88 455 LEU A C 1
ATOM 3632 O O . LEU A 1 455 ? -0.032 15.280 38.919 1.00 95.88 455 LEU A O 1
ATOM 3636 N N . LYS A 1 456 ? 1.213 14.804 37.100 1.00 96.19 456 LYS A N 1
ATOM 3637 C CA . LYS A 1 456 ? 0.611 15.847 36.264 1.00 96.19 456 LYS A CA 1
ATOM 3638 C C . LYS A 1 456 ? -0.880 15.618 36.018 1.00 96.19 456 LYS A C 1
ATOM 3640 O O . LYS A 1 456 ? -1.662 16.561 36.085 1.00 96.19 456 LYS A O 1
ATOM 3645 N N . ILE A 1 457 ? -1.299 14.370 35.804 1.00 94.88 457 ILE A N 1
ATOM 3646 C CA . ILE A 1 457 ? -2.726 14.017 35.719 1.00 94.88 457 ILE A C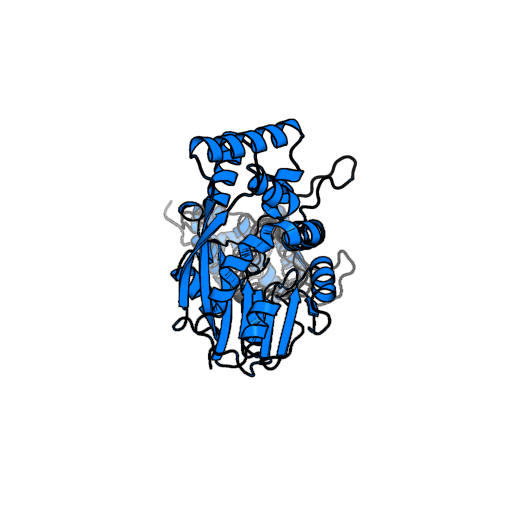A 1
ATOM 3647 C C . ILE A 1 457 ? -3.449 14.375 37.022 1.00 94.88 457 ILE A C 1
ATOM 3649 O O . ILE A 1 457 ? -4.514 14.991 36.979 1.00 94.88 457 ILE A O 1
ATOM 3653 N N . ARG A 1 458 ? -2.867 14.043 38.183 1.00 94.69 458 ARG A N 1
ATOM 3654 C CA . ARG A 1 458 ? -3.456 14.389 39.489 1.00 94.69 458 ARG A CA 1
ATOM 3655 C C . ARG A 1 458 ? -3.591 15.897 39.665 1.00 94.69 458 ARG A C 1
ATOM 3657 O O . ARG A 1 458 ? -4.653 16.343 40.078 1.00 94.69 458 ARG A O 1
ATOM 3664 N N . GLU A 1 459 ? -2.543 16.656 39.349 1.00 95.06 459 GLU A N 1
ATOM 3665 C CA . GLU A 1 459 ? -2.531 18.124 39.404 1.00 95.06 459 GLU A CA 1
ATOM 3666 C C . GLU A 1 459 ? -3.689 18.701 38.581 1.00 95.06 459 GLU A C 1
ATOM 3668 O O . GLU A 1 459 ? -4.536 19.404 39.124 1.00 95.06 459 GLU A O 1
ATOM 3673 N N . ILE A 1 460 ? -3.811 18.297 37.310 1.00 93.06 460 ILE A N 1
ATOM 3674 C CA . ILE A 1 460 ? -4.875 18.775 36.417 1.00 93.06 460 ILE A CA 1
ATOM 3675 C C . ILE A 1 460 ? -6.268 18.474 36.994 1.00 93.06 460 ILE A C 1
ATOM 3677 O O . ILE A 1 460 ? -7.140 19.343 36.974 1.00 93.06 460 ILE A O 1
ATOM 3681 N N . ILE A 1 461 ? -6.499 17.263 37.511 1.00 91.56 461 ILE A N 1
ATOM 3682 C CA . ILE A 1 461 ? -7.811 16.879 38.054 1.00 91.56 461 ILE A CA 1
ATOM 3683 C C . ILE A 1 461 ? -8.123 17.645 39.353 1.00 91.56 461 ILE A C 1
ATOM 3685 O O . ILE A 1 461 ? -9.247 18.124 39.531 1.00 91.56 461 ILE A O 1
ATOM 3689 N N . LEU A 1 462 ? -7.141 17.780 40.252 1.00 90.81 462 LEU A N 1
ATOM 3690 C CA . LEU A 1 462 ? -7.307 18.431 41.555 1.00 90.81 462 LEU A CA 1
ATOM 3691 C C . LEU A 1 462 ? -7.486 19.947 41.436 1.00 90.81 462 LEU A C 1
ATOM 3693 O O . LEU A 1 462 ? -8.377 20.492 42.090 1.00 90.81 462 LEU A O 1
ATOM 3697 N N . ASP A 1 463 ? -6.716 20.614 40.575 1.00 90.25 463 ASP A N 1
ATOM 3698 C CA . ASP A 1 463 ? -6.802 22.065 40.361 1.00 90.25 463 ASP A CA 1
ATOM 3699 C C . ASP A 1 463 ? -8.181 22.478 39.840 1.00 90.25 463 ASP A C 1
ATOM 3701 O O . ASP A 1 463 ? -8.733 23.511 40.228 1.00 90.25 463 ASP A O 1
ATOM 3705 N N . ASN A 1 464 ? -8.787 21.622 39.016 1.00 87.38 464 ASN A N 1
ATOM 3706 C CA . ASN A 1 464 ? -10.136 21.827 38.499 1.00 87.38 464 ASN A CA 1
ATOM 3707 C C . ASN A 1 464 ? -11.241 21.275 39.421 1.00 87.38 464 ASN A C 1
ATOM 3709 O O . ASN A 1 464 ? -12.426 21.418 39.114 1.00 87.38 464 ASN A O 1
ATOM 3713 N N . LYS A 1 465 ? -10.876 20.669 40.561 1.00 86.62 465 LYS A N 1
ATOM 3714 C CA . LYS A 1 465 ? -11.790 20.069 41.550 1.00 86.62 465 LYS A CA 1
ATOM 3715 C C . LYS A 1 465 ? -12.750 19.041 40.939 1.00 86.62 465 LYS A C 1
ATOM 3717 O O . LYS A 1 465 ? -13.913 18.947 41.342 1.00 86.62 465 LYS A O 1
ATOM 3722 N N . TRP A 1 466 ? -12.284 18.269 39.960 1.00 85.00 466 TRP A N 1
ATOM 3723 C CA . TRP A 1 466 ? -13.114 17.259 39.311 1.00 85.00 466 TRP A CA 1
ATOM 3724 C C . TRP A 1 466 ? -13.198 15.986 40.154 1.00 85.00 466 TRP A C 1
ATOM 3726 O O . TRP A 1 466 ? -12.204 15.308 40.394 1.00 85.00 466 TRP A O 1
ATOM 3736 N N . VAL A 1 467 ? -14.417 15.650 40.575 1.00 79.75 467 VAL A N 1
ATOM 3737 C CA . VAL A 1 467 ? -14.751 14.371 41.238 1.00 79.75 467 VAL A CA 1
ATOM 3738 C C . VAL A 1 467 ? -15.372 13.380 40.240 1.00 79.75 467 VAL A C 1
ATOM 3740 O O . VAL A 1 467 ? -15.323 12.164 40.422 1.00 79.75 467 VAL A O 1
ATOM 3743 N N . GLU A 1 468 ? -15.929 13.907 39.150 1.00 88.44 468 GLU A N 1
ATOM 3744 C CA . GLU A 1 468 ? -16.497 13.155 38.039 1.00 88.44 468 GLU A CA 1
ATOM 3745 C C . GLU A 1 468 ? -15.957 13.728 36.727 1.00 88.44 468 GLU A C 1
ATOM 3747 O O . GLU A 1 468 ? -15.975 14.944 36.530 1.00 88.44 468 GLU A O 1
ATOM 3752 N N . LEU A 1 469 ? -15.507 12.862 35.822 1.00 89.69 469 LEU A N 1
ATOM 3753 C CA . LEU A 1 469 ? -15.045 13.246 34.493 1.00 89.69 469 LEU A CA 1
ATOM 3754 C C . LEU A 1 469 ? -16.217 13.168 33.501 1.00 89.69 469 LEU A C 1
ATOM 3756 O O . LEU A 1 469 ? -16.792 12.090 33.330 1.00 89.69 469 LEU A O 1
ATOM 3760 N N . PRO A 1 470 ? -16.610 14.270 32.838 1.00 91.19 470 PRO A N 1
ATOM 3761 C CA . PRO A 1 470 ? -17.540 14.228 31.719 1.00 91.19 470 PRO A CA 1
ATOM 3762 C C . PRO A 1 470 ? -16.988 13.364 30.583 1.00 91.19 470 PRO A C 1
ATOM 3764 O O . PRO A 1 470 ? -15.876 13.578 30.102 1.00 91.19 470 PRO A O 1
ATOM 3767 N N . MET A 1 471 ? -17.799 12.407 30.149 1.00 93.19 471 MET A N 1
ATOM 3768 C CA . MET A 1 471 ? -17.505 11.491 29.053 1.00 93.19 471 MET A CA 1
ATOM 3769 C C . MET A 1 471 ? -18.575 11.659 27.982 1.00 93.19 471 MET A C 1
ATOM 3771 O O . MET A 1 471 ? -19.761 11.763 28.307 1.00 93.19 471 MET A O 1
ATOM 3775 N N . ALA A 1 472 ? -18.186 11.629 26.712 1.00 94.25 472 ALA A N 1
ATOM 3776 C CA . ALA A 1 472 ? -19.131 11.713 25.610 1.00 94.25 472 ALA A CA 1
ATOM 3777 C C . ALA A 1 472 ? -18.796 10.719 24.499 1.00 94.25 472 ALA A C 1
ATOM 3779 O O . ALA A 1 472 ? -17.627 10.469 24.200 1.00 94.25 472 ALA A O 1
ATOM 3780 N N . ALA A 1 473 ? -19.835 10.167 23.883 1.00 94.88 473 ALA A N 1
ATOM 3781 C CA . ALA A 1 473 ? -19.716 9.234 22.772 1.00 94.88 473 ALA A CA 1
ATOM 3782 C C . ALA A 1 473 ? -20.845 9.455 21.768 1.00 94.88 473 ALA A C 1
ATOM 3784 O O . ALA A 1 473 ? -21.961 9.828 22.142 1.00 94.88 473 ALA A O 1
ATOM 3785 N N . TYR A 1 474 ? -20.562 9.196 20.495 1.00 95.06 474 TYR A N 1
ATOM 3786 C CA . TYR A 1 474 ? -21.604 9.076 19.488 1.00 95.06 474 TYR A CA 1
ATOM 3787 C C . TYR A 1 474 ? -22.138 7.649 19.473 1.00 95.06 474 TYR A C 1
ATOM 3789 O O . TYR A 1 474 ? -21.371 6.690 19.443 1.00 95.06 474 TYR A O 1
ATOM 3797 N N . ILE A 1 475 ? -23.461 7.535 19.454 1.00 95.75 475 ILE A N 1
ATOM 3798 C CA . ILE A 1 475 ? -24.194 6.317 19.134 1.00 95.75 475 ILE A CA 1
ATOM 3799 C C . ILE A 1 475 ? -24.578 6.409 17.667 1.00 95.75 475 ILE A C 1
ATOM 3801 O O . ILE A 1 475 ? -25.291 7.340 17.280 1.00 95.75 475 ILE A O 1
ATOM 3805 N N . ILE A 1 476 ? -24.097 5.480 16.851 1.00 95.44 476 ILE A N 1
ATOM 3806 C CA . ILE A 1 476 ? -24.322 5.482 15.409 1.00 95.44 476 ILE A CA 1
ATOM 3807 C C . ILE A 1 476 ? -25.082 4.216 15.039 1.00 95.44 476 ILE A C 1
ATOM 3809 O O . ILE A 1 476 ? -24.655 3.112 15.358 1.00 95.44 476 ILE A O 1
ATOM 3813 N N . ASN A 1 477 ? -26.211 4.390 14.356 1.00 95.19 477 ASN A N 1
ATOM 3814 C CA . ASN A 1 477 ? -26.975 3.305 13.757 1.00 95.19 477 ASN A CA 1
ATOM 3815 C C . ASN A 1 477 ? -26.950 3.469 12.242 1.00 95.19 477 ASN A C 1
ATOM 3817 O O . ASN A 1 477 ? -27.290 4.542 11.740 1.00 95.19 477 ASN A O 1
ATOM 3821 N N . VAL A 1 478 ? -26.600 2.400 11.538 1.00 95.50 478 VAL A N 1
ATOM 3822 C CA . VAL A 1 478 ? -26.636 2.324 10.075 1.00 95.50 478 VAL A CA 1
ATOM 3823 C C . VAL A 1 478 ? -27.413 1.087 9.651 1.00 95.50 478 VAL A C 1
ATOM 3825 O O . VAL A 1 478 ? -27.422 0.075 10.354 1.00 95.50 478 VAL A O 1
ATOM 3828 N N . ARG A 1 479 ? -28.110 1.172 8.519 1.00 95.31 479 ARG A N 1
ATOM 3829 C CA . ARG A 1 479 ? -28.945 0.082 8.001 1.00 95.31 479 ARG A CA 1
ATOM 3830 C C . ARG A 1 479 ? -28.415 -0.418 6.679 1.00 95.31 479 ARG A C 1
ATOM 3832 O O . ARG A 1 479 ? -28.034 0.389 5.841 1.00 95.31 479 ARG A O 1
ATOM 3839 N N . LYS A 1 480 ? -28.396 -1.734 6.497 1.00 95.75 480 LYS A N 1
ATOM 3840 C CA . LYS A 1 480 ? -28.066 -2.342 5.210 1.00 95.75 480 LYS A CA 1
ATOM 3841 C C . LYS A 1 480 ? -29.129 -1.964 4.178 1.00 95.75 480 LYS A C 1
ATOM 3843 O O . LYS A 1 480 ? -30.311 -1.872 4.522 1.00 95.75 480 LYS A O 1
ATOM 3848 N N . ILE A 1 481 ? -28.711 -1.768 2.931 1.00 91.06 481 ILE A N 1
ATOM 3849 C CA . ILE A 1 481 ? -29.628 -1.602 1.797 1.00 91.06 481 ILE A CA 1
ATOM 3850 C C . ILE A 1 481 ? -30.548 -2.832 1.621 1.00 91.06 481 ILE A C 1
ATOM 3852 O O . ILE A 1 481 ? -30.305 -3.897 2.202 1.00 91.06 481 ILE A O 1
ATOM 3856 N N . LYS A 1 482 ? -31.643 -2.659 0.872 1.00 84.00 482 LYS A N 1
ATOM 3857 C CA . LYS A 1 482 ? -32.607 -3.732 0.571 1.00 84.00 482 LYS A CA 1
ATOM 3858 C C . LYS A 1 482 ? -32.044 -4.822 -0.326 1.00 84.00 482 LYS A C 1
ATOM 3860 O O . LYS A 1 482 ? -31.214 -4.488 -1.197 1.00 84.00 482 LYS A O 1
#

Sequence (482 aa):
MNKMPISFIINGLIFNILYENKIFYLTDGDINLINRLCYDDLYALSEKDPAGRQDLNYIAITYSSYFAVLSYRISHFLYDKGMFLDAKIISENAKIKTGIEIHPAAIIGKRFVVDHGTGSVIGETSIIGEDCYILQSVIIGSSGIANNPIGKRHPVIGNNVEIGAFVNLLGNIKIGDNVKISPRVTLKNSVPDNVIVTKKTEIEILKNKELIMEKISFKDFEYNGWQSVADYYQNSWVNVTNMFGKEIINGLNLKEKLILDVATGTGNMIPILKDRQPHSIKAIDISENMINIARKEYPFIEFYVADIANLPFDNNSFDFVTSNFGVQHFYNIEKSFSEISRILKPEGTFSFTIWAPDNLNLAGYVLNKAISDCEISNQNLPTGPDYHIFNSDHLLEKLIFSCDFDNQKIKRTLVHKKWKLNNIDDLFNSEKFGSVRSGALLKSLDKENSDKLRLKIREIILDNKWVELPMAAYIINVRKIK

Solvent-accessible surface area (backbone atoms only — not comparable to full-atom values): 25040 Å² total; per-residue (Å²): 128,84,82,69,60,61,70,58,54,47,47,52,54,52,50,50,54,32,54,79,70,73,55,80,84,76,49,73,68,55,52,53,54,45,41,53,50,42,48,42,18,49,51,45,39,34,75,71,35,73,88,44,69,62,36,62,67,58,38,71,74,69,36,52,39,54,51,35,53,45,36,35,49,52,10,26,54,33,33,77,73,67,38,51,67,64,9,48,53,43,27,52,52,32,20,73,77,42,44,32,40,49,38,33,72,31,46,69,38,55,27,47,30,49,44,75,23,46,63,17,36,40,32,52,55,23,36,38,30,34,52,24,37,35,28,24,32,26,32,35,27,52,70,56,94,66,91,63,73,89,69,83,31,17,26,36,39,31,34,45,26,38,38,29,38,47,21,36,39,31,15,72,27,43,38,27,36,50,22,39,37,41,53,66,33,76,40,74,64,62,45,67,58,71,39,76,49,77,68,91,82,80,87,84,59,66,55,97,87,38,76,74,62,78,81,54,48,46,54,56,46,49,45,55,30,45,44,73,19,37,76,45,19,67,77,40,50,46,70,60,56,54,75,50,49,65,60,51,54,58,94,58,90,43,60,68,28,39,36,37,32,41,44,32,48,58,39,75,58,52,66,66,52,52,75,43,49,40,64,42,62,36,36,28,19,66,27,60,51,17,43,57,52,17,42,69,78,40,71,88,52,55,74,46,71,46,50,58,66,62,58,100,62,59,73,48,68,22,47,34,37,38,22,72,62,27,66,87,67,45,68,49,59,66,52,25,44,33,40,52,38,47,26,29,22,68,61,11,37,44,25,30,35,42,78,40,61,47,95,54,13,43,65,56,37,46,52,54,48,24,36,58,78,66,69,62,78,74,88,83,64,59,81,68,68,77,70,65,37,80,76,34,70,71,49,35,38,52,52,37,48,77,25,58,27,36,58,89,53,62,47,77,43,82,46,79,52,69,46,70,58,94,45,83,56,45,64,56,50,34,36,40,48,31,40,47,70,63,6,51,56,52,65,68,43,54,72,67,60,40,50,53,38,50,50,42,40,40,48,59,38,56,77,68,65,58,63,52,40,47,35,28,30,35,34,38,35,39,24,27,43,121

Secondary structure (DSSP, 8-state):
-----HHHHHHHHHHHHHHHTT-----HHHHHHHHHHHHHHHHHHHHH-GGGTT-HHHHHHH-HHHHHHHHHHHHHHHHHTT-HHHHHHHHHHHHHHHS-EE-TT-EE-SS-EESS-TT-EE-TT-EE-SS-EE-TT-EEE-SSSSSPPSS--S-EE-SS-EE-TT-EEESS-EE-TT-EE-TT-EESS-B-SS-EE--------EETTEES-----HHHHHHHHHHHHHHHHHHTHHHHHHHHHHHHTTT---TT-EEEEES-TTTTHHHHHHTT--SEEEEEES-HHHHHHHHHH-TTSEEEE--GGG-SS-TT-EEEEEESS-GGG-S-HHHHHHHHHHHEEEEEEEEEEEEPPTTT-HHHHHHHHHHHHTT---TTSPP---GGGGG-HHHHHHHHHHTTB-GGG-EEEEEEEEEE-SSTTHHHHHHHHH-SHHHHHHHHS-HHHHHHHHHHHHHHHHHTT-SEEEEEEEEEEEEB--

Radius of gyration: 33.0 Å; Cα contacts (8 Å, |Δi|>4): 945; chains: 1; bounding box: 66×51×94 Å

InterPro domains:
  IPR001451 Hexapeptide repeat [PF00132] (154-188)
  IPR011004 Trimeric LpxA-like superfamily [SSF51161] (22-197)
  IPR013216 Methyltransferase type 11 [PF08241] (260-351)
  IPR029063 S-adenosyl-L-methionine-dependent methyltransferase superfamily [G3DSA:3.40.50.150] (210-454)
  IPR029063 S-adenosyl-L-methionine-dependent methyltransferase superfamily [SSF53335] (226-413)
  IPR042122 Serine acetyltransferase, N-terminal domain superfamily [G3DSA:1.10.3130.10] (21-100)
  IPR045304 Serine acetyltransferase, LbH domain [cd03354] (98-198)

pLDDT: mean 92.28, std 9.36, range [45.44, 98.88]

Nearest PDB structures (foldseek):
  4n6b-assembly2_F  TM=9.616E-01  e=4.662E-12  Glycine max
  4n6b-assembly2_C  TM=8.487E-01  e=7.290E-12  Glycine max
  8i04-assembly1_A  TM=8.110E-01  e=8.893E-12  Salmonella enterica subsp. enterica serovar Typhimurium
  4n6b-assembly1_A  TM=8.426E-01  e=2.402E-11  Glycine max
  4hzc-assembly2_G  TM=8.197E-01  e=2.931E-11  Brucella abortus S19